Protein AF-A0ABD2JLU0-F1 (afdb_monomer_lite)

Secondary structure (DSSP, 8-state):
--SS--S------------------------S----PPPPPSS-TTTT-HHHHHHTTTTS-GGGTTSSTHHHHHHHHHHHHHHS---HHHHHHHHHS---GGGHHHHHHHHHHHHTSGGGGG--HHHHHHHHHHHHHHT-HHHHHHHHH-HHHH-----HHHHHHHHHHHHHTT-HHHHHHHHHHHHHTT--S-HHHHHHHHHHHHHHHTS-----S--SPPPPPPTTT-S---TT------------SS--SSSS---HHHHHHHHHHHHHHH------TTHHHHHHHHHHHHHHHHHHHT-HHHHHHHHHHHHHH----HHHHHHHHHHHHHHHHHHH-----S--S---TTHHHHHHHHHHHHHHHHHHHHHHHHHT---TTTTTS-HHHHHHHHHHHHHHHHHHHHHHHHHHHHHHHHHHHHHHHHHHHHHHHHHHHHHHHHHHHHHHHHHHHHHTTTTSHHHHHHHHHHHHHHHHHHHHHHHS----HHHHHHHHHHHHHHHHTT--HHHHHHHHHHS-HHHHHHHHHHS----SS---HHHHHHHHHHHHHHHHHHHHHHHHHHHHHHHHHHHHHHHHHHHHHHHHHHHHHHHHHHHHHHHHHHHHHHHHHHHHHHHHHHHHHHHHHHHHHHHHHHHHHHHHHHHHTT--

Sequence (656 aa):
MPAFRLILSPFPSVFARLSHSHVPLFRQCSAAASSNSPSANFLSSNFALPAEWDGRLGHLSVEQLGGDNFEWIVAVQKKFTGVGKASAIDLDLACSVPVGSEHLADLVDLCYKFRHTDSAGDLLPSTEYTLCRLLLEFGEFGVFMNLLNDPINYGIFPNEHICCMFLDHFLSSVQLQYAAKIAIYVMLQEMFDFPLLTFLATRALLEWTQGERKLDEQIHPKMAPSLEDETNFNEENVRLFRYPFLKNPFWDGHFDENDSDRMAGKALEWLSYHLKLAKNDETNFDETLIRVIRLLGLIIQRKWTEAKSLAEEMFITVVPSDNARQMIYSSMGQMQQFLNCDEQTEAAEKQTEREKDDQNSEESEKMALKKLFEQKSAEFGTDKAKATEKLSETLAVRFEPILREEEERMMEVQRKHFWEWAERRKRLIHSQAQRAEHLARLNEIQKRRAELREQREMLFFFENRTKIEDEARDRTELIGELGLMKKKGELTEEEYAQGIFHLARQLKEGKTAKQALEEISGSDLFSRLQKSANSMEPPNSPISRDLQFRSKQLAERLSECAHILDHDPSMALYRLQEHANKMVPRMVTRRCQMGQQNANIQGACFDLDNAIQTIGQMKLAQPTFERIQNALRNSVYFKQQIEHEMARKRSVNGKE

Radius of gyration: 41.35 Å; chains: 1; bounding box: 106×127×94 Å

Structure (mmCIF, N/CA/C/O backbone):
data_AF-A0ABD2JLU0-F1
#
_entry.id   AF-A0ABD2JLU0-F1
#
loop_
_atom_site.group_PDB
_atom_site.id
_atom_site.type_symbol
_atom_site.label_atom_id
_atom_site.label_alt_id
_atom_site.label_comp_id
_atom_site.label_asym_id
_atom_site.label_entity_id
_atom_site.label_seq_id
_atom_site.pdbx_PDB_ins_code
_atom_site.Cartn_x
_atom_site.Cartn_y
_atom_site.Cartn_z
_atom_site.occupancy
_atom_site.B_iso_or_equiv
_atom_site.auth_seq_id
_atom_site.auth_comp_id
_atom_site.auth_asym_id
_atom_site.auth_atom_id
_atom_site.pdbx_PDB_model_num
ATOM 1 N N . MET A 1 1 ? 17.822 -8.978 -40.669 1.00 26.16 1 MET A N 1
ATOM 2 C CA . MET A 1 1 ? 17.361 -8.082 -39.586 1.00 26.16 1 MET A CA 1
ATOM 3 C C . MET A 1 1 ? 16.290 -7.123 -40.117 1.00 26.16 1 MET A C 1
ATOM 5 O O . MET A 1 1 ? 16.633 -6.006 -40.493 1.00 26.16 1 MET A O 1
ATOM 9 N N . PRO A 1 2 ? 15.013 -7.537 -40.225 1.00 25.53 2 PRO A N 1
ATOM 10 C CA . PRO A 1 2 ? 13.917 -6.653 -40.608 1.00 25.53 2 PRO A CA 1
ATOM 11 C C . PRO A 1 2 ? 12.965 -6.457 -39.415 1.00 25.53 2 PRO A C 1
ATOM 13 O O . PRO A 1 2 ? 12.110 -7.296 -39.171 1.00 25.53 2 PRO A O 1
ATOM 16 N N . ALA A 1 3 ? 13.132 -5.383 -38.642 1.00 27.88 3 ALA A N 1
ATOM 17 C CA . ALA A 1 3 ? 12.139 -4.984 -37.628 1.00 27.88 3 ALA A CA 1
ATOM 18 C C . ALA A 1 3 ? 12.083 -3.464 -37.363 1.00 27.88 3 ALA A C 1
ATOM 20 O O . ALA A 1 3 ? 11.333 -3.018 -36.510 1.00 27.88 3 ALA A O 1
ATOM 21 N N . PHE A 1 4 ? 12.840 -2.646 -38.105 1.00 29.98 4 PHE A N 1
ATOM 22 C CA . PHE A 1 4 ? 12.908 -1.190 -37.886 1.00 29.98 4 PHE A CA 1
ATOM 23 C C . PHE A 1 4 ? 12.717 -0.368 -39.168 1.00 29.98 4 PHE A C 1
ATOM 25 O O . PHE A 1 4 ? 13.294 0.700 -39.345 1.00 29.98 4 PHE A O 1
ATOM 32 N N . ARG A 1 5 ? 11.891 -0.856 -40.096 1.00 25.80 5 ARG A N 1
ATOM 33 C CA . ARG A 1 5 ? 11.426 -0.068 -41.245 1.00 25.80 5 ARG A CA 1
ATOM 34 C C . ARG A 1 5 ? 9.912 -0.100 -41.292 1.00 25.80 5 ARG A C 1
ATOM 36 O O . ARG A 1 5 ? 9.365 -0.872 -42.062 1.00 25.80 5 ARG A O 1
ATOM 43 N N . LEU A 1 6 ? 9.254 0.707 -40.469 1.00 27.73 6 LEU A N 1
ATOM 44 C CA . LEU A 1 6 ? 7.864 1.098 -40.715 1.00 27.73 6 LEU A CA 1
ATOM 45 C C . LEU A 1 6 ? 7.472 2.339 -39.906 1.00 27.73 6 LEU A C 1
ATOM 47 O O . LEU A 1 6 ? 6.376 2.428 -39.385 1.00 27.73 6 LEU A O 1
ATOM 51 N N . ILE A 1 7 ? 8.362 3.326 -39.798 1.00 31.88 7 ILE A N 1
ATOM 52 C CA . ILE A 1 7 ? 7.960 4.678 -39.404 1.00 31.88 7 ILE A CA 1
ATOM 53 C C . ILE A 1 7 ? 8.779 5.639 -40.267 1.00 31.88 7 ILE A C 1
ATOM 55 O O . ILE A 1 7 ? 9.996 5.499 -40.348 1.00 31.88 7 ILE A O 1
ATOM 59 N N . LEU A 1 8 ? 8.081 6.589 -40.895 1.00 26.38 8 LEU A N 1
ATOM 60 C CA . LEU A 1 8 ? 8.548 7.674 -41.774 1.00 26.38 8 LEU A CA 1
ATOM 61 C C . LEU A 1 8 ? 8.485 7.404 -43.292 1.00 26.38 8 LEU A C 1
ATOM 63 O O . LEU A 1 8 ? 9.480 7.114 -43.951 1.00 26.38 8 LEU A O 1
ATOM 67 N N . SER A 1 9 ? 7.315 7.685 -43.870 1.00 23.81 9 SER A N 1
ATOM 68 C CA . SER A 1 9 ? 7.231 8.401 -45.150 1.00 23.81 9 SER A CA 1
ATOM 69 C C . SER A 1 9 ? 6.199 9.530 -45.030 1.00 23.81 9 SER A C 1
ATOM 71 O O . SER A 1 9 ? 5.071 9.247 -44.623 1.00 23.81 9 SER A O 1
ATOM 73 N N . PRO A 1 10 ? 6.525 10.787 -45.375 1.00 35.09 10 PRO A N 1
ATOM 74 C CA . PRO A 1 10 ? 5.526 11.835 -45.566 1.00 35.09 10 PRO A CA 1
ATOM 75 C C . PRO A 1 10 ? 5.011 11.768 -47.011 1.00 35.09 10 PRO A C 1
ATOM 77 O O . PRO A 1 10 ? 5.837 11.529 -47.880 1.00 35.09 10 PRO A O 1
ATOM 80 N N . PHE A 1 11 ? 3.706 11.952 -47.275 1.00 24.64 11 PHE A N 1
ATOM 81 C CA . PHE A 1 11 ? 3.112 12.599 -48.478 1.00 24.64 11 PHE A CA 1
ATOM 82 C C . PHE A 1 11 ? 1.569 12.411 -48.546 1.00 24.64 11 PHE A C 1
ATOM 84 O O . PHE A 1 11 ? 1.032 11.642 -47.754 1.00 24.64 11 PHE A O 1
ATOM 91 N N . PRO A 1 12 ? 0.822 13.222 -49.332 1.00 28.11 12 PRO A N 1
ATOM 92 C CA . PRO A 1 12 ? -0.097 14.234 -48.821 1.00 28.11 12 PRO A CA 1
ATOM 93 C C . PRO A 1 12 ? -1.588 13.854 -48.909 1.00 28.11 12 PRO A C 1
ATOM 95 O O . PRO A 1 12 ? -1.985 12.898 -49.568 1.00 28.11 12 PRO A O 1
ATOM 98 N N . SER A 1 13 ? -2.406 14.690 -48.264 1.00 33.69 13 SER A N 1
ATOM 99 C CA . SER A 1 13 ? -3.867 14.797 -48.369 1.00 33.69 13 SER A CA 1
ATOM 100 C C . SER A 1 13 ? -4.445 14.394 -49.731 1.00 33.69 13 SER A C 1
ATOM 102 O O . SER A 1 13 ? -4.031 14.983 -50.724 1.00 33.69 13 SER A O 1
ATOM 104 N N . VAL A 1 14 ? -5.442 13.494 -49.747 1.00 25.55 14 VAL A N 1
ATOM 105 C CA . VAL A 1 14 ? -6.682 13.511 -50.566 1.00 25.55 14 VAL A CA 1
ATOM 106 C C . VAL A 1 14 ? -7.468 12.212 -50.287 1.00 25.55 14 VAL A C 1
ATOM 108 O O . VAL A 1 14 ? -7.083 11.151 -50.756 1.00 25.55 14 VAL A O 1
ATOM 111 N N . PHE A 1 15 ? -8.541 12.295 -49.490 1.00 24.22 15 PHE A N 1
ATOM 112 C CA . PHE A 1 15 ? -9.892 11.746 -49.740 1.00 24.22 15 PHE A CA 1
ATOM 113 C C . PHE A 1 15 ? -10.700 11.694 -48.437 1.00 24.22 15 PHE A C 1
ATOM 115 O O . PHE A 1 15 ? -10.473 10.875 -47.553 1.00 24.22 15 PHE A O 1
ATOM 122 N N . ALA A 1 16 ? -11.707 12.560 -48.361 1.00 25.58 16 ALA A N 1
ATOM 123 C CA . ALA A 1 16 ? -12.862 12.357 -47.509 1.00 25.58 16 ALA A CA 1
ATOM 124 C C . ALA A 1 16 ? -13.761 11.280 -48.139 1.00 25.58 16 ALA A C 1
ATOM 126 O O . ALA A 1 16 ? -14.103 11.413 -49.316 1.00 25.58 16 ALA A O 1
ATOM 127 N N . ARG A 1 17 ? -14.174 10.267 -47.362 1.00 22.44 17 ARG A N 1
ATOM 128 C CA . ARG A 1 17 ? -15.507 9.627 -47.419 1.00 22.44 17 ARG A CA 1
ATOM 129 C C . ARG A 1 17 ? -15.649 8.537 -46.348 1.00 22.44 17 ARG A C 1
ATOM 131 O O . ARG A 1 17 ? -15.036 7.486 -46.437 1.00 22.44 17 ARG A O 1
ATOM 138 N N . LEU A 1 18 ? -16.501 8.842 -45.369 1.00 24.14 18 LEU A N 1
ATOM 139 C CA . LEU A 1 18 ? -17.542 7.984 -44.790 1.00 24.14 18 LEU A CA 1
ATOM 140 C C . LEU A 1 18 ? -17.287 6.463 -44.776 1.00 24.14 18 LEU A C 1
ATOM 142 O O . LEU A 1 18 ? -17.519 5.787 -45.773 1.00 24.14 18 LEU A O 1
ATOM 146 N N . SER A 1 19 ? -17.061 5.910 -43.586 1.00 23.91 19 SER A N 1
ATOM 147 C CA . SER A 1 19 ? -17.919 4.819 -43.113 1.00 23.91 19 SER A CA 1
ATOM 148 C C . SER A 1 19 ? -18.052 4.875 -41.591 1.00 23.91 19 SER A C 1
ATOM 150 O O . SER A 1 19 ? -17.084 5.025 -40.852 1.00 23.91 19 SER A O 1
ATOM 152 N N . HIS A 1 20 ? -19.310 4.877 -41.161 1.00 25.88 20 HIS A N 1
ATOM 153 C CA . HIS A 1 20 ? -19.755 4.708 -39.788 1.00 25.88 20 HIS A CA 1
ATOM 154 C C . HIS A 1 20 ? -19.442 3.291 -39.278 1.00 25.88 20 HIS A C 1
ATOM 156 O O . HIS A 1 20 ? -19.163 2.396 -40.066 1.00 25.88 20 HIS A O 1
ATOM 162 N N . SER A 1 21 ? -19.617 3.127 -37.961 1.00 25.72 21 SER A N 1
ATOM 163 C CA . SER A 1 21 ? -19.719 1.883 -37.182 1.00 25.72 21 SER A CA 1
ATOM 164 C C . SER A 1 21 ? -18.432 1.087 -36.957 1.00 25.72 21 SER A C 1
ATOM 166 O O . SER A 1 21 ? -18.029 0.296 -37.794 1.00 25.72 21 SER A O 1
ATOM 168 N N . HIS A 1 22 ? -17.854 1.223 -35.761 1.00 24.39 22 HIS A N 1
ATOM 169 C CA . HIS A 1 22 ? -18.001 0.219 -34.699 1.00 24.39 22 HIS A CA 1
ATOM 170 C C . HIS A 1 22 ? -17.417 0.765 -33.387 1.00 24.39 22 HIS A C 1
ATOM 172 O O . HIS A 1 22 ? -16.211 0.812 -33.181 1.00 24.39 22 HIS A O 1
ATOM 178 N N . VAL A 1 23 ? -18.309 1.194 -32.496 1.00 25.25 23 VAL A N 1
ATOM 179 C CA . VAL A 1 23 ? -18.030 1.310 -31.060 1.00 25.25 23 VAL A CA 1
ATOM 180 C C . VAL A 1 23 ? -18.050 -0.122 -30.512 1.00 25.25 23 VAL A C 1
ATOM 182 O O . VAL A 1 23 ? -19.061 -0.800 -30.732 1.00 25.25 23 VAL A O 1
ATOM 185 N N . PRO A 1 24 ? -17.018 -0.627 -29.815 1.00 26.25 24 PRO A N 1
ATOM 186 C CA . PRO A 1 24 ? -17.205 -1.811 -29.002 1.00 26.25 24 PRO A CA 1
ATOM 187 C C . PRO A 1 24 ? -18.013 -1.394 -27.774 1.00 26.25 24 PRO A C 1
ATOM 189 O O . PRO A 1 24 ? -17.526 -0.738 -26.858 1.00 26.25 24 PRO A O 1
ATOM 192 N N . LEU A 1 25 ? -19.298 -1.734 -27.833 1.00 24.80 25 LEU A N 1
ATOM 193 C CA . LEU A 1 25 ? -20.203 -1.816 -26.700 1.00 24.80 25 LEU A CA 1
ATOM 194 C C . LEU A 1 25 ? -19.564 -2.627 -25.568 1.00 24.80 25 LEU A C 1
ATOM 196 O O . LEU A 1 25 ? -18.995 -3.689 -25.818 1.00 24.80 25 LEU A O 1
ATOM 200 N N . PHE A 1 26 ? -19.749 -2.129 -24.342 1.00 26.83 26 PHE A N 1
ATOM 201 C CA . PHE A 1 26 ? -19.927 -2.897 -23.108 1.00 26.83 26 PHE A CA 1
ATOM 202 C C . PHE A 1 26 ? -20.021 -4.412 -23.357 1.00 26.83 26 PHE A C 1
ATOM 204 O O . PHE A 1 26 ? -21.072 -4.919 -23.758 1.00 26.83 26 PHE A O 1
ATOM 211 N N . ARG A 1 27 ? -18.938 -5.152 -23.100 1.00 25.77 27 ARG A N 1
ATOM 212 C CA . ARG A 1 27 ? -19.040 -6.599 -22.918 1.00 25.77 27 ARG A CA 1
ATOM 213 C C . ARG A 1 27 ? -19.237 -6.862 -21.434 1.00 25.77 27 ARG A C 1
ATOM 215 O O . ARG A 1 27 ? -18.293 -6.890 -20.656 1.00 25.77 27 ARG A O 1
ATOM 222 N N . GLN A 1 28 ? -20.504 -7.047 -21.072 1.00 28.64 28 GLN A N 1
ATOM 223 C CA . GLN A 1 28 ? -20.891 -7.833 -19.909 1.00 28.64 28 GLN A CA 1
ATOM 224 C C . GLN A 1 28 ? -20.231 -9.213 -20.030 1.00 28.64 28 GLN A C 1
ATOM 226 O O . GLN A 1 28 ? -20.712 -10.070 -20.767 1.00 28.64 28 GLN A O 1
ATOM 231 N N . CYS A 1 29 ? -19.143 -9.444 -19.302 1.00 23.53 29 CYS A N 1
ATOM 232 C CA . CYS A 1 29 ? -18.741 -10.794 -18.925 1.00 23.53 29 CYS A CA 1
ATOM 233 C C . CYS A 1 29 ? -19.537 -11.187 -17.676 1.00 23.53 29 CYS A C 1
ATOM 235 O O . CYS A 1 29 ? -19.010 -11.288 -16.576 1.00 23.53 29 CYS A O 1
ATOM 237 N N . SER A 1 30 ? -20.844 -11.377 -17.854 1.00 30.06 30 SER A N 1
ATOM 238 C CA . SER A 1 30 ? -21.621 -12.243 -16.975 1.00 30.06 30 SER A CA 1
ATOM 239 C C . SER A 1 30 ? -21.714 -13.600 -17.663 1.00 30.06 30 SER A C 1
ATOM 241 O O . SER A 1 30 ? -22.225 -13.656 -18.781 1.00 30.06 30 SER A O 1
ATOM 243 N N . ALA A 1 31 ? -21.252 -14.642 -16.967 1.00 26.33 31 ALA A N 1
ATOM 244 C CA . ALA A 1 31 ? -21.415 -16.082 -17.223 1.00 26.33 31 ALA A CA 1
ATOM 245 C C . ALA A 1 31 ? -20.093 -16.847 -17.406 1.00 26.33 31 ALA A C 1
ATOM 247 O O . ALA A 1 31 ? -19.702 -17.162 -18.524 1.00 26.33 31 ALA A O 1
ATOM 248 N N . ALA A 1 32 ? -19.464 -17.207 -16.281 1.00 25.00 32 ALA A N 1
ATOM 249 C CA . ALA A 1 32 ? -19.104 -18.598 -15.961 1.00 25.00 32 ALA A CA 1
ATOM 250 C C . ALA A 1 32 ? -18.492 -18.701 -14.547 1.00 25.00 32 ALA A C 1
ATOM 252 O O . ALA A 1 32 ? -17.329 -19.035 -14.377 1.00 25.00 32 ALA A O 1
ATOM 253 N N . ALA A 1 33 ? -19.301 -18.438 -13.521 1.00 25.27 33 ALA A N 1
ATOM 254 C CA . ALA A 1 33 ? -19.118 -19.011 -12.188 1.00 25.27 33 ALA A CA 1
ATOM 255 C C . ALA A 1 33 ? -20.522 -19.206 -11.606 1.00 25.27 33 ALA A C 1
ATOM 257 O O . ALA A 1 33 ? -21.158 -18.279 -11.108 1.00 25.27 33 ALA A O 1
ATOM 258 N N . SER A 1 34 ? -21.086 -20.389 -11.829 1.00 26.03 34 SER A N 1
ATOM 259 C CA . SER A 1 34 ? -22.403 -20.756 -11.320 1.00 26.03 34 SER A CA 1
ATOM 260 C C . SER A 1 34 ? -22.343 -21.061 -9.824 1.00 26.03 34 SER A C 1
ATOM 262 O O . SER A 1 34 ? -21.435 -21.751 -9.373 1.00 26.03 34 SER A O 1
ATOM 264 N N . SER A 1 35 ? -23.394 -20.602 -9.140 1.00 27.53 35 SER A N 1
ATOM 265 C CA . SER A 1 35 ? -23.842 -20.899 -7.772 1.00 27.53 35 SER A CA 1
ATOM 266 C C . SER A 1 35 ? -22.986 -20.380 -6.616 1.00 27.53 35 SER A C 1
ATOM 268 O O . SER A 1 35 ? -22.286 -21.139 -5.960 1.00 27.53 35 SER A O 1
ATOM 270 N N . ASN A 1 36 ? -23.164 -19.099 -6.300 1.00 26.86 36 ASN A N 1
ATOM 271 C CA . ASN A 1 36 ? -23.661 -18.665 -4.993 1.00 26.86 36 ASN A CA 1
ATOM 272 C C . ASN A 1 36 ? -24.313 -17.290 -5.186 1.00 26.86 36 ASN A C 1
ATOM 274 O O . ASN A 1 36 ? -23.755 -16.422 -5.850 1.00 26.86 36 ASN A O 1
ATOM 278 N N . SER A 1 37 ? -25.539 -17.108 -4.700 1.00 27.88 37 SER A N 1
ATOM 279 C CA . SER A 1 37 ? -26.215 -15.806 -4.723 1.00 27.88 37 SER A CA 1
ATOM 280 C C . SER A 1 37 ? -25.338 -14.765 -4.016 1.00 27.88 37 SER A C 1
ATOM 282 O O . SER A 1 37 ? -25.010 -15.008 -2.852 1.00 27.88 37 SER A O 1
ATOM 284 N N . PRO A 1 38 ? -24.957 -13.637 -4.646 1.00 36.31 38 PRO A N 1
ATOM 285 C CA . PRO A 1 38 ? -24.182 -12.629 -3.947 1.00 36.31 38 PRO A CA 1
ATOM 286 C C . PRO A 1 38 ? -25.092 -11.981 -2.904 1.00 36.31 38 PRO A C 1
ATOM 288 O O . PRO A 1 38 ? -26.149 -11.431 -3.226 1.00 36.31 38 PRO A O 1
ATOM 291 N N . SER A 1 39 ? -24.695 -12.080 -1.640 1.00 41.62 39 SER A N 1
ATOM 292 C CA . SER A 1 39 ? -25.095 -11.102 -0.635 1.00 41.62 39 SER A CA 1
ATOM 293 C C . SER A 1 39 ? -24.760 -9.710 -1.192 1.00 41.62 39 SER A C 1
ATOM 295 O O . SER A 1 39 ? -23.753 -9.534 -1.879 1.00 41.62 39 SER A O 1
ATOM 297 N N . ALA A 1 40 ? -25.649 -8.734 -1.002 1.00 58.53 40 ALA A N 1
ATOM 298 C CA . ALA A 1 40 ? -25.444 -7.393 -1.539 1.00 58.53 40 ALA A CA 1
ATOM 299 C C . ALA A 1 40 ? -24.090 -6.830 -1.065 1.00 58.53 40 ALA A C 1
ATOM 301 O O . ALA A 1 40 ? -23.797 -6.882 0.129 1.00 58.53 40 ALA A O 1
ATOM 302 N N . ASN A 1 41 ? -23.275 -6.327 -1.998 1.00 70.81 41 ASN A N 1
ATOM 303 C CA . ASN A 1 41 ? -22.025 -5.633 -1.684 1.00 70.81 41 ASN A CA 1
ATOM 304 C C . ASN A 1 41 ? -22.296 -4.474 -0.719 1.00 70.81 41 ASN A C 1
ATOM 306 O O . ASN A 1 41 ? -23.327 -3.804 -0.829 1.00 70.81 41 ASN A O 1
ATOM 310 N N . PHE A 1 42 ? -21.387 -4.264 0.233 1.00 79.94 42 PHE A N 1
ATOM 311 C CA . PHE A 1 42 ? -21.518 -3.198 1.222 1.00 79.94 42 PHE A CA 1
ATOM 312 C C . PHE A 1 42 ? -21.223 -1.833 0.592 1.00 79.94 42 PHE A C 1
ATOM 314 O O . PHE A 1 42 ? -21.875 -0.847 0.930 1.00 79.94 42 PHE A O 1
ATOM 321 N N . LEU A 1 43 ? -20.277 -1.787 -0.348 1.00 87.19 43 LEU A N 1
ATOM 322 C CA . LEU A 1 43 ? -19.936 -0.573 -1.081 1.00 87.19 43 LEU A CA 1
ATOM 323 C C . LEU A 1 43 ? -20.894 -0.292 -2.241 1.00 87.19 43 LEU A C 1
ATOM 325 O O . LEU A 1 43 ? -21.486 -1.192 -2.848 1.00 87.19 43 LEU A O 1
ATOM 329 N N . SER A 1 44 ? -21.007 0.986 -2.606 1.00 86.25 44 SER A N 1
ATOM 330 C CA . SER A 1 44 ? -21.796 1.382 -3.770 1.00 86.25 44 SER A CA 1
ATOM 331 C C . SER A 1 44 ? -21.228 0.819 -5.081 1.00 86.25 44 SER A C 1
ATOM 333 O O . SER A 1 44 ? -20.022 0.763 -5.310 1.00 86.25 44 SER A O 1
ATOM 335 N N . SER A 1 45 ? -22.114 0.459 -6.016 1.00 83.06 45 SER A N 1
ATOM 336 C CA . SER A 1 45 ? -21.711 -0.066 -7.338 1.00 83.06 45 SER A CA 1
ATOM 337 C C . SER A 1 45 ? -20.812 0.887 -8.147 1.00 83.06 45 SER A C 1
ATOM 339 O O . SER A 1 45 ? -20.023 0.438 -8.977 1.00 83.06 45 SER A O 1
ATOM 341 N N . ASN A 1 46 ? -20.890 2.195 -7.880 1.00 87.12 46 ASN A N 1
ATOM 342 C CA . ASN A 1 46 ? -20.064 3.215 -8.529 1.00 87.12 46 ASN A CA 1
ATOM 343 C C . ASN A 1 46 ? -18.679 3.382 -7.886 1.00 87.12 46 ASN A C 1
ATOM 345 O O . ASN A 1 46 ? -17.806 3.985 -8.510 1.00 87.12 46 ASN A O 1
ATOM 349 N N . PHE A 1 47 ? -18.445 2.831 -6.690 1.00 91.12 47 PHE A N 1
ATOM 350 C CA . PHE A 1 47 ? -17.168 2.936 -5.979 1.00 91.12 47 PHE A CA 1
ATOM 351 C C . PHE A 1 47 ? -15.986 2.393 -6.795 1.00 91.12 47 PHE A C 1
ATOM 353 O O . PHE A 1 47 ? -14.866 2.895 -6.707 1.00 91.12 47 PHE A O 1
ATOM 360 N N . ALA A 1 48 ? -16.245 1.400 -7.649 1.00 88.38 48 ALA A N 1
ATOM 361 C CA . ALA A 1 48 ? -15.259 0.800 -8.539 1.00 88.38 48 ALA A CA 1
ATOM 362 C C . ALA A 1 48 ? -14.787 1.719 -9.687 1.00 88.38 48 ALA A C 1
ATOM 364 O O . ALA A 1 48 ? -13.856 1.324 -10.394 1.00 88.38 48 ALA A O 1
ATOM 365 N N . LEU A 1 49 ? -15.419 2.890 -9.873 1.00 91.75 49 LEU A N 1
ATOM 366 C CA . LEU A 1 49 ? -15.126 3.909 -10.894 1.00 91.75 49 LEU A CA 1
ATOM 367 C C . LEU A 1 49 ? -14.970 3.343 -12.322 1.00 91.75 49 LEU A C 1
ATOM 369 O O . LEU A 1 49 ? -13.941 3.565 -12.962 1.00 91.75 49 LEU A O 1
ATOM 373 N N . PRO A 1 50 ? -15.958 2.591 -12.848 1.00 88.62 50 PRO A N 1
ATOM 374 C CA . PRO A 1 50 ? -15.818 1.901 -14.132 1.00 88.62 50 PRO A CA 1
ATOM 375 C C . PRO A 1 50 ? -15.625 2.864 -15.314 1.00 88.62 50 PRO A C 1
ATOM 377 O O . PRO A 1 50 ? -14.819 2.595 -16.197 1.00 88.62 50 PRO A O 1
ATOM 380 N N . ALA A 1 51 ? -16.306 4.016 -15.321 1.00 87.62 51 ALA A N 1
ATOM 381 C CA . ALA A 1 51 ? -16.213 4.976 -16.421 1.00 87.62 51 ALA A CA 1
ATOM 382 C C . ALA A 1 51 ? -14.817 5.614 -16.516 1.00 87.62 51 ALA A C 1
ATOM 384 O O . ALA A 1 51 ? -14.247 5.735 -17.602 1.00 87.62 51 ALA A O 1
ATOM 385 N N . GLU A 1 52 ? -14.250 6.016 -15.380 1.00 89.12 52 GLU A N 1
ATOM 386 C CA . GLU A 1 52 ? -12.905 6.578 -15.295 1.00 89.12 52 GLU A CA 1
ATOM 387 C C . GLU A 1 52 ? -11.833 5.511 -15.522 1.00 89.12 52 GLU A C 1
ATOM 389 O O . GLU A 1 52 ? -10.824 5.789 -16.176 1.00 89.12 52 GLU A O 1
ATOM 394 N N . TRP A 1 53 ? -12.071 4.289 -15.035 1.00 88.31 53 TRP A N 1
ATOM 395 C CA . TRP A 1 53 ? -11.217 3.135 -15.285 1.00 88.31 53 TRP A CA 1
ATOM 396 C C . TRP A 1 53 ? -11.116 2.846 -16.781 1.00 88.31 53 TRP A C 1
ATOM 398 O O . TRP A 1 53 ? -10.009 2.828 -17.314 1.00 88.31 53 TRP A O 1
ATOM 408 N N . ASP A 1 54 ? -12.232 2.702 -17.491 1.00 84.12 54 ASP A N 1
ATOM 409 C CA . ASP A 1 54 ? -12.235 2.424 -18.932 1.00 84.12 54 ASP A CA 1
ATOM 410 C C . ASP A 1 54 ? -11.712 3.620 -19.746 1.00 84.12 54 ASP A C 1
ATOM 412 O O . ASP A 1 54 ? -10.976 3.465 -20.724 1.00 84.12 54 ASP A O 1
ATOM 416 N N . GLY A 1 55 ? -12.011 4.844 -19.298 1.00 82.25 55 GLY A N 1
ATOM 417 C CA . GLY A 1 55 ? -11.541 6.087 -19.911 1.00 82.25 55 GLY A CA 1
ATOM 418 C C . GLY A 1 55 ? -10.040 6.361 -19.747 1.00 82.25 55 GLY A C 1
ATOM 419 O O . GLY A 1 55 ? -9.501 7.232 -20.441 1.00 82.25 55 GLY A O 1
ATOM 420 N N . ARG A 1 56 ? -9.329 5.622 -18.880 1.00 81.00 56 ARG A N 1
ATOM 421 C CA . ARG A 1 56 ? -7.916 5.877 -18.530 1.00 81.00 56 ARG A CA 1
ATOM 422 C C . ARG A 1 56 ? -6.969 5.847 -19.734 1.00 81.00 56 ARG A C 1
ATOM 424 O O . ARG A 1 56 ? -5.951 6.544 -19.742 1.00 81.00 56 ARG A O 1
ATOM 431 N N . LEU A 1 57 ? -7.303 5.059 -20.758 1.00 78.00 57 LEU A N 1
ATOM 432 C CA . LEU A 1 57 ? -6.515 4.914 -21.987 1.00 78.00 57 LEU A CA 1
ATOM 433 C C . LEU A 1 57 ? -7.056 5.732 -23.155 1.00 78.00 57 LEU A C 1
ATOM 435 O O . LEU A 1 57 ? -6.480 5.668 -24.232 1.00 78.00 57 LEU A O 1
ATOM 439 N N . GLY A 1 58 ? -8.091 6.556 -22.968 1.00 71.56 58 GLY A N 1
ATOM 440 C CA . GLY A 1 58 ? -8.700 7.324 -24.063 1.00 71.56 58 GLY A CA 1
ATOM 441 C C . GLY A 1 58 ? -7.751 8.302 -24.773 1.00 71.56 58 GLY A C 1
ATOM 442 O O . GLY A 1 58 ? -8.075 8.825 -25.833 1.00 71.56 58 GLY A O 1
ATOM 443 N N . HIS A 1 59 ? -6.568 8.554 -24.207 1.00 69.06 59 HIS A N 1
ATOM 444 C CA . HIS A 1 59 ? -5.514 9.356 -24.824 1.00 69.06 59 HIS A CA 1
ATOM 445 C C . HIS A 1 59 ? -4.494 8.556 -25.645 1.00 69.06 59 HIS A C 1
ATOM 447 O O . HIS A 1 59 ? -3.688 9.160 -26.351 1.00 69.06 59 HIS A O 1
ATOM 453 N N . LEU A 1 60 ? -4.488 7.231 -25.515 1.00 69.19 60 LEU A N 1
ATOM 454 C CA . LEU A 1 60 ? -3.638 6.320 -26.268 1.00 69.19 60 LEU A CA 1
ATOM 455 C C . LEU A 1 60 ? -4.448 5.849 -27.467 1.00 69.19 60 LEU A C 1
ATOM 457 O O . LEU A 1 60 ? -5.481 5.202 -27.315 1.00 69.19 60 LEU A O 1
ATOM 461 N N . SER A 1 61 ? -4.004 6.182 -28.674 1.00 60.66 61 SER A N 1
ATOM 462 C CA . SER A 1 61 ? -4.596 5.558 -29.857 1.00 60.66 61 SER A CA 1
ATOM 463 C C . SER A 1 61 ? -4.051 4.132 -29.938 1.00 60.66 61 SER A C 1
ATOM 465 O O . SER A 1 61 ? -2.837 3.959 -29.931 1.00 60.66 61 SER A O 1
ATOM 467 N N . VAL A 1 62 ? -4.912 3.113 -30.015 1.00 52.41 62 VAL A N 1
ATOM 468 C CA . VAL A 1 62 ? -4.498 1.696 -30.155 1.00 52.41 62 VAL A CA 1
ATOM 469 C C . VAL A 1 62 ? -3.559 1.511 -31.362 1.00 52.41 62 VAL A C 1
ATOM 471 O O . VAL A 1 62 ? -2.594 0.757 -31.305 1.00 52.41 62 VAL A O 1
ATOM 474 N N . GLU A 1 63 ? -3.742 2.322 -32.406 1.00 48.53 63 GLU A N 1
ATOM 475 C CA . GLU A 1 63 ? -2.866 2.403 -33.584 1.00 48.53 63 GLU A CA 1
ATOM 476 C C . GLU A 1 63 ? -1.428 2.873 -33.275 1.00 48.53 63 GLU A C 1
ATOM 478 O O . GLU A 1 63 ? -0.498 2.526 -33.999 1.00 48.53 63 GLU A O 1
ATOM 483 N N . GLN A 1 64 ? -1.211 3.636 -32.196 1.00 53.22 64 GLN A N 1
ATOM 484 C CA . GLN A 1 64 ? 0.120 4.086 -31.755 1.00 53.22 64 GLN A CA 1
ATOM 485 C C . GLN A 1 64 ? 0.889 3.010 -30.975 1.00 53.22 64 GLN A C 1
ATOM 487 O O . GLN A 1 64 ? 2.105 3.129 -30.836 1.00 53.22 64 GLN A O 1
ATOM 492 N N . LEU A 1 65 ? 0.204 1.974 -30.475 1.00 54.38 65 LEU A N 1
ATOM 493 C CA . LEU A 1 65 ? 0.799 0.866 -29.713 1.00 54.38 65 LEU A CA 1
ATOM 494 C C . LEU A 1 65 ? 1.146 -0.351 -30.586 1.00 54.38 65 LEU A C 1
ATOM 496 O O . LEU A 1 65 ? 1.754 -1.296 -30.096 1.00 54.38 65 LEU A O 1
ATOM 500 N N . GLY A 1 66 ? 0.868 -0.279 -31.892 1.00 47.53 66 GLY A N 1
ATOM 501 C CA . GLY A 1 66 ? 1.527 -1.125 -32.882 1.00 47.53 66 GLY A CA 1
ATOM 502 C C . GLY A 1 66 ? 0.892 -2.481 -33.182 1.00 47.53 66 GLY A C 1
ATOM 503 O O . GLY A 1 66 ? 1.629 -3.333 -33.652 1.00 47.53 66 GLY A O 1
ATOM 504 N N . GLY A 1 67 ? -0.418 -2.672 -33.002 1.00 54.44 67 GLY A N 1
ATOM 505 C CA . GLY A 1 67 ? -1.110 -3.896 -33.436 1.00 54.44 67 GLY A CA 1
ATOM 506 C C . GLY A 1 67 ? -1.983 -4.524 -32.353 1.00 54.44 67 GLY A C 1
ATOM 507 O O . GLY A 1 67 ? -2.412 -3.833 -31.428 1.00 54.44 67 GLY A O 1
ATOM 508 N N . ASP A 1 68 ? -2.269 -5.823 -32.500 1.00 55.06 68 ASP A N 1
ATOM 509 C CA . ASP A 1 68 ? -3.076 -6.602 -31.556 1.00 55.06 68 ASP A CA 1
ATOM 510 C C . ASP A 1 68 ? -2.485 -6.509 -30.139 1.00 55.06 68 ASP A C 1
ATOM 512 O O . ASP A 1 68 ? -1.284 -6.673 -29.937 1.00 55.06 68 ASP A O 1
ATOM 516 N N . ASN A 1 69 ? -3.343 -6.273 -29.143 1.00 60.16 69 ASN A N 1
ATOM 517 C CA . ASN A 1 69 ? -3.010 -5.992 -27.737 1.00 60.16 69 ASN A CA 1
ATOM 518 C C . ASN A 1 69 ? -1.924 -6.897 -27.105 1.00 60.16 69 ASN A C 1
ATOM 520 O O . ASN A 1 69 ? -1.192 -6.468 -26.215 1.00 60.16 69 ASN A O 1
ATOM 524 N N . PHE A 1 70 ? -1.804 -8.142 -27.568 1.00 62.94 70 PHE A N 1
ATOM 525 C CA . PHE A 1 70 ? -0.823 -9.121 -27.096 1.00 62.94 70 PHE A CA 1
ATOM 526 C C . PHE A 1 70 ? 0.615 -8.844 -27.571 1.00 62.94 70 PHE A C 1
ATOM 528 O O . PHE A 1 70 ? 1.581 -9.175 -26.879 1.00 62.94 70 PHE A O 1
ATOM 535 N N . GLU A 1 71 ? 0.788 -8.200 -28.728 1.00 72.31 71 GLU A N 1
ATOM 536 C CA . GLU A 1 71 ? 2.108 -7.944 -29.312 1.00 72.31 71 GLU A CA 1
ATOM 537 C C . GLU A 1 71 ? 2.985 -7.084 -28.395 1.00 72.31 71 GLU A C 1
ATOM 539 O O . GLU A 1 71 ? 4.208 -7.249 -28.370 1.00 72.31 71 GLU A O 1
ATOM 544 N N . TRP A 1 72 ? 2.367 -6.222 -27.580 1.00 76.75 72 TRP A N 1
ATOM 545 C CA . TRP A 1 72 ? 3.088 -5.372 -26.640 1.00 76.75 72 TRP A CA 1
ATOM 546 C C . TRP A 1 72 ? 3.699 -6.161 -25.475 1.00 76.75 72 TRP A C 1
ATOM 548 O O . TRP A 1 72 ? 4.868 -5.953 -25.151 1.00 76.75 72 TRP A O 1
ATOM 558 N N . ILE A 1 73 ? 2.966 -7.117 -24.891 1.00 81.06 73 ILE A N 1
ATOM 559 C CA . ILE A 1 73 ? 3.473 -7.987 -23.811 1.00 81.06 73 ILE A CA 1
ATOM 560 C C . ILE A 1 73 ? 4.690 -8.772 -24.315 1.00 81.06 73 ILE A C 1
ATOM 562 O O . ILE A 1 73 ? 5.756 -8.754 -23.694 1.00 81.06 73 ILE A O 1
ATOM 566 N N . VAL A 1 74 ? 4.576 -9.361 -25.510 1.00 83.62 74 VAL A N 1
ATOM 567 C CA . VAL A 1 74 ? 5.674 -10.091 -26.160 1.00 83.62 74 VAL A CA 1
ATOM 568 C C . VAL A 1 74 ? 6.859 -9.171 -26.469 1.00 83.62 74 VAL A C 1
ATOM 570 O O . VAL A 1 74 ? 8.015 -9.572 -26.318 1.00 83.62 74 VAL A O 1
ATOM 573 N N . ALA A 1 75 ? 6.613 -7.930 -26.896 1.00 82.69 75 ALA A N 1
ATOM 574 C CA . ALA A 1 75 ? 7.673 -6.959 -27.156 1.00 82.69 75 ALA A CA 1
ATOM 575 C C . ALA A 1 75 ? 8.448 -6.597 -25.880 1.00 82.69 75 ALA A C 1
ATOM 577 O O . ALA A 1 75 ? 9.678 -6.509 -25.918 1.00 82.69 75 ALA A O 1
ATOM 578 N N . VAL A 1 76 ? 7.759 -6.429 -24.747 1.00 84.50 76 VAL A N 1
ATOM 579 C CA . VAL A 1 76 ? 8.400 -6.188 -23.445 1.00 84.50 76 VAL A CA 1
ATOM 580 C C . VAL A 1 76 ? 9.184 -7.415 -22.989 1.00 84.50 76 VAL A C 1
ATOM 582 O O . VAL A 1 76 ? 10.343 -7.285 -22.594 1.00 84.50 76 VAL A O 1
ATOM 585 N N . GLN A 1 77 ? 8.622 -8.612 -23.137 1.00 85.62 77 GLN A N 1
ATOM 586 C CA . GLN A 1 77 ? 9.315 -9.859 -22.814 1.00 85.62 77 GLN A CA 1
ATOM 587 C C . GLN A 1 77 ? 10.606 -10.018 -23.636 1.00 85.62 77 GLN A C 1
ATOM 589 O O . GLN A 1 77 ? 11.658 -10.336 -23.081 1.00 85.62 77 GLN A O 1
ATOM 594 N N . LYS A 1 78 ? 10.575 -9.679 -24.933 1.00 85.75 78 LYS A N 1
ATOM 595 C CA . LYS A 1 78 ? 11.766 -9.659 -25.802 1.00 85.75 78 LYS A CA 1
ATOM 596 C C . LYS A 1 78 ? 12.826 -8.645 -25.364 1.00 85.75 78 LYS A C 1
ATOM 598 O O . LYS A 1 78 ? 14.017 -8.891 -25.559 1.00 85.75 78 LYS A O 1
ATOM 603 N N . LYS A 1 79 ? 12.431 -7.503 -24.787 1.00 82.94 79 LYS A N 1
ATOM 604 C CA . LYS A 1 79 ? 13.387 -6.523 -24.233 1.00 82.94 79 LYS A CA 1
ATOM 605 C C . LYS A 1 79 ? 14.143 -7.109 -23.041 1.00 82.94 79 LYS A C 1
ATOM 607 O O . LYS A 1 79 ? 15.359 -6.933 -22.963 1.00 82.94 79 LYS A O 1
ATOM 612 N N . PHE A 1 80 ? 13.452 -7.858 -22.181 1.00 79.75 80 PHE A N 1
ATOM 613 C CA . PHE A 1 80 ? 14.086 -8.580 -21.078 1.00 79.75 80 PHE A CA 1
ATOM 614 C C . PHE A 1 80 ? 15.012 -9.698 -21.562 1.00 79.75 80 PHE A C 1
ATOM 616 O O . PHE A 1 80 ? 16.129 -9.779 -21.071 1.00 79.75 80 PHE A O 1
ATOM 623 N N . THR A 1 81 ? 14.625 -10.501 -22.560 1.00 79.25 81 THR A N 1
ATOM 624 C CA . THR A 1 81 ? 15.513 -11.562 -23.082 1.00 79.25 81 THR A CA 1
ATOM 625 C C . THR A 1 81 ? 16.706 -11.018 -23.874 1.00 79.25 81 THR A C 1
ATOM 627 O O . THR A 1 81 ? 17.750 -11.650 -23.921 1.00 79.25 81 THR A O 1
ATOM 630 N N . GLY A 1 82 ? 16.560 -9.870 -24.547 1.00 74.12 82 GLY A N 1
ATOM 631 C CA . GLY A 1 82 ? 17.606 -9.313 -25.411 1.00 74.12 82 GLY A CA 1
ATOM 632 C C . GLY A 1 82 ? 18.600 -8.402 -24.690 1.00 74.12 82 GLY A C 1
ATOM 633 O O . GLY A 1 82 ? 19.805 -8.616 -24.760 1.00 74.12 82 GLY A O 1
ATOM 634 N N . VAL A 1 83 ? 18.101 -7.343 -24.045 1.00 64.50 83 VAL A N 1
ATOM 635 C CA . VAL A 1 83 ? 18.927 -6.287 -23.418 1.00 64.50 83 VAL A CA 1
ATOM 636 C C . VAL A 1 83 ? 19.003 -6.467 -21.895 1.00 64.50 83 VAL A C 1
ATOM 638 O O . VAL A 1 83 ? 19.797 -5.800 -21.234 1.00 64.50 83 VAL A O 1
ATOM 641 N N . GLY A 1 84 ? 18.181 -7.350 -21.318 1.00 68.06 84 GLY A N 1
ATOM 642 C CA . GLY A 1 84 ? 18.090 -7.555 -19.869 1.00 68.06 84 GLY A CA 1
ATOM 643 C C . GLY A 1 84 ? 17.324 -6.457 -19.125 1.00 68.06 84 GLY A C 1
ATOM 644 O O . GLY A 1 84 ? 17.246 -6.496 -17.901 1.00 68.06 84 GLY A O 1
ATOM 645 N N . LYS A 1 85 ? 16.780 -5.450 -19.829 1.00 74.12 85 LYS A N 1
ATOM 646 C CA . LYS A 1 85 ? 16.135 -4.270 -19.226 1.00 74.12 85 LYS A CA 1
ATOM 647 C C . LYS A 1 85 ? 14.955 -3.777 -20.063 1.00 74.12 85 LYS A C 1
ATOM 649 O O . LYS A 1 85 ? 15.050 -3.693 -21.288 1.00 74.12 85 LYS A O 1
ATOM 654 N N . ALA A 1 86 ? 13.876 -3.380 -19.394 1.00 82.00 86 ALA A N 1
ATOM 655 C CA . ALA A 1 86 ? 12.724 -2.703 -19.989 1.00 82.00 86 ALA A CA 1
ATOM 656 C C . ALA A 1 86 ? 12.436 -1.391 -19.244 1.00 82.00 86 ALA A C 1
ATOM 658 O O . ALA A 1 86 ? 12.794 -1.248 -18.077 1.00 82.00 86 ALA A O 1
ATOM 659 N N . SER A 1 87 ? 11.803 -0.419 -19.908 1.00 85.69 87 SER A N 1
ATOM 660 C CA . SER A 1 87 ? 11.406 0.824 -19.240 1.00 85.69 87 SER A CA 1
ATOM 661 C C . SER A 1 87 ? 10.162 0.601 -18.376 1.00 85.69 87 SER A C 1
ATOM 663 O O . SER A 1 87 ? 9.262 -0.133 -18.779 1.00 85.69 87 SER A O 1
ATOM 665 N N . ALA A 1 88 ? 10.061 1.298 -17.239 1.00 87.69 88 ALA A N 1
ATOM 666 C CA . ALA A 1 88 ? 8.884 1.252 -16.364 1.00 87.69 88 ALA A CA 1
ATOM 667 C C . ALA A 1 88 ? 7.572 1.559 -17.102 1.00 87.69 88 ALA A C 1
ATOM 669 O O . ALA A 1 88 ? 6.523 1.000 -16.796 1.00 87.69 88 ALA A O 1
ATOM 670 N N . ILE A 1 89 ? 7.639 2.433 -18.109 1.00 87.50 89 ILE A N 1
ATOM 671 C CA . ILE A 1 89 ? 6.475 2.792 -18.912 1.00 87.50 89 ILE A CA 1
ATOM 672 C C . ILE A 1 89 ? 6.076 1.698 -19.903 1.00 87.50 89 ILE A C 1
ATOM 674 O O . ILE A 1 89 ? 4.895 1.533 -20.184 1.00 87.50 89 ILE A O 1
ATOM 678 N N . ASP A 1 90 ? 7.046 0.932 -20.410 1.00 87.06 90 ASP A N 1
ATOM 679 C CA . ASP A 1 90 ? 6.760 -0.188 -21.300 1.00 87.06 90 ASP A CA 1
ATOM 680 C C . ASP A 1 90 ? 5.969 -1.258 -20.532 1.00 87.06 90 ASP A C 1
ATOM 682 O O . ASP A 1 90 ? 5.003 -1.802 -21.068 1.00 87.06 90 ASP A O 1
ATOM 686 N N . LEU A 1 91 ? 6.346 -1.495 -19.266 1.00 88.88 91 LEU A N 1
ATOM 687 C CA . LEU A 1 91 ? 5.639 -2.379 -18.338 1.00 88.88 91 LEU A CA 1
ATOM 688 C C . LEU A 1 91 ? 4.245 -1.843 -17.980 1.00 88.88 91 LEU A C 1
ATOM 690 O O . LEU A 1 91 ? 3.272 -2.583 -18.068 1.00 88.88 91 LEU A O 1
ATOM 694 N N . ASP A 1 92 ? 4.124 -0.561 -17.622 1.00 89.31 92 ASP A N 1
ATOM 695 C CA . ASP A 1 92 ? 2.822 0.060 -17.329 1.00 89.31 92 ASP A CA 1
ATOM 696 C C . ASP A 1 92 ? 1.853 -0.038 -18.511 1.00 89.31 92 ASP A C 1
ATOM 698 O O . ASP A 1 92 ? 0.677 -0.343 -18.322 1.00 89.31 92 ASP A O 1
ATOM 702 N N . LEU A 1 93 ? 2.345 0.172 -19.735 1.00 86.06 93 LEU A N 1
ATOM 703 C CA . LEU A 1 93 ? 1.557 -0.012 -20.951 1.00 86.06 93 LEU A CA 1
ATOM 704 C C . LEU A 1 93 ? 1.163 -1.480 -21.149 1.00 86.06 93 LEU A C 1
ATOM 706 O O . LEU A 1 93 ? 0.008 -1.737 -21.474 1.00 86.06 93 LEU A O 1
ATOM 710 N N . ALA A 1 94 ? 2.067 -2.430 -20.890 1.00 85.50 94 ALA A N 1
ATOM 711 C CA . ALA A 1 94 ? 1.763 -3.860 -20.972 1.00 85.50 94 ALA A CA 1
ATOM 712 C C . ALA A 1 94 ? 0.656 -4.285 -19.998 1.00 85.50 94 ALA A C 1
ATOM 714 O O . ALA A 1 94 ? -0.238 -5.024 -20.394 1.00 85.50 94 ALA A O 1
ATOM 715 N N . CYS A 1 95 ? 0.670 -3.776 -18.764 1.00 85.12 95 CYS A N 1
ATOM 716 C CA . CYS A 1 95 ? -0.396 -4.036 -17.796 1.00 85.12 95 CYS A CA 1
ATOM 717 C C . CYS A 1 95 ? -1.689 -3.281 -18.132 1.00 85.12 95 CYS A C 1
ATOM 719 O O . CYS A 1 95 ? -2.779 -3.768 -17.861 1.00 85.12 95 CYS A O 1
ATOM 721 N N . SER A 1 96 ? -1.578 -2.071 -18.684 1.00 81.25 96 SER A N 1
ATOM 722 C CA . SER A 1 96 ? -2.722 -1.195 -18.946 1.00 81.25 96 SER A CA 1
ATOM 723 C C . SER A 1 96 ? -3.594 -1.663 -20.101 1.00 81.25 96 SER A C 1
ATOM 725 O O . SER A 1 96 ? -4.814 -1.506 -20.019 1.00 81.25 96 SER A O 1
ATOM 727 N N . VAL A 1 97 ? -2.978 -2.184 -21.164 1.00 77.12 97 VAL A N 1
ATOM 728 C CA . VAL A 1 97 ? -3.663 -2.690 -22.360 1.00 77.12 97 VAL A CA 1
ATOM 729 C C . VAL A 1 97 ? -4.670 -3.785 -21.966 1.00 77.12 97 VAL A C 1
ATOM 731 O O . VAL A 1 97 ? -4.405 -4.529 -21.031 1.00 77.12 97 VAL A O 1
ATOM 734 N N . PRO A 1 98 ? -5.841 -3.903 -22.622 1.00 66.94 98 PRO A N 1
ATOM 735 C CA . PRO A 1 98 ? -6.802 -4.954 -22.298 1.00 66.94 98 PRO A CA 1
ATOM 736 C C . PRO A 1 98 ? -6.194 -6.343 -22.508 1.00 66.94 98 PRO A C 1
ATOM 738 O O . PRO A 1 98 ? -5.787 -6.684 -23.622 1.00 66.94 98 PRO A O 1
ATOM 741 N N . VAL A 1 99 ? -6.160 -7.131 -21.437 1.00 67.00 99 VAL A N 1
ATOM 742 C CA . VAL A 1 99 ? -5.494 -8.435 -21.367 1.00 67.00 99 VAL A CA 1
ATOM 743 C C . VAL A 1 99 ? -6.536 -9.527 -21.086 1.00 67.00 99 VAL A C 1
ATOM 745 O O . VAL A 1 99 ? -7.514 -9.267 -20.394 1.00 67.00 99 VAL A O 1
ATOM 748 N N . GLY A 1 100 ? -6.369 -10.729 -21.646 1.00 72.62 100 GLY A N 1
ATOM 749 C CA . GLY A 1 100 ? -7.156 -11.917 -21.280 1.00 72.62 100 GLY A CA 1
ATOM 750 C C . GLY A 1 100 ? -6.608 -12.611 -20.027 1.00 72.62 100 GLY A C 1
ATOM 751 O O . GLY A 1 100 ? -5.437 -12.449 -19.695 1.00 72.62 100 GLY A O 1
ATOM 752 N N . SER A 1 101 ? -7.425 -13.418 -19.344 1.00 78.62 101 SER A N 1
ATOM 753 C CA . SER A 1 101 ? -7.014 -14.135 -18.119 1.00 78.62 101 SER A CA 1
ATOM 754 C C . SER A 1 101 ? -5.740 -14.977 -18.315 1.00 78.62 101 SER A C 1
ATOM 756 O O . SER A 1 101 ? -4.892 -15.011 -17.425 1.00 78.62 101 SER A O 1
ATOM 758 N N . GLU A 1 102 ? -5.539 -15.562 -19.503 1.00 80.19 102 GLU A N 1
ATOM 759 C CA . GLU A 1 102 ? -4.358 -16.378 -19.825 1.00 80.19 102 GLU A CA 1
ATOM 760 C C . GLU A 1 102 ? -3.008 -15.656 -19.689 1.00 80.19 102 GLU A C 1
ATOM 762 O O . GLU A 1 102 ? -1.998 -16.292 -19.404 1.00 80.19 102 GLU A O 1
ATOM 767 N N . HIS A 1 103 ? -2.974 -14.335 -19.860 1.00 81.25 103 HIS A N 1
ATOM 768 C CA . HIS A 1 103 ? -1.732 -13.558 -19.865 1.00 81.25 103 HIS A CA 1
ATOM 769 C C . HIS A 1 103 ? -1.417 -12.931 -18.503 1.00 81.25 103 HIS A C 1
ATOM 771 O O . HIS A 1 103 ? -0.401 -12.252 -18.350 1.00 81.25 103 HIS A O 1
ATOM 777 N N . LEU A 1 104 ? -2.276 -13.123 -17.498 1.00 85.12 104 LEU A N 1
ATOM 778 C CA . LEU A 1 104 ? -2.061 -12.549 -16.172 1.00 85.12 104 LEU A CA 1
ATOM 779 C C . LEU A 1 104 ? -0.786 -13.101 -15.522 1.00 85.12 104 LEU A C 1
ATOM 781 O O . LEU A 1 104 ? -0.039 -12.351 -14.896 1.00 85.12 104 LEU A O 1
ATOM 785 N N . ALA A 1 105 ? -0.499 -14.387 -15.738 1.00 85.94 105 ALA A N 1
ATOM 786 C CA . ALA A 1 105 ? 0.741 -15.018 -15.295 1.00 85.94 105 ALA A CA 1
ATOM 787 C C . ALA A 1 105 ? 1.980 -14.370 -15.942 1.00 85.94 105 ALA A C 1
ATOM 789 O O . ALA A 1 105 ? 2.958 -14.092 -15.248 1.00 85.94 105 ALA A O 1
ATOM 790 N N . ASP A 1 106 ? 1.912 -14.056 -17.241 1.00 86.25 106 ASP A N 1
ATOM 791 C CA . ASP A 1 106 ? 3.000 -13.387 -17.962 1.00 86.25 106 ASP A CA 1
ATOM 792 C C . ASP A 1 106 ? 3.239 -11.969 -17.425 1.00 86.25 106 ASP A C 1
ATOM 794 O O . ASP A 1 106 ? 4.382 -11.552 -17.250 1.00 86.25 106 ASP A O 1
ATOM 798 N N . LEU A 1 107 ? 2.174 -11.219 -17.118 1.00 88.19 107 LEU A N 1
ATOM 799 C CA . LEU A 1 107 ? 2.293 -9.880 -16.530 1.00 88.19 107 LEU A CA 1
ATOM 800 C C . LEU A 1 107 ? 2.942 -9.912 -15.143 1.00 88.19 107 LEU A C 1
ATOM 802 O O . LEU A 1 107 ? 3.798 -9.078 -14.847 1.00 88.19 107 LEU A O 1
ATOM 806 N N . VAL A 1 108 ? 2.562 -10.880 -14.306 1.00 88.44 108 VAL A N 1
ATOM 807 C CA . VAL A 1 108 ? 3.163 -11.069 -12.978 1.00 88.44 108 VAL A CA 1
ATOM 808 C C . VAL A 1 108 ? 4.653 -11.413 -13.099 1.00 88.44 108 VAL A C 1
ATOM 810 O O . VAL A 1 108 ? 5.469 -10.824 -12.388 1.00 88.44 108 VAL A O 1
ATOM 813 N N . ASP A 1 109 ? 5.030 -12.279 -14.044 1.00 86.69 109 ASP A N 1
ATOM 814 C CA . ASP A 1 109 ? 6.435 -12.593 -14.345 1.00 86.69 109 ASP A CA 1
ATOM 815 C C . ASP A 1 109 ? 7.207 -11.368 -14.874 1.00 86.69 109 ASP A C 1
ATOM 817 O O . ASP A 1 109 ? 8.354 -11.133 -14.488 1.00 86.69 109 ASP A O 1
ATOM 821 N N . LEU A 1 110 ? 6.586 -10.521 -15.702 1.00 88.00 110 LEU A N 1
ATOM 822 C CA . LEU A 1 110 ? 7.196 -9.265 -16.150 1.00 88.00 110 LEU A CA 1
ATOM 823 C C . LEU A 1 110 ? 7.437 -8.288 -14.991 1.00 88.00 110 LEU A C 1
ATOM 825 O O . LEU A 1 110 ? 8.503 -7.670 -14.942 1.00 88.00 110 LEU A O 1
ATOM 829 N N . CYS A 1 111 ? 6.496 -8.158 -14.052 1.00 88.00 111 CYS A N 1
ATOM 830 C CA . CYS A 1 111 ? 6.679 -7.352 -12.841 1.00 88.00 111 CYS A CA 1
ATOM 831 C C . CYS A 1 111 ? 7.806 -7.906 -11.960 1.00 88.00 111 CYS A C 1
ATOM 833 O O . CYS A 1 111 ? 8.675 -7.144 -11.533 1.00 88.00 111 CYS A O 1
ATOM 835 N N . TYR A 1 112 ? 7.846 -9.227 -11.764 1.00 86.19 112 TYR A N 1
ATOM 836 C CA . TYR A 1 112 ? 8.931 -9.905 -11.057 1.00 86.19 112 TYR A CA 1
ATOM 837 C C . TYR A 1 112 ? 10.288 -9.616 -11.717 1.00 86.19 112 TYR A C 1
ATOM 839 O O . TYR A 1 112 ? 11.219 -9.144 -11.066 1.00 86.19 112 TYR A O 1
ATOM 847 N N . LYS A 1 113 ? 10.408 -9.803 -13.035 1.00 84.56 113 LYS A N 1
ATOM 848 C CA . LYS A 1 113 ? 11.639 -9.504 -13.787 1.00 84.56 113 LYS A CA 1
ATOM 849 C C . LYS A 1 113 ? 12.030 -8.036 -13.691 1.00 84.56 113 LYS A C 1
ATOM 851 O O . LYS A 1 113 ? 13.198 -7.738 -13.464 1.00 84.56 113 LYS A O 1
ATOM 856 N N . PHE A 1 114 ? 11.068 -7.121 -13.813 1.00 85.62 114 PHE A N 1
ATOM 857 C CA . PHE A 1 114 ? 11.309 -5.686 -13.688 1.00 85.62 114 PHE A CA 1
ATOM 858 C C . PHE A 1 114 ? 11.868 -5.318 -12.309 1.00 85.62 114 PHE A C 1
ATOM 860 O O . PHE A 1 114 ? 12.826 -4.545 -12.221 1.00 85.62 114 PHE A O 1
ATOM 867 N N . ARG A 1 115 ? 11.338 -5.917 -11.236 1.00 82.94 115 ARG A N 1
ATOM 868 C CA . ARG A 1 115 ? 11.827 -5.717 -9.865 1.00 82.94 115 ARG A CA 1
ATOM 869 C C . ARG A 1 115 ? 13.288 -6.145 -9.681 1.00 82.94 115 ARG A C 1
ATOM 871 O O . ARG A 1 115 ? 13.999 -5.540 -8.880 1.00 82.94 115 ARG A O 1
ATOM 878 N N . HIS A 1 116 ? 13.755 -7.110 -10.469 1.00 79.62 116 HIS A N 1
ATOM 879 C CA . HIS A 1 116 ? 15.140 -7.593 -10.478 1.00 79.62 116 HIS A CA 1
ATOM 880 C C . HIS A 1 116 ? 16.058 -6.827 -11.450 1.00 79.62 116 HIS A C 1
ATOM 882 O O . HIS A 1 116 ? 17.145 -7.300 -11.783 1.00 79.62 116 HIS A O 1
ATOM 888 N N . THR A 1 117 ? 15.654 -5.626 -11.883 1.00 77.56 117 THR A N 1
ATOM 889 C CA . THR A 1 117 ? 16.493 -4.700 -12.662 1.00 77.56 117 THR A CA 1
ATOM 890 C C . THR A 1 117 ? 16.920 -3.475 -11.852 1.00 77.56 117 THR A C 1
ATOM 892 O O . THR A 1 117 ? 16.388 -3.177 -10.783 1.00 77.56 117 THR A O 1
ATOM 895 N N . ASP A 1 118 ? 17.873 -2.711 -12.386 1.00 75.94 118 ASP A N 1
ATOM 896 C CA . ASP A 1 118 ? 18.291 -1.412 -11.844 1.00 75.94 118 ASP A CA 1
ATOM 897 C C . ASP A 1 118 ? 17.189 -0.343 -11.910 1.00 75.94 118 ASP A C 1
ATOM 899 O O . ASP A 1 118 ? 17.202 0.606 -11.130 1.00 75.94 118 ASP A O 1
ATOM 903 N N . SER A 1 119 ? 16.207 -0.515 -12.799 1.00 76.44 119 SER A N 1
ATOM 904 C CA . SER A 1 119 ? 15.067 0.395 -12.967 1.00 76.44 119 SER A CA 1
ATOM 905 C C . SER A 1 119 ? 13.898 0.098 -12.016 1.00 76.44 119 SER A C 1
ATOM 907 O O . SER A 1 119 ? 12.850 0.726 -12.125 1.00 76.44 119 SER A O 1
ATOM 909 N N . ALA A 1 120 ? 14.056 -0.820 -11.055 1.00 79.19 120 ALA A N 1
ATOM 910 C CA . ALA A 1 120 ? 12.990 -1.218 -10.131 1.00 79.19 120 ALA A CA 1
ATOM 911 C C . ALA A 1 120 ? 12.379 -0.055 -9.325 1.00 79.19 120 ALA A C 1
ATOM 913 O O . ALA A 1 120 ? 11.208 -0.114 -8.958 1.00 79.19 120 ALA A O 1
ATOM 914 N N . GLY A 1 121 ? 13.157 0.998 -9.043 1.00 77.75 121 GLY A N 1
ATOM 915 C CA . GLY A 1 121 ? 12.677 2.196 -8.343 1.00 77.75 121 GLY A CA 1
ATOM 916 C C . GLY A 1 121 ? 11.782 3.109 -9.190 1.00 77.75 121 GLY A C 1
ATOM 917 O O . GLY A 1 121 ? 11.094 3.962 -8.637 1.00 77.75 121 GLY A O 1
ATOM 918 N N . ASP A 1 122 ? 11.762 2.921 -10.512 1.00 84.06 122 ASP A N 1
ATOM 919 C CA . ASP A 1 122 ? 10.957 3.719 -11.440 1.00 84.06 122 ASP A CA 1
ATOM 920 C C . ASP A 1 122 ? 9.552 3.135 -11.671 1.00 84.06 122 ASP A C 1
ATOM 922 O O . ASP A 1 122 ? 8.808 3.663 -12.505 1.00 84.06 122 ASP A O 1
ATOM 926 N N . LEU A 1 123 ? 9.181 2.058 -10.960 1.00 87.31 123 LEU A N 1
ATOM 927 C CA . LEU A 1 123 ? 7.867 1.422 -11.076 1.00 87.31 123 LEU A CA 1
ATOM 928 C C . LEU A 1 123 ? 6.747 2.458 -10.898 1.00 87.31 123 LEU A C 1
ATOM 930 O O . LEU A 1 123 ? 6.792 3.327 -10.023 1.00 87.31 123 LEU A O 1
ATOM 934 N N . LEU A 1 124 ? 5.749 2.395 -11.778 1.00 89.69 124 LEU A N 1
ATOM 935 C CA . LEU A 1 124 ? 4.655 3.354 -11.785 1.00 89.69 124 LEU A CA 1
ATOM 936 C C . LEU A 1 124 ? 3.510 2.858 -10.886 1.00 89.69 124 LEU A C 1
ATOM 938 O O . LEU A 1 124 ? 3.093 1.711 -11.038 1.00 89.69 124 LEU A O 1
ATOM 942 N N . PRO A 1 125 ? 2.920 3.726 -10.038 1.00 90.38 125 PRO A N 1
ATOM 943 C CA . PRO A 1 125 ? 1.762 3.356 -9.215 1.00 90.38 125 PRO A CA 1
ATOM 944 C C . PRO A 1 125 ? 0.546 2.898 -10.030 1.00 90.38 125 PRO A C 1
ATOM 946 O O . PRO A 1 125 ? -0.287 2.121 -9.570 1.00 90.38 125 PRO A O 1
ATOM 949 N N . SER A 1 126 ? 0.447 3.358 -11.280 1.00 91.19 126 SER A N 1
ATOM 950 C CA . SER A 1 126 ? -0.574 2.899 -12.217 1.00 91.19 126 SER A CA 1
ATOM 951 C C . SER A 1 126 ? -0.405 1.431 -12.605 1.00 91.19 126 SER A C 1
ATOM 953 O O . SER A 1 126 ? -1.415 0.756 -12.795 1.00 91.19 126 SER A O 1
ATOM 955 N N . THR A 1 127 ? 0.828 0.921 -12.677 1.00 91.25 127 THR A N 1
ATOM 956 C CA . THR A 1 127 ? 1.112 -0.498 -12.926 1.00 91.25 127 THR A CA 1
ATOM 957 C C . THR A 1 127 ? 0.627 -1.344 -11.755 1.00 91.25 127 THR A C 1
ATOM 959 O O . THR A 1 127 ? -0.093 -2.317 -11.965 1.00 91.25 127 THR A O 1
ATOM 962 N N . GLU A 1 128 ? 0.968 -0.938 -10.527 1.00 91.44 128 GLU A N 1
ATOM 963 C CA . GLU A 1 128 ? 0.582 -1.626 -9.286 1.00 91.44 128 GLU A CA 1
ATOM 964 C C . GLU A 1 128 ? -0.941 -1.714 -9.162 1.00 91.44 128 GLU A C 1
ATOM 966 O O . GLU A 1 128 ? -1.497 -2.802 -8.993 1.00 91.44 128 GLU A O 1
ATOM 971 N N . TYR A 1 129 ? -1.623 -0.576 -9.340 1.00 93.06 129 TYR A N 1
ATOM 972 C CA . TYR A 1 129 ? -3.081 -0.509 -9.306 1.00 93.06 129 TYR A CA 1
ATOM 973 C C . TYR A 1 129 ? -3.714 -1.373 -10.398 1.00 93.06 129 TYR A C 1
ATOM 975 O O . TYR A 1 129 ? -4.657 -2.117 -10.136 1.00 93.06 129 TYR A O 1
ATOM 983 N N . THR A 1 130 ? -3.193 -1.297 -11.625 1.00 90.81 130 THR A N 1
ATOM 984 C CA . THR A 1 130 ? -3.764 -2.028 -12.759 1.00 90.81 130 THR A CA 1
ATOM 985 C C . THR A 1 130 ? -3.639 -3.527 -12.589 1.00 90.81 130 THR A C 1
ATOM 987 O O . THR A 1 130 ? -4.618 -4.238 -12.792 1.00 90.81 130 THR A O 1
ATOM 990 N N . LEU A 1 131 ? -2.474 -4.014 -12.171 1.00 91.44 131 LEU A N 1
ATOM 991 C CA . LEU A 1 131 ? -2.274 -5.439 -11.954 1.00 91.44 131 LEU A CA 1
ATOM 992 C C . LEU A 1 131 ? -3.207 -5.974 -10.859 1.00 91.44 131 LEU A C 1
ATOM 994 O O . LEU A 1 131 ? -3.880 -6.982 -11.062 1.00 91.44 131 LEU A O 1
ATOM 998 N N . CYS A 1 132 ? -3.307 -5.263 -9.733 1.00 92.06 132 CYS A N 1
ATOM 999 C CA . CYS A 1 132 ? -4.228 -5.615 -8.652 1.00 92.06 132 CYS A CA 1
ATOM 1000 C C . CYS A 1 132 ? -5.690 -5.597 -9.122 1.00 92.06 132 CYS A C 1
ATOM 1002 O O . CYS A 1 132 ? -6.486 -6.440 -8.714 1.00 92.06 132 CYS A O 1
ATOM 1004 N N . ARG A 1 133 ? -6.043 -4.668 -10.018 1.00 91.12 133 ARG A N 1
ATOM 1005 C CA . ARG A 1 133 ? -7.403 -4.545 -10.547 1.00 91.12 133 ARG A CA 1
ATOM 1006 C C . ARG A 1 133 ? -7.751 -5.697 -11.480 1.00 91.12 133 ARG A C 1
ATOM 1008 O O . ARG A 1 133 ? -8.836 -6.252 -11.358 1.00 91.12 133 ARG A O 1
ATOM 1015 N N . LEU A 1 134 ? -6.819 -6.094 -12.344 1.00 90.25 134 LEU A N 1
ATOM 1016 C CA . LEU A 1 134 ? -6.975 -7.259 -13.214 1.00 90.25 134 LEU A CA 1
ATOM 1017 C C . LEU A 1 134 ? -7.103 -8.554 -12.401 1.00 90.25 134 LEU A C 1
ATOM 1019 O O . LEU A 1 134 ? -7.949 -9.385 -12.714 1.00 90.25 134 LEU A O 1
ATOM 1023 N N . LEU A 1 135 ? -6.325 -8.711 -11.323 1.00 90.62 135 LEU A N 1
ATOM 1024 C CA . LEU A 1 135 ? -6.436 -9.865 -10.419 1.00 90.62 135 LEU A CA 1
ATOM 1025 C C . LEU A 1 135 ? -7.828 -9.969 -9.780 1.00 90.62 135 LEU A C 1
ATOM 1027 O O . LEU A 1 135 ? -8.379 -11.065 -9.695 1.00 90.62 135 LEU A O 1
ATOM 1031 N N . LEU A 1 136 ? -8.411 -8.835 -9.377 1.00 90.50 136 LEU A N 1
ATOM 1032 C CA . LEU A 1 136 ? -9.775 -8.782 -8.850 1.00 90.50 136 LEU A CA 1
ATOM 1033 C C . LEU A 1 136 ? -10.828 -9.093 -9.927 1.00 90.50 136 LEU A C 1
ATOM 1035 O O . LEU A 1 136 ? -11.785 -9.808 -9.651 1.00 90.50 136 LEU A O 1
ATOM 1039 N N . GLU A 1 137 ? -10.655 -8.577 -11.146 1.00 88.94 137 GLU A N 1
ATOM 1040 C CA . GLU A 1 137 ? -11.584 -8.796 -12.266 1.00 88.94 137 GLU A CA 1
ATOM 1041 C C . GLU A 1 137 ? -11.585 -10.251 -12.765 1.00 88.94 137 GLU A C 1
ATOM 1043 O O . GLU A 1 137 ? -12.646 -10.773 -13.108 1.00 88.94 137 GLU A O 1
ATOM 1048 N N . PHE A 1 138 ? -10.426 -10.919 -12.775 1.00 88.12 138 PHE A N 1
ATOM 1049 C CA . PHE A 1 138 ? -10.300 -12.325 -13.182 1.00 88.12 138 PHE A CA 1
ATOM 1050 C C . PHE A 1 138 ? -10.508 -13.333 -12.044 1.00 88.12 138 PHE A C 1
ATOM 1052 O O . PHE A 1 138 ? -10.679 -14.517 -12.322 1.00 88.12 138 PHE A O 1
ATOM 1059 N N . GLY A 1 139 ? -10.530 -12.891 -10.783 1.00 86.19 139 GLY A N 1
ATOM 1060 C CA . GLY A 1 139 ? -10.756 -13.764 -9.625 1.00 86.19 139 GLY A CA 1
ATOM 1061 C C . GLY A 1 139 ? -9.560 -14.645 -9.243 1.00 86.19 139 GLY A C 1
ATOM 1062 O O . GLY A 1 139 ? -9.725 -15.646 -8.549 1.00 86.19 139 GLY A O 1
ATOM 1063 N N . GLU A 1 140 ? -8.347 -14.282 -9.666 1.00 86.19 140 GLU A N 1
ATOM 1064 C CA . GLU A 1 140 ? -7.108 -15.026 -9.393 1.00 86.19 140 GLU A CA 1
ATOM 1065 C C . GLU A 1 140 ? -6.523 -14.658 -8.014 1.00 86.19 140 GLU A C 1
ATOM 1067 O O . GLU A 1 140 ? -5.418 -14.123 -7.875 1.00 86.19 140 GLU A O 1
ATOM 1072 N N . PHE A 1 141 ? -7.291 -14.929 -6.954 1.00 87.44 141 PHE A N 1
ATOM 1073 C CA . PHE A 1 141 ? -6.952 -14.522 -5.584 1.00 87.44 141 PHE A CA 1
ATOM 1074 C C . PHE A 1 141 ? -5.707 -15.219 -5.029 1.00 87.44 141 PHE A C 1
ATOM 1076 O O . PHE A 1 141 ? -4.969 -14.618 -4.251 1.00 87.44 141 PHE A O 1
ATOM 1083 N N . GLY A 1 142 ? -5.423 -16.453 -5.459 1.00 84.88 142 GLY A N 1
ATOM 1084 C CA . GLY A 1 142 ? -4.211 -17.170 -5.053 1.00 84.88 142 GLY A CA 1
ATOM 1085 C C . GLY A 1 142 ? -2.934 -16.443 -5.485 1.00 84.88 142 GLY A C 1
ATOM 1086 O O . GLY A 1 142 ? -2.004 -16.290 -4.694 1.00 84.88 142 GLY A O 1
ATOM 1087 N N . VAL A 1 143 ? -2.915 -15.912 -6.712 1.00 85.50 143 VAL A N 1
ATOM 1088 C CA . VAL A 1 143 ? -1.789 -15.120 -7.230 1.00 85.50 143 VAL A CA 1
ATOM 1089 C C . VAL A 1 143 ? -1.659 -13.807 -6.462 1.00 85.50 143 VAL A C 1
ATOM 1091 O O . VAL A 1 143 ? -0.559 -13.450 -6.046 1.00 85.50 143 VAL A O 1
ATOM 1094 N N . PHE A 1 144 ? -2.774 -13.123 -6.197 1.00 88.44 144 PHE A N 1
ATOM 1095 C CA . PHE A 1 144 ? -2.774 -11.901 -5.392 1.00 88.44 144 PHE A CA 1
ATOM 1096 C C . PHE A 1 144 ? -2.218 -12.127 -3.975 1.00 88.44 144 PHE A C 1
ATOM 1098 O O . PHE A 1 144 ? -1.410 -11.338 -3.488 1.00 88.44 144 PHE A O 1
ATOM 1105 N N . MET A 1 145 ? -2.572 -13.240 -3.330 1.00 86.25 145 MET A N 1
ATOM 1106 C CA . MET A 1 145 ? -2.045 -13.587 -2.006 1.00 86.25 145 MET A CA 1
ATOM 1107 C C . MET A 1 145 ? -0.550 -13.914 -2.032 1.00 86.25 145 MET A C 1
ATOM 1109 O O . MET A 1 145 ? 0.157 -13.574 -1.085 1.00 86.25 145 MET A O 1
ATOM 1113 N N . ASN A 1 146 ? -0.053 -14.519 -3.113 1.00 83.69 146 ASN A N 1
ATOM 1114 C CA . ASN A 1 146 ? 1.382 -14.739 -3.304 1.00 83.69 146 ASN A CA 1
ATOM 1115 C C . ASN A 1 146 ? 2.146 -13.418 -3.478 1.00 83.69 146 ASN A C 1
ATOM 1117 O O . ASN A 1 146 ? 3.233 -13.276 -2.924 1.00 83.69 146 ASN A O 1
ATOM 1121 N N . LEU A 1 147 ? 1.564 -12.446 -4.190 1.00 84.38 147 LEU A N 1
ATOM 1122 C CA . LEU A 1 147 ? 2.135 -11.102 -4.334 1.00 84.38 147 LEU A CA 1
ATOM 1123 C C . LEU A 1 147 ? 2.230 -10.380 -2.986 1.00 84.38 147 LEU A C 1
ATOM 1125 O O . LEU A 1 147 ? 3.275 -9.818 -2.669 1.00 84.38 147 LEU A O 1
ATOM 1129 N N . LEU A 1 148 ? 1.160 -10.428 -2.185 1.00 83.44 148 LEU A N 1
ATOM 1130 C CA . LEU A 1 148 ? 1.137 -9.829 -0.847 1.00 83.44 148 LEU A CA 1
ATOM 1131 C C . LEU A 1 148 ? 2.125 -10.488 0.114 1.00 83.44 148 LEU A C 1
ATOM 1133 O O . LEU A 1 148 ? 2.690 -9.808 0.966 1.00 83.44 148 LEU A O 1
ATOM 1137 N N . ASN A 1 149 ? 2.324 -11.797 -0.027 1.00 79.06 149 ASN A N 1
ATOM 1138 C CA . ASN A 1 149 ? 3.277 -12.528 0.791 1.00 79.06 149 ASN A CA 1
ATOM 1139 C C . ASN A 1 149 ? 4.710 -12.146 0.477 1.00 79.06 149 ASN A C 1
ATOM 1141 O O . ASN A 1 149 ? 5.513 -12.126 1.390 1.00 79.06 149 ASN A O 1
ATOM 1145 N N . ASP A 1 150 ? 5.043 -11.828 -0.772 1.00 76.56 150 ASP A N 1
ATOM 1146 C CA . ASP A 1 150 ? 6.419 -11.568 -1.188 1.00 76.56 150 ASP A CA 1
ATOM 1147 C C . ASP A 1 150 ? 6.602 -10.153 -1.777 1.00 76.56 150 ASP A C 1
ATOM 1149 O O . ASP A 1 150 ? 6.895 -9.972 -2.966 1.00 76.56 150 ASP A O 1
ATOM 1153 N N . PRO A 1 151 ? 6.476 -9.102 -0.942 1.00 77.44 151 PRO A N 1
ATOM 1154 C CA . PRO A 1 151 ? 6.668 -7.726 -1.391 1.00 77.44 151 PRO A CA 1
ATOM 1155 C C . PRO A 1 151 ? 8.120 -7.441 -1.802 1.00 77.44 151 PRO A C 1
ATOM 1157 O O . PRO A 1 151 ? 8.388 -6.464 -2.500 1.00 77.44 151 PRO A O 1
ATOM 1160 N N . ILE A 1 152 ? 9.079 -8.277 -1.390 1.00 76.19 152 ILE A N 1
ATOM 1161 C CA . ILE A 1 152 ? 10.501 -8.083 -1.683 1.00 76.19 152 ILE A CA 1
ATOM 1162 C C . ILE A 1 152 ? 10.769 -8.360 -3.163 1.00 76.19 152 ILE A C 1
ATOM 1164 O O . ILE A 1 152 ? 11.336 -7.498 -3.852 1.00 76.19 152 ILE A O 1
ATOM 1168 N N . ASN A 1 153 ? 10.327 -9.526 -3.642 1.00 77.62 153 ASN A N 1
ATOM 1169 C CA . ASN A 1 153 ? 10.631 -9.997 -4.989 1.00 77.62 153 ASN A CA 1
ATOM 1170 C C . ASN A 1 153 ? 9.683 -9.436 -6.053 1.00 77.62 153 ASN A C 1
ATOM 1172 O O . ASN A 1 153 ? 10.106 -9.242 -7.193 1.00 77.62 153 ASN A O 1
ATOM 1176 N N . TYR A 1 154 ? 8.434 -9.126 -5.695 1.00 82.06 154 TYR A N 1
ATOM 1177 C CA . TYR A 1 154 ? 7.468 -8.542 -6.631 1.00 82.06 154 TYR A CA 1
ATOM 1178 C C . TYR A 1 154 ? 7.420 -7.014 -6.570 1.00 82.06 154 TYR A C 1
ATOM 1180 O O . TYR A 1 154 ? 7.300 -6.366 -7.608 1.00 82.06 154 TYR A O 1
ATOM 1188 N N . GLY A 1 155 ? 7.554 -6.420 -5.379 1.00 81.44 155 GLY A N 1
ATOM 1189 C CA . GLY A 1 155 ? 7.534 -4.965 -5.203 1.00 81.44 155 GLY A CA 1
ATOM 1190 C C . GLY A 1 155 ? 6.227 -4.297 -5.634 1.00 81.44 155 GLY A C 1
ATOM 1191 O O . GLY A 1 155 ? 6.281 -3.182 -6.137 1.00 81.44 155 GLY A O 1
ATOM 1192 N N . ILE A 1 156 ? 5.090 -4.985 -5.489 1.00 86.69 156 ILE A N 1
ATOM 1193 C CA . ILE A 1 156 ? 3.757 -4.476 -5.835 1.00 86.69 156 ILE A CA 1
ATOM 1194 C C . ILE A 1 156 ? 3.006 -4.157 -4.546 1.00 86.69 156 ILE A C 1
ATOM 1196 O O . ILE A 1 156 ? 2.793 -5.045 -3.723 1.00 86.69 156 ILE A O 1
ATOM 1200 N N . PHE A 1 157 ? 2.570 -2.907 -4.401 1.00 89.12 157 PHE A N 1
ATOM 1201 C CA . PHE A 1 157 ? 1.859 -2.439 -3.215 1.00 89.12 157 PHE A CA 1
ATOM 1202 C C . PHE A 1 157 ? 0.447 -1.969 -3.586 1.00 89.12 157 PHE A C 1
ATOM 1204 O O . PHE A 1 157 ? 0.288 -0.937 -4.241 1.00 89.12 157 PHE A O 1
ATOM 1211 N N . PRO A 1 158 ? -0.604 -2.709 -3.190 1.00 90.75 158 PRO A N 1
ATOM 1212 C CA . PRO A 1 158 ? -1.979 -2.263 -3.368 1.00 90.75 158 PRO A CA 1
ATOM 1213 C C . PRO A 1 158 ? -2.247 -0.944 -2.637 1.00 90.75 158 PRO A C 1
ATOM 1215 O O . PRO A 1 158 ? -1.841 -0.776 -1.487 1.00 90.75 158 PRO A O 1
ATOM 1218 N N . ASN A 1 159 ? -2.967 -0.030 -3.290 1.00 91.25 159 ASN A N 1
ATOM 1219 C CA . ASN A 1 159 ? -3.389 1.229 -2.680 1.00 91.25 159 ASN A CA 1
ATOM 1220 C C . ASN A 1 159 ? -4.662 1.071 -1.826 1.00 91.25 159 ASN A C 1
ATOM 1222 O O . ASN A 1 159 ? -5.317 0.026 -1.810 1.00 91.25 159 ASN A O 1
ATOM 1226 N N . GLU A 1 160 ? -5.055 2.132 -1.130 1.00 92.81 160 GLU A N 1
ATOM 1227 C CA . GLU A 1 160 ? -6.169 2.113 -0.182 1.00 92.81 160 GLU A CA 1
ATOM 1228 C C . GLU A 1 160 ? -7.517 1.826 -0.860 1.00 92.81 160 GLU A C 1
ATOM 1230 O O . GLU A 1 160 ? -8.340 1.080 -0.324 1.00 92.81 160 GLU A O 1
ATOM 1235 N N . HIS A 1 161 ? -7.731 2.383 -2.059 1.00 94.75 161 HIS A N 1
ATOM 1236 C CA . HIS A 1 161 ? -8.956 2.181 -2.840 1.00 94.75 161 HIS A CA 1
ATOM 1237 C C . HIS A 1 161 ? -9.129 0.719 -3.250 1.00 94.75 161 HIS A C 1
ATOM 1239 O O . HIS A 1 161 ? -10.193 0.141 -3.026 1.00 94.75 161 HIS A O 1
ATOM 1245 N N . ILE A 1 162 ? -8.079 0.091 -3.786 1.00 93.06 162 ILE A N 1
ATOM 1246 C CA . ILE A 1 162 ? -8.169 -1.298 -4.236 1.00 93.06 162 ILE A CA 1
ATOM 1247 C C . ILE A 1 162 ? -8.281 -2.269 -3.061 1.00 93.06 162 ILE A C 1
ATOM 1249 O O . ILE A 1 162 ? -9.021 -3.245 -3.152 1.00 93.06 162 ILE A O 1
ATOM 1253 N N . CYS A 1 163 ? -7.639 -1.964 -1.926 1.00 93.88 163 CYS A N 1
ATOM 1254 C CA . CYS A 1 163 ? -7.821 -2.728 -0.693 1.00 93.88 163 CYS A CA 1
ATOM 1255 C C . CYS A 1 163 ? -9.288 -2.723 -0.241 1.00 93.88 163 CYS A C 1
ATOM 1257 O O . CYS A 1 163 ? -9.806 -3.778 0.118 1.00 93.88 163 CYS A O 1
ATOM 1259 N N . CYS A 1 164 ? -9.987 -1.582 -0.319 1.00 94.31 164 CYS A N 1
ATOM 1260 C CA . CYS A 1 164 ? -11.422 -1.519 -0.015 1.00 94.31 164 CYS A CA 1
ATOM 1261 C C . CYS A 1 164 ? -12.243 -2.413 -0.951 1.00 94.31 164 CYS A C 1
ATOM 1263 O O . CYS A 1 164 ? -13.143 -3.110 -0.492 1.00 94.31 164 CYS A O 1
ATOM 1265 N N . MET A 1 165 ? -11.910 -2.437 -2.245 1.00 93.25 165 MET A N 1
ATOM 1266 C CA . MET A 1 165 ? -12.600 -3.288 -3.218 1.00 93.25 165 MET A CA 1
ATOM 1267 C C . MET A 1 165 ? -12.402 -4.783 -2.952 1.00 93.25 165 MET A C 1
ATOM 1269 O O . MET A 1 165 ? -13.359 -5.550 -3.025 1.00 93.25 165 MET A O 1
ATOM 1273 N N . PHE A 1 166 ? -11.175 -5.201 -2.630 1.00 92.56 166 PHE A N 1
ATOM 1274 C CA . PHE A 1 166 ? -10.908 -6.588 -2.254 1.00 92.56 166 PHE A CA 1
ATOM 1275 C C . PHE A 1 166 ? -11.620 -6.966 -0.952 1.00 92.56 166 PHE A C 1
ATOM 1277 O O . PHE A 1 166 ? -12.217 -8.037 -0.877 1.00 92.56 166 PHE A O 1
ATOM 1284 N N . LEU A 1 167 ? -11.596 -6.092 0.061 1.00 92.50 167 LEU A N 1
ATOM 1285 C CA . LEU A 1 167 ? -12.289 -6.333 1.328 1.00 92.50 167 LEU A CA 1
ATOM 1286 C C . LEU A 1 167 ? -13.803 -6.470 1.128 1.00 92.50 167 LEU A C 1
ATOM 1288 O O . LEU A 1 167 ? -14.384 -7.412 1.653 1.00 92.50 167 LEU A O 1
ATOM 1292 N N . ASP A 1 168 ? -14.429 -5.596 0.336 1.00 92.69 168 ASP A N 1
ATOM 1293 C CA . ASP A 1 168 ? -15.856 -5.693 -0.006 1.00 92.69 168 ASP A CA 1
ATOM 1294 C C . ASP A 1 168 ? -16.174 -7.019 -0.716 1.00 92.69 168 ASP A C 1
ATOM 1296 O O . ASP A 1 168 ? -17.079 -7.744 -0.307 1.00 92.69 168 ASP A O 1
ATOM 1300 N N . HIS A 1 169 ? -15.356 -7.412 -1.701 1.00 91.25 169 HIS A N 1
ATOM 1301 C CA . HIS A 1 169 ? -15.525 -8.687 -2.402 1.00 91.25 169 HIS A CA 1
ATOM 1302 C C . HIS A 1 169 ? -15.408 -9.904 -1.468 1.00 91.25 169 HIS A C 1
ATOM 1304 O O . HIS A 1 169 ? -16.224 -10.828 -1.540 1.00 91.25 169 HIS A O 1
ATOM 1310 N N . PHE A 1 170 ? -14.406 -9.930 -0.584 1.00 90.06 170 PHE A N 1
ATOM 1311 C CA . PHE A 1 170 ? -14.179 -11.061 0.320 1.00 90.06 170 PHE A CA 1
ATOM 1312 C C . PHE A 1 170 ? -15.189 -11.135 1.465 1.00 90.06 170 PHE A C 1
ATOM 1314 O O . PHE A 1 170 ? -15.572 -12.238 1.857 1.00 90.06 170 PHE A O 1
ATOM 1321 N N . LEU A 1 171 ? -15.670 -9.992 1.958 1.00 88.62 171 LEU A N 1
ATOM 1322 C CA . LEU A 1 171 ? -16.765 -9.938 2.927 1.00 88.62 171 LEU A CA 1
ATOM 1323 C C . LEU A 1 171 ? -18.069 -10.463 2.309 1.00 88.62 171 LEU A C 1
ATOM 1325 O O . LEU A 1 171 ? -18.731 -11.313 2.903 1.00 88.62 171 LEU A O 1
ATOM 1329 N N . SER A 1 172 ? -18.406 -10.044 1.085 1.00 88.38 172 SER A N 1
ATOM 1330 C CA . SER A 1 172 ? -19.604 -10.531 0.385 1.00 88.38 172 SER A CA 1
ATOM 1331 C C . SER A 1 172 ? -19.521 -12.015 0.013 1.00 88.38 172 SER A C 1
ATOM 1333 O O . SER A 1 172 ? -20.502 -12.747 0.144 1.00 88.38 172 SER A O 1
ATOM 1335 N N . SER A 1 173 ? -18.349 -12.499 -0.406 1.00 84.94 173 SER A N 1
ATOM 1336 C CA . SER A 1 173 ? -18.134 -13.918 -0.739 1.00 84.94 173 SER A CA 1
ATOM 1337 C C . SER A 1 173 ? -17.874 -14.821 0.477 1.00 84.94 173 SER A C 1
ATOM 1339 O O . SER A 1 173 ? -17.730 -16.032 0.308 1.00 84.94 173 SER A O 1
ATOM 1341 N N . VAL A 1 174 ? -17.853 -14.263 1.697 1.00 83.62 174 VAL A N 1
ATOM 1342 C CA . VAL A 1 174 ? -17.584 -14.966 2.970 1.00 83.62 174 VAL A CA 1
ATOM 1343 C C . VAL A 1 174 ? -16.216 -15.676 2.972 1.00 83.62 174 VAL A C 1
ATOM 1345 O O . VAL A 1 174 ? -15.993 -16.669 3.663 1.00 83.62 174 VAL A O 1
ATOM 1348 N N . GLN A 1 175 ? -15.250 -15.148 2.219 1.00 85.25 175 GLN A N 1
ATOM 1349 C CA . GLN A 1 175 ? -13.863 -15.622 2.210 1.00 85.25 175 GLN A CA 1
ATOM 1350 C C . GLN A 1 175 ? -13.052 -14.890 3.287 1.00 85.25 175 GLN A C 1
ATOM 1352 O O . GLN A 1 175 ? -12.142 -14.106 3.010 1.00 85.25 175 GLN A O 1
ATOM 1357 N N . LEU A 1 176 ? -13.403 -15.143 4.551 1.00 85.94 176 LEU A N 1
ATOM 1358 C CA . LEU A 1 176 ? -12.901 -14.383 5.703 1.00 85.94 176 LEU A CA 1
ATOM 1359 C C . LEU A 1 176 ? -11.379 -14.475 5.890 1.00 85.94 176 LEU A C 1
ATOM 1361 O O . LEU A 1 176 ? -10.773 -13.544 6.409 1.00 85.94 176 LEU A O 1
ATOM 1365 N N . GLN A 1 177 ? -10.749 -15.563 5.439 1.00 86.06 177 GLN A N 1
ATOM 1366 C CA . GLN A 1 177 ? -9.298 -15.764 5.537 1.00 86.06 177 GLN A CA 1
ATOM 1367 C C . GLN A 1 177 ? -8.529 -14.720 4.714 1.00 86.06 177 GLN A C 1
ATOM 1369 O O . GLN A 1 177 ? -7.607 -14.067 5.202 1.00 86.06 177 GLN A O 1
ATOM 1374 N N . TYR A 1 178 ? -8.957 -14.510 3.469 1.00 87.31 178 TYR A N 1
ATOM 1375 C CA . TYR A 1 178 ? -8.370 -13.518 2.574 1.00 87.31 178 TYR A CA 1
ATOM 1376 C C . TYR A 1 178 ? -8.665 -12.090 3.037 1.00 87.31 178 TYR A C 1
ATOM 1378 O O . TYR A 1 178 ? -7.775 -11.239 3.001 1.00 87.31 178 TYR A O 1
ATOM 1386 N N . ALA A 1 179 ? -9.873 -11.838 3.549 1.00 90.19 179 ALA A N 1
ATOM 1387 C CA . ALA A 1 179 ? -10.237 -10.541 4.113 1.00 90.19 179 ALA A CA 1
ATOM 1388 C C . ALA A 1 179 ? -9.372 -10.178 5.336 1.00 90.19 179 ALA A C 1
ATOM 1390 O O . ALA A 1 179 ? -8.828 -9.074 5.406 1.00 90.19 179 ALA A O 1
ATOM 1391 N N . ALA A 1 180 ? -9.187 -11.119 6.270 1.00 89.12 180 ALA A N 1
ATOM 1392 C CA . ALA A 1 180 ? -8.342 -10.934 7.449 1.00 89.12 180 ALA A CA 1
ATOM 1393 C C . ALA A 1 180 ? -6.883 -10.666 7.065 1.00 89.12 180 ALA A C 1
ATOM 1395 O O . ALA A 1 180 ? -6.248 -9.764 7.609 1.00 89.12 180 ALA A O 1
ATOM 1396 N N . LYS A 1 181 ? -6.365 -11.386 6.067 1.00 88.19 181 LYS A N 1
ATOM 1397 C CA . LYS A 1 181 ? -5.002 -11.191 5.570 1.00 88.19 181 LYS A CA 1
ATOM 1398 C C . LYS A 1 181 ? -4.777 -9.803 4.969 1.00 88.19 181 LYS A C 1
ATOM 1400 O O . LYS A 1 181 ? -3.762 -9.173 5.259 1.00 88.19 181 LYS A O 1
ATOM 1405 N N . ILE A 1 182 ? -5.732 -9.283 4.197 1.00 90.88 182 ILE A N 1
ATOM 1406 C CA . ILE A 1 182 ? -5.659 -7.901 3.698 1.00 90.88 182 ILE A CA 1
ATOM 1407 C C . ILE A 1 182 ? -5.731 -6.903 4.850 1.00 90.88 182 ILE A C 1
ATOM 1409 O O . ILE A 1 182 ? -4.983 -5.932 4.850 1.00 90.88 182 ILE A O 1
ATOM 1413 N N . ALA A 1 183 ? -6.580 -7.134 5.851 1.00 91.81 183 ALA A N 1
ATOM 1414 C CA . ALA A 1 183 ? -6.656 -6.260 7.018 1.00 91.81 183 ALA A CA 1
ATOM 1415 C C . ALA A 1 183 ? -5.332 -6.216 7.811 1.00 91.81 183 ALA A C 1
ATOM 1417 O O . ALA A 1 183 ? -4.918 -5.145 8.257 1.00 91.81 183 ALA A O 1
ATOM 1418 N N . ILE A 1 184 ? -4.630 -7.349 7.927 1.00 89.19 184 ILE A N 1
ATOM 1419 C CA . ILE A 1 184 ? -3.279 -7.408 8.506 1.00 89.19 184 ILE A CA 1
ATOM 1420 C C . ILE A 1 184 ? -2.290 -6.626 7.632 1.00 89.19 184 ILE A C 1
ATOM 1422 O O . ILE A 1 184 ? -1.552 -5.795 8.155 1.00 89.19 184 ILE A O 1
ATOM 1426 N N . TYR A 1 185 ? -2.316 -6.816 6.309 1.00 89.12 185 TYR A N 1
ATOM 1427 C CA . TYR A 1 185 ? -1.485 -6.047 5.374 1.00 89.12 185 TYR A CA 1
ATOM 1428 C C . TYR A 1 185 ? -1.720 -4.529 5.491 1.00 89.12 185 TYR A C 1
ATOM 1430 O O . TYR A 1 185 ? -0.763 -3.758 5.537 1.00 89.12 185 TYR A O 1
ATOM 1438 N N . VAL A 1 186 ? -2.979 -4.093 5.608 1.00 91.56 186 VAL A N 1
ATOM 1439 C CA . VAL A 1 186 ? -3.362 -2.684 5.819 1.00 91.56 186 VAL A CA 1
ATOM 1440 C C . VAL A 1 186 ? -2.717 -2.113 7.081 1.00 91.56 186 VAL A C 1
ATOM 1442 O O . VAL A 1 186 ? -2.232 -0.980 7.054 1.00 91.56 186 VAL A O 1
ATOM 1445 N N . MET A 1 187 ? -2.671 -2.894 8.165 1.00 91.00 187 MET A N 1
ATOM 1446 C CA . MET A 1 187 ? -1.987 -2.496 9.395 1.00 91.00 187 MET A CA 1
ATOM 1447 C C . MET A 1 187 ? -0.465 -2.452 9.222 1.00 91.00 187 MET A C 1
ATOM 1449 O O . MET A 1 187 ? 0.135 -1.446 9.592 1.00 91.00 187 MET A O 1
ATOM 1453 N N . LEU A 1 188 ? 0.145 -3.478 8.619 1.00 86.50 188 LEU A N 1
ATOM 1454 C CA . LEU A 1 188 ? 1.598 -3.546 8.401 1.00 86.50 188 LEU A CA 1
ATOM 1455 C C . LEU A 1 188 ? 2.118 -2.401 7.518 1.00 86.50 188 LEU A C 1
ATOM 1457 O O . LEU A 1 188 ? 3.242 -1.939 7.688 1.00 86.50 188 LEU A O 1
ATOM 1461 N N . GLN A 1 189 ? 1.300 -1.933 6.574 1.00 86.00 189 GLN A N 1
ATOM 1462 C CA . GLN A 1 189 ? 1.620 -0.787 5.718 1.00 86.00 189 GLN A CA 1
ATOM 1463 C C . GLN A 1 189 ? 1.207 0.568 6.314 1.00 86.00 189 GLN A C 1
ATOM 1465 O O . GLN A 1 189 ? 1.422 1.605 5.683 1.00 86.00 189 GLN A O 1
ATOM 1470 N N . GLU A 1 190 ? 0.619 0.574 7.512 1.00 89.75 190 GLU A N 1
ATOM 1471 C CA . GLU A 1 190 ? 0.122 1.761 8.216 1.00 89.75 190 GLU A CA 1
ATOM 1472 C C . GLU A 1 190 ? -0.862 2.619 7.389 1.00 89.75 190 GLU A C 1
ATOM 1474 O O . GLU A 1 190 ? -0.852 3.854 7.440 1.00 89.75 190 GLU A O 1
ATOM 1479 N N . MET A 1 191 ? -1.738 1.974 6.611 1.00 89.19 191 MET A N 1
ATOM 1480 C CA . MET A 1 191 ? -2.704 2.651 5.735 1.00 89.19 191 MET A CA 1
ATOM 1481 C C . MET A 1 191 ? -3.950 3.124 6.509 1.00 89.19 191 MET A C 1
ATOM 1483 O O . MET A 1 191 ? -5.038 2.565 6.378 1.00 89.19 191 MET A O 1
ATOM 1487 N N . PHE A 1 192 ? -3.799 4.177 7.319 1.00 89.94 192 PHE A N 1
ATOM 1488 C CA . PHE A 1 192 ? -4.850 4.687 8.224 1.00 89.94 192 PHE A CA 1
ATOM 1489 C C . PHE A 1 192 ? -5.481 6.026 7.803 1.00 89.94 192 PHE A C 1
ATOM 1491 O O . PHE A 1 192 ? -6.266 6.616 8.551 1.00 89.94 192 PHE A O 1
ATOM 1498 N N . ASP A 1 193 ? -5.141 6.538 6.617 1.00 87.50 193 ASP A N 1
ATOM 1499 C CA . ASP A 1 193 ? -5.589 7.859 6.150 1.00 87.50 193 ASP A CA 1
ATOM 1500 C C . ASP A 1 193 ? -7.105 7.904 5.849 1.00 87.50 193 ASP A C 1
ATOM 1502 O O . ASP A 1 193 ? -7.745 8.965 5.925 1.00 87.50 193 ASP A O 1
ATOM 1506 N N . PHE A 1 194 ? -7.708 6.750 5.542 1.00 89.19 194 PHE A N 1
ATOM 1507 C CA . PHE A 1 194 ? -9.126 6.627 5.216 1.00 89.19 194 PHE A CA 1
ATOM 1508 C C . PHE A 1 194 ? -9.905 5.801 6.249 1.00 89.19 194 PHE A C 1
ATOM 1510 O O . PHE A 1 194 ? -9.711 4.589 6.323 1.00 89.19 194 PHE A O 1
ATOM 1517 N N . PRO A 1 195 ? -10.857 6.416 6.984 1.00 89.94 195 PRO A N 1
ATOM 1518 C CA . PRO A 1 195 ? -11.749 5.713 7.904 1.00 89.94 195 PRO A CA 1
ATOM 1519 C C . PRO A 1 195 ? -12.514 4.550 7.272 1.00 89.94 195 PRO A C 1
ATOM 1521 O O . PRO A 1 195 ? -12.729 3.555 7.953 1.00 89.94 195 PRO A O 1
ATOM 1524 N N . LEU A 1 196 ? -12.883 4.645 5.986 1.00 91.94 196 LEU A N 1
ATOM 1525 C CA . LEU A 1 196 ? -13.548 3.561 5.254 1.00 91.94 196 LEU A CA 1
ATOM 1526 C C . LEU A 1 196 ? -12.706 2.280 5.221 1.00 91.94 196 LEU A C 1
ATOM 1528 O O . LEU A 1 196 ? -13.212 1.204 5.533 1.00 91.94 196 LEU A O 1
ATOM 1532 N N . LEU A 1 197 ? -11.416 2.401 4.898 1.00 93.69 197 LEU A N 1
ATOM 1533 C CA . LEU A 1 197 ? -10.501 1.262 4.865 1.00 93.69 197 LEU A CA 1
ATOM 1534 C C . LEU A 1 197 ? -10.311 0.681 6.268 1.00 93.69 197 LEU A C 1
ATOM 1536 O O . LEU A 1 197 ? -10.414 -0.530 6.451 1.00 93.69 197 LEU A O 1
ATOM 1540 N N . THR A 1 198 ? -10.107 1.543 7.268 1.00 92.62 198 THR A N 1
ATOM 1541 C CA . THR A 1 198 ? -9.978 1.131 8.672 1.00 92.62 198 THR A CA 1
ATOM 1542 C C . THR A 1 198 ? -11.224 0.391 9.158 1.00 92.62 198 THR A C 1
ATOM 1544 O O . THR A 1 198 ? -11.112 -0.624 9.844 1.00 92.62 198 THR A O 1
ATOM 1547 N N . PHE A 1 199 ? -12.413 0.868 8.785 1.00 92.25 199 PHE A N 1
ATOM 1548 C CA . PHE A 1 199 ? -13.685 0.229 9.103 1.00 92.25 199 PHE A CA 1
ATOM 1549 C C . PHE A 1 199 ? -13.803 -1.150 8.446 1.00 92.25 199 PHE A C 1
ATOM 1551 O O . PHE A 1 199 ? -14.049 -2.126 9.154 1.00 92.25 199 PHE A O 1
ATOM 1558 N N . LEU A 1 200 ? -13.585 -1.255 7.129 1.00 92.25 200 LEU A N 1
ATOM 1559 C CA . LEU A 1 200 ? -13.686 -2.526 6.402 1.00 92.25 200 LEU A CA 1
ATOM 1560 C C . LEU A 1 200 ? -12.675 -3.555 6.920 1.00 92.25 200 LEU A C 1
ATOM 1562 O O . LEU A 1 200 ? -13.031 -4.712 7.130 1.00 92.25 200 LEU A O 1
ATOM 1566 N N . ALA A 1 201 ? -11.440 -3.125 7.186 1.00 93.69 201 ALA A N 1
ATOM 1567 C CA . ALA A 1 201 ? -10.395 -3.972 7.750 1.00 93.69 201 ALA A CA 1
ATOM 1568 C C . ALA A 1 201 ? -10.759 -4.454 9.166 1.00 93.69 201 ALA A C 1
ATOM 1570 O O . ALA A 1 201 ? -10.647 -5.641 9.469 1.00 93.69 201 ALA A O 1
ATOM 1571 N N . THR A 1 202 ? -11.266 -3.557 10.021 1.00 92.06 202 THR A N 1
ATOM 1572 C CA . THR A 1 202 ? -11.715 -3.907 11.380 1.00 92.06 202 THR A CA 1
ATOM 1573 C C . THR A 1 202 ? -12.887 -4.882 11.329 1.00 92.06 202 THR A C 1
ATOM 1575 O O . THR A 1 202 ? -12.885 -5.889 12.031 1.00 92.06 202 THR A O 1
ATOM 1578 N N . ARG A 1 203 ? -13.873 -4.627 10.463 1.00 91.00 203 ARG A N 1
ATOM 1579 C CA . ARG A 1 203 ? -15.026 -5.508 10.261 1.00 91.00 203 ARG A CA 1
ATOM 1580 C C . ARG A 1 203 ? -14.596 -6.896 9.784 1.00 91.00 203 ARG A C 1
ATOM 1582 O O . ARG A 1 203 ? -15.073 -7.879 10.340 1.00 91.00 203 ARG A O 1
ATOM 1589 N N . ALA A 1 204 ? -13.674 -6.979 8.825 1.00 91.12 204 ALA A N 1
ATOM 1590 C CA . ALA A 1 204 ? -13.129 -8.246 8.338 1.00 91.12 204 ALA A CA 1
ATOM 1591 C C . ALA A 1 204 ? -12.464 -9.067 9.450 1.00 91.12 204 ALA A C 1
ATOM 1593 O O . ALA A 1 204 ? -12.734 -10.260 9.573 1.00 91.12 204 ALA A O 1
ATOM 1594 N N . LEU A 1 205 ? -11.658 -8.432 10.303 1.00 90.25 205 LEU A N 1
ATOM 1595 C CA . LEU A 1 205 ? -11.026 -9.103 11.443 1.00 90.25 205 LEU A CA 1
ATOM 1596 C C . LEU A 1 205 ? -12.051 -9.537 12.502 1.00 90.25 205 LEU A C 1
ATOM 1598 O O . LEU A 1 205 ? -11.952 -10.635 13.047 1.00 90.25 205 LEU A O 1
ATOM 1602 N N . LEU A 1 206 ? -13.068 -8.716 12.775 1.00 88.81 206 LEU A N 1
ATOM 1603 C CA . LEU A 1 206 ? -14.148 -9.076 13.697 1.00 88.81 206 LEU A CA 1
ATOM 1604 C C . LEU A 1 206 ? -14.980 -10.257 13.181 1.00 88.81 206 LEU A C 1
ATOM 1606 O O . LEU A 1 206 ? -15.290 -11.162 13.947 1.00 88.81 206 LEU A O 1
ATOM 1610 N N . GLU A 1 207 ? -15.319 -10.291 11.894 1.00 87.19 207 GLU A N 1
ATOM 1611 C CA . GLU A 1 207 ? -16.032 -11.430 11.305 1.00 87.19 207 GLU A CA 1
ATOM 1612 C C . GLU A 1 207 ? -15.157 -12.694 11.272 1.00 87.19 207 GLU A C 1
ATOM 1614 O O . GLU A 1 207 ? -15.647 -13.784 11.563 1.00 87.19 207 GLU A O 1
ATOM 1619 N N . TRP A 1 208 ? -13.855 -12.554 11.003 1.00 87.06 208 TRP A N 1
ATOM 1620 C CA . TRP A 1 208 ? -12.902 -13.666 11.022 1.00 87.06 208 TRP A CA 1
ATOM 1621 C C . TRP A 1 208 ? -12.719 -14.267 12.424 1.00 87.06 208 TRP A C 1
ATOM 1623 O O . TRP A 1 208 ? -12.803 -15.483 12.581 1.00 87.06 208 TRP A O 1
ATOM 1633 N N . THR A 1 209 ? -12.564 -13.433 13.459 1.00 82.00 209 THR A N 1
ATOM 1634 C CA . THR A 1 209 ? -12.455 -13.892 14.864 1.00 82.00 209 THR A CA 1
ATOM 1635 C C . THR A 1 209 ? -13.711 -14.608 15.365 1.00 82.00 209 THR A C 1
ATOM 1637 O O . THR A 1 209 ? -13.631 -15.422 16.284 1.00 82.00 209 THR A O 1
ATOM 1640 N N . GLN A 1 210 ? -14.863 -14.331 14.754 1.00 77.75 210 GLN A N 1
ATOM 1641 C CA . GLN A 1 210 ? -16.145 -14.976 15.042 1.00 77.75 210 GLN A CA 1
ATOM 1642 C C . GLN A 1 210 ? -16.396 -16.242 14.203 1.00 77.75 210 GLN A C 1
ATOM 1644 O O . GLN A 1 210 ? -17.366 -16.957 14.466 1.00 77.75 210 GLN A O 1
ATOM 1649 N N . GLY A 1 211 ? -15.566 -16.496 13.187 1.00 73.00 211 GLY A N 1
ATOM 1650 C CA . GLY A 1 211 ? -15.706 -17.581 12.217 1.00 73.00 211 GLY A CA 1
ATOM 1651 C C . GLY A 1 211 ? -14.645 -18.679 12.355 1.00 73.00 211 GLY A C 1
ATOM 1652 O O . GLY A 1 211 ? -14.141 -18.967 13.441 1.00 73.00 211 GLY A O 1
ATOM 1653 N N . GLU A 1 212 ? -14.317 -19.335 11.237 1.00 63.59 212 GLU A N 1
ATOM 1654 C CA . GLU A 1 212 ? -13.263 -20.355 11.192 1.00 63.59 212 GLU A CA 1
ATOM 1655 C C . GLU A 1 212 ? -11.867 -19.708 11.203 1.00 63.59 212 GLU A C 1
ATOM 1657 O O . GLU A 1 212 ? -11.419 -19.121 10.218 1.00 63.59 212 GLU A O 1
ATOM 1662 N N . ARG A 1 213 ? -11.166 -19.864 12.333 1.00 66.31 213 ARG A N 1
ATOM 1663 C CA . ARG A 1 213 ? -9.833 -19.308 12.640 1.00 66.31 213 ARG A CA 1
ATOM 1664 C C . ARG A 1 213 ? -8.686 -20.052 11.947 1.00 66.31 213 ARG A C 1
ATOM 1666 O O . ARG A 1 213 ? -7.739 -20.493 12.586 1.00 66.31 213 ARG A O 1
ATOM 1673 N N . LYS A 1 214 ? -8.794 -20.273 10.640 1.00 63.44 214 LYS A N 1
ATOM 1674 C CA . LYS A 1 214 ? -7.679 -20.791 9.841 1.00 63.44 214 LYS A CA 1
ATOM 1675 C C . LYS A 1 214 ? -7.217 -19.690 8.916 1.00 63.44 214 LYS A C 1
ATOM 1677 O O . LYS A 1 214 ? -7.987 -19.233 8.080 1.00 63.44 214 LYS A O 1
ATOM 1682 N N . LEU A 1 215 ? -5.984 -19.248 9.091 1.00 61.59 215 LEU A N 1
ATOM 1683 C CA . LEU A 1 215 ? -5.306 -18.423 8.110 1.00 61.59 215 LEU A CA 1
ATOM 1684 C C . LEU A 1 215 ? -4.283 -19.318 7.411 1.00 61.59 215 LEU A C 1
ATOM 1686 O O . LEU A 1 215 ? -3.545 -20.028 8.089 1.00 61.59 215 LEU A O 1
ATOM 1690 N N . ASP A 1 216 ? -4.275 -19.336 6.078 1.00 55.09 216 ASP A N 1
ATOM 1691 C CA . ASP A 1 216 ? -3.252 -20.079 5.335 1.00 55.09 216 ASP A CA 1
ATOM 1692 C C . ASP A 1 216 ? -1.853 -19.577 5.734 1.00 55.09 216 ASP A C 1
ATOM 1694 O O . ASP A 1 216 ? -1.613 -18.369 5.802 1.00 55.09 216 ASP A O 1
ATOM 1698 N N . GLU A 1 217 ? -0.949 -20.527 5.994 1.00 52.94 217 GLU A N 1
ATOM 1699 C CA . GLU A 1 217 ? 0.238 -20.451 6.872 1.00 52.94 217 GLU A CA 1
ATOM 1700 C C . GLU A 1 217 ? 1.303 -19.382 6.564 1.00 52.94 217 GLU A C 1
ATOM 1702 O O . GLU A 1 217 ? 2.313 -19.299 7.260 1.00 52.94 217 GLU A O 1
ATOM 1707 N N . GLN A 1 218 ? 1.147 -18.547 5.542 1.00 53.09 218 GLN A N 1
ATOM 1708 C CA . GLN A 1 218 ? 2.169 -17.563 5.185 1.00 53.09 218 GLN A CA 1
ATOM 1709 C C . GLN A 1 218 ? 1.543 -16.185 5.024 1.00 53.09 218 GLN A C 1
ATOM 1711 O O . GLN A 1 218 ? 0.882 -15.911 4.021 1.00 53.09 218 GLN A O 1
ATOM 1716 N N . ILE A 1 219 ? 1.763 -15.335 6.030 1.00 51.66 219 ILE A N 1
ATOM 1717 C CA . ILE A 1 219 ? 1.593 -13.873 5.968 1.00 51.66 219 ILE A CA 1
ATOM 1718 C C . ILE A 1 219 ? 2.929 -13.191 5.607 1.00 51.66 219 ILE A C 1
ATOM 1720 O O . ILE A 1 219 ? 2.938 -12.052 5.150 1.00 51.66 219 ILE A O 1
ATOM 1724 N N . HIS A 1 220 ? 4.057 -13.896 5.760 1.00 52.78 220 HIS A N 1
ATOM 1725 C CA . HIS A 1 220 ? 5.397 -13.322 5.631 1.00 52.78 220 HIS A CA 1
ATOM 1726 C C . HIS A 1 220 ? 6.088 -13.612 4.299 1.00 52.78 220 HIS A C 1
ATOM 1728 O O . HIS A 1 220 ? 5.855 -14.674 3.707 1.00 52.78 220 HIS A O 1
ATOM 1734 N N . PRO A 1 221 ? 7.011 -12.723 3.876 1.00 46.47 221 PRO A N 1
ATOM 1735 C CA . PRO A 1 221 ? 7.929 -12.994 2.780 1.00 46.47 221 PRO A CA 1
ATOM 1736 C C . PRO A 1 221 ? 8.709 -14.263 3.050 1.00 46.47 221 PRO A C 1
ATOM 1738 O O . PRO A 1 221 ? 9.419 -14.389 4.049 1.00 46.47 221 PRO A O 1
ATOM 1741 N N . LYS A 1 222 ? 8.609 -15.207 2.109 1.00 43.66 222 LYS A N 1
ATOM 1742 C CA . LYS A 1 222 ? 9.609 -16.260 2.000 1.00 43.66 222 LYS A CA 1
ATOM 1743 C C . LYS A 1 222 ? 10.960 -15.565 1.874 1.00 43.66 222 LYS A C 1
ATOM 1745 O O . LYS A 1 222 ? 11.120 -14.659 1.055 1.00 43.66 222 LYS A O 1
ATOM 1750 N N . MET A 1 223 ? 11.938 -16.002 2.669 1.00 41.78 223 MET A N 1
ATOM 1751 C CA . MET A 1 223 ? 13.326 -15.764 2.291 1.00 41.78 223 MET A CA 1
ATOM 1752 C C . MET A 1 223 ? 13.466 -16.222 0.841 1.00 41.78 223 MET A C 1
ATOM 1754 O O . MET A 1 223 ? 12.968 -17.297 0.494 1.00 41.78 223 MET A O 1
ATOM 1758 N N . ALA A 1 224 ? 14.085 -15.388 0.001 1.00 41.66 224 ALA A N 1
ATOM 1759 C CA . ALA A 1 224 ? 14.437 -15.811 -1.344 1.00 41.66 224 ALA A CA 1
ATOM 1760 C C . ALA A 1 224 ? 15.115 -17.189 -1.233 1.00 41.66 224 ALA A C 1
ATOM 1762 O O . ALA A 1 224 ? 15.967 -17.344 -0.346 1.00 41.66 224 ALA A O 1
ATOM 1763 N N . PRO A 1 225 ? 14.706 -18.188 -2.040 1.00 39.22 225 PRO A N 1
ATOM 1764 C CA . PRO A 1 225 ? 15.357 -19.486 -2.025 1.00 39.22 225 PRO A CA 1
ATOM 1765 C C . PRO A 1 225 ? 16.865 -19.274 -2.126 1.00 39.22 225 PRO A C 1
ATOM 1767 O O . PRO A 1 225 ? 17.346 -18.453 -2.915 1.00 39.22 225 PRO A O 1
ATOM 1770 N N . SER A 1 226 ? 17.605 -19.964 -1.264 1.00 36.28 226 SER A N 1
ATOM 1771 C CA . SER A 1 226 ? 19.058 -20.020 -1.347 1.00 36.28 226 SER A CA 1
ATOM 1772 C C . SER A 1 226 ? 19.451 -20.436 -2.767 1.00 36.28 226 SER A C 1
ATOM 1774 O O . SER A 1 226 ? 18.743 -21.211 -3.405 1.00 36.28 226 SER A O 1
ATOM 1776 N N . LEU A 1 227 ? 20.609 -19.980 -3.257 1.00 41.44 227 LEU A N 1
ATOM 1777 C CA . LEU A 1 227 ? 21.182 -20.427 -4.542 1.00 41.44 227 LEU A CA 1
ATOM 1778 C C . LEU A 1 227 ? 21.260 -21.965 -4.673 1.00 41.44 227 LEU A C 1
ATOM 1780 O O . LEU A 1 227 ? 21.376 -22.482 -5.778 1.00 41.44 227 LEU A O 1
ATOM 1784 N N . GLU A 1 228 ? 21.188 -22.688 -3.554 1.00 40.19 228 GLU A N 1
ATOM 1785 C CA . GLU A 1 228 ? 21.179 -24.149 -3.470 1.00 40.19 228 GLU A CA 1
ATOM 1786 C C . GLU A 1 228 ? 19.827 -24.790 -3.861 1.00 40.19 228 GLU A C 1
ATOM 1788 O O . GLU A 1 228 ? 19.810 -25.956 -4.252 1.00 40.19 228 GLU A O 1
ATOM 1793 N N . ASP A 1 229 ? 18.714 -24.045 -3.826 1.00 41.16 229 ASP A N 1
ATOM 1794 C CA . ASP A 1 229 ? 17.363 -24.549 -4.125 1.00 41.16 229 ASP A CA 1
ATOM 1795 C C . ASP A 1 229 ? 16.958 -24.369 -5.607 1.00 41.16 229 ASP A C 1
ATOM 1797 O O . ASP A 1 229 ? 16.055 -25.050 -6.106 1.00 41.16 229 ASP A O 1
ATOM 1801 N N . GLU A 1 230 ? 17.636 -23.487 -6.357 1.00 38.94 230 GLU A N 1
ATOM 1802 C CA . GLU A 1 230 ? 17.424 -23.322 -7.802 1.00 38.94 230 GLU A CA 1
ATOM 1803 C C . GLU A 1 230 ? 18.257 -24.341 -8.599 1.00 38.94 230 GLU A C 1
ATOM 1805 O O . GLU A 1 230 ? 19.374 -24.084 -9.039 1.00 38.94 230 GLU A O 1
ATOM 1810 N N . THR A 1 231 ? 17.671 -25.508 -8.869 1.00 38.75 231 THR A N 1
ATOM 1811 C CA . THR A 1 231 ? 18.265 -26.574 -9.709 1.00 38.75 231 THR A CA 1
ATOM 1812 C C . THR A 1 231 ? 18.510 -26.193 -11.183 1.00 38.75 231 THR A C 1
ATOM 1814 O O . THR A 1 231 ? 19.044 -27.002 -11.937 1.00 38.75 231 THR A O 1
ATOM 1817 N N . ASN A 1 232 ? 18.162 -24.972 -11.607 1.00 40.78 232 ASN A N 1
ATOM 1818 C CA . ASN A 1 232 ? 18.283 -24.485 -12.986 1.00 40.78 232 ASN A CA 1
ATOM 1819 C C . ASN A 1 232 ? 18.962 -23.106 -13.042 1.00 40.78 232 ASN A C 1
ATOM 1821 O O . ASN A 1 232 ? 18.344 -22.095 -13.382 1.00 40.78 232 ASN A O 1
ATOM 1825 N N . PHE A 1 233 ? 20.258 -23.071 -12.738 1.00 36.12 233 PHE A N 1
ATOM 1826 C CA . PHE A 1 233 ? 21.112 -21.923 -13.037 1.00 36.12 233 PHE A CA 1
ATOM 1827 C C . PHE A 1 233 ? 21.214 -21.770 -14.566 1.00 36.12 233 PHE A C 1
ATOM 1829 O O . PHE A 1 233 ? 21.803 -22.615 -15.237 1.00 36.12 233 PHE A O 1
ATOM 1836 N N . ASN A 1 234 ? 20.598 -20.731 -15.136 1.00 44.34 234 ASN A N 1
ATOM 1837 C CA . ASN A 1 234 ? 20.670 -20.434 -16.569 1.00 44.34 234 ASN A CA 1
ATOM 1838 C C . ASN A 1 234 ? 21.357 -19.073 -16.759 1.00 44.34 234 ASN A C 1
ATOM 1840 O O . ASN A 1 234 ? 20.882 -18.073 -16.222 1.00 44.34 234 ASN A O 1
ATOM 1844 N N . GLU A 1 235 ? 22.462 -19.031 -17.510 1.00 42.47 235 GLU A N 1
ATOM 1845 C CA . GLU A 1 235 ? 23.322 -17.843 -17.700 1.00 42.47 235 GLU A CA 1
ATOM 1846 C C . GLU A 1 235 ? 22.584 -16.632 -18.313 1.00 42.47 235 GLU A C 1
ATOM 1848 O O . GLU A 1 235 ? 23.016 -15.494 -18.143 1.00 42.47 235 GLU A O 1
ATOM 1853 N N . GLU A 1 236 ? 21.432 -16.842 -18.963 1.00 43.62 236 GLU A N 1
ATOM 1854 C CA . GLU A 1 236 ? 20.563 -15.772 -19.489 1.00 43.62 236 GLU A CA 1
ATOM 1855 C C . GLU A 1 236 ? 19.771 -15.015 -18.401 1.00 43.62 236 GLU A C 1
ATOM 1857 O O . GLU A 1 236 ? 19.212 -13.951 -18.660 1.00 43.62 236 GLU A O 1
ATOM 1862 N N . ASN A 1 237 ? 19.735 -15.533 -17.170 1.00 44.91 237 ASN A N 1
ATOM 1863 C CA . ASN A 1 237 ? 19.063 -14.944 -16.014 1.00 44.91 237 ASN A CA 1
ATOM 1864 C C . ASN A 1 237 ? 20.098 -14.432 -15.002 1.00 44.91 237 ASN A C 1
ATOM 1866 O O . ASN A 1 237 ? 20.108 -14.875 -13.853 1.00 44.91 237 ASN A O 1
ATOM 1870 N N . VAL A 1 238 ? 20.961 -13.483 -15.385 1.00 44.28 238 VAL A N 1
ATOM 1871 C CA . VAL A 1 238 ? 21.734 -12.706 -14.396 1.00 44.28 238 VAL A CA 1
ATOM 1872 C C . VAL A 1 238 ? 20.749 -11.822 -13.625 1.00 44.28 238 VAL A C 1
ATOM 1874 O O . VAL A 1 238 ? 20.542 -10.646 -13.917 1.00 44.28 238 VAL A O 1
ATOM 1877 N N . ARG A 1 239 ? 20.062 -12.447 -12.672 1.00 52.56 239 ARG A N 1
ATOM 1878 C CA . ARG A 1 239 ? 19.153 -11.834 -11.716 1.00 52.56 239 ARG A CA 1
ATOM 1879 C C . ARG A 1 239 ? 20.036 -11.153 -10.686 1.00 52.56 239 ARG A C 1
ATOM 1881 O O . ARG A 1 239 ? 20.910 -11.790 -10.102 1.00 52.56 239 ARG A O 1
ATOM 1888 N N . LEU A 1 240 ? 19.838 -9.858 -10.467 1.00 46.00 240 LEU A N 1
ATOM 1889 C CA . LEU A 1 240 ? 20.441 -9.184 -9.323 1.00 46.00 240 LEU A CA 1
ATOM 1890 C C . LEU A 1 240 ? 19.844 -9.812 -8.056 1.00 46.00 240 LEU A C 1
ATOM 1892 O O . LEU A 1 240 ? 18.750 -9.445 -7.633 1.00 46.00 240 LEU A O 1
ATOM 1896 N N . PHE A 1 241 ? 20.538 -10.798 -7.488 1.00 43.72 241 PHE A N 1
ATOM 1897 C CA . PHE A 1 241 ? 20.186 -11.390 -6.206 1.00 43.72 241 PHE A CA 1
ATOM 1898 C C . PHE A 1 241 ? 20.441 -10.339 -5.126 1.00 43.72 241 PHE A C 1
ATOM 1900 O O . PHE A 1 241 ? 21.587 -9.993 -4.836 1.00 43.72 241 PHE A O 1
ATOM 1907 N N . ARG A 1 242 ? 19.370 -9.784 -4.553 1.00 49.78 242 ARG A N 1
ATOM 1908 C CA . ARG A 1 242 ? 19.489 -8.946 -3.360 1.00 49.78 242 ARG A CA 1
ATOM 1909 C C . ARG A 1 242 ? 19.678 -9.881 -2.181 1.00 49.78 242 ARG A C 1
ATOM 1911 O O . ARG A 1 242 ? 18.784 -10.660 -1.863 1.00 49.78 242 ARG A O 1
ATOM 1918 N N . TYR A 1 243 ? 20.850 -9.812 -1.561 1.00 41.03 243 TYR A N 1
ATOM 1919 C CA . TYR A 1 243 ? 21.148 -10.614 -0.383 1.00 41.03 243 TYR A CA 1
ATOM 1920 C C . TYR A 1 243 ? 20.074 -10.360 0.693 1.00 41.03 243 TYR A C 1
ATOM 1922 O O . TYR A 1 243 ? 19.807 -9.189 0.989 1.00 41.03 243 TYR A O 1
ATOM 1930 N N . PRO A 1 244 ? 19.438 -11.403 1.261 1.00 42.78 244 PRO A N 1
ATOM 1931 C CA . PRO A 1 244 ? 18.467 -11.224 2.329 1.00 42.78 244 PRO A CA 1
ATOM 1932 C C . PRO A 1 244 ? 19.158 -10.524 3.503 1.00 42.78 244 PRO A C 1
ATOM 1934 O O . PRO A 1 244 ? 20.100 -11.051 4.094 1.00 42.78 244 PRO A O 1
ATOM 1937 N N . PHE A 1 245 ? 18.749 -9.287 3.784 1.00 45.91 245 PHE A N 1
ATOM 1938 C CA . PHE A 1 245 ? 19.360 -8.477 4.831 1.00 45.91 245 PHE A CA 1
ATOM 1939 C C . PHE A 1 245 ? 18.996 -9.002 6.227 1.00 45.91 245 PHE A C 1
ATOM 1941 O O . PHE A 1 245 ? 17.949 -9.615 6.428 1.00 45.91 245 PHE A O 1
ATOM 1948 N N . LEU A 1 246 ? 19.914 -8.740 7.162 1.00 50.03 246 LEU A N 1
ATOM 1949 C CA . LEU A 1 246 ? 19.990 -9.197 8.545 1.00 50.03 246 LEU A CA 1
ATOM 1950 C C . LEU A 1 246 ? 18.644 -9.284 9.277 1.00 50.03 246 LEU A C 1
ATOM 1952 O O . LEU A 1 246 ? 17.881 -8.320 9.327 1.00 50.03 246 LEU A O 1
ATOM 1956 N N . LYS A 1 247 ? 18.456 -10.409 9.981 1.00 47.31 247 LYS A N 1
ATOM 1957 C CA . LYS A 1 247 ? 17.528 -10.499 11.113 1.00 47.31 247 LYS A CA 1
ATOM 1958 C C . LYS A 1 247 ? 17.798 -9.331 12.050 1.00 47.31 247 LYS A C 1
ATOM 1960 O O . LYS A 1 247 ? 18.944 -9.114 12.456 1.00 47.31 247 LYS A O 1
ATOM 1965 N N . ASN A 1 248 ? 16.744 -8.603 12.389 1.00 51.19 248 ASN A N 1
ATOM 1966 C CA . ASN A 1 248 ? 16.801 -7.600 13.432 1.00 51.19 248 ASN A CA 1
ATOM 1967 C C . ASN A 1 248 ? 17.371 -8.292 14.692 1.00 51.19 248 ASN A C 1
ATOM 1969 O O . ASN A 1 248 ? 16.866 -9.348 15.080 1.00 51.19 248 ASN A O 1
ATOM 1973 N N . PRO A 1 249 ? 18.450 -7.789 15.320 1.00 56.44 249 PRO A N 1
ATOM 1974 C CA . PRO A 1 249 ? 18.992 -8.414 16.530 1.00 56.44 249 PRO A CA 1
ATOM 1975 C C . PRO A 1 249 ? 18.004 -8.353 17.706 1.00 56.44 249 PRO A C 1
ATOM 1977 O O . PRO A 1 249 ? 18.202 -9.036 18.710 1.00 56.44 249 PRO A O 1
ATOM 1980 N N . PHE A 1 250 ? 16.949 -7.546 17.574 1.00 56.28 250 PHE A N 1
ATOM 1981 C CA . PHE A 1 250 ? 15.897 -7.345 18.554 1.00 56.28 250 PHE A CA 1
ATOM 1982 C C . PHE A 1 250 ? 14.542 -7.633 17.913 1.00 56.28 250 PHE A C 1
ATOM 1984 O O . PHE A 1 250 ? 14.245 -7.098 16.850 1.00 56.28 250 PHE A O 1
ATOM 1991 N N . TRP A 1 251 ? 13.739 -8.448 18.591 1.00 64.75 251 TRP A N 1
ATOM 1992 C CA . TRP A 1 251 ? 12.354 -8.729 18.229 1.00 64.75 251 TRP A CA 1
ATOM 1993 C C . TRP A 1 251 ? 11.512 -7.462 18.391 1.00 64.75 251 TRP A C 1
ATOM 1995 O O . TRP A 1 251 ? 11.321 -6.991 19.515 1.00 64.75 251 TRP A O 1
ATOM 2005 N N . ASP A 1 252 ? 11.020 -6.899 17.287 1.00 67.81 252 ASP A N 1
ATOM 2006 C CA . ASP A 1 252 ? 10.135 -5.724 17.327 1.00 67.81 252 ASP A CA 1
ATOM 2007 C C . ASP A 1 252 ? 8.643 -6.093 17.394 1.00 67.81 252 ASP A C 1
ATOM 2009 O O . ASP A 1 252 ? 7.784 -5.232 17.615 1.00 67.81 252 ASP A O 1
ATOM 2013 N N . GLY A 1 253 ? 8.327 -7.381 17.212 1.00 67.25 253 GLY A N 1
ATOM 2014 C CA . GLY A 1 253 ? 6.966 -7.914 17.211 1.00 67.25 253 GLY A CA 1
ATOM 2015 C C . GLY A 1 253 ? 6.061 -7.292 16.142 1.00 67.25 253 GLY A C 1
ATOM 2016 O O . GLY A 1 253 ? 4.837 -7.300 16.300 1.00 67.25 253 GLY A O 1
ATOM 2017 N N . HIS A 1 254 ? 6.622 -6.671 15.099 1.00 73.12 254 HIS A N 1
ATOM 2018 C CA . HIS A 1 254 ? 5.895 -6.045 13.995 1.00 73.12 254 HIS A CA 1
ATOM 2019 C C . HIS A 1 254 ? 6.060 -6.809 12.687 1.00 73.12 254 HIS A C 1
ATOM 2021 O O . HIS A 1 254 ? 5.053 -7.260 12.154 1.00 73.12 254 HIS A O 1
ATOM 2027 N N . PHE A 1 255 ? 7.289 -6.999 12.207 1.00 68.94 255 PHE A N 1
ATOM 2028 C CA . PHE A 1 255 ? 7.547 -7.801 11.001 1.00 68.94 255 PHE A CA 1
ATOM 2029 C C . PHE A 1 255 ? 8.119 -9.189 11.319 1.00 68.94 255 PHE A C 1
ATOM 2031 O O . PHE A 1 255 ? 8.154 -10.042 10.440 1.00 68.94 255 PHE A O 1
ATOM 2038 N N . ASP A 1 256 ? 8.524 -9.426 12.571 1.00 67.81 256 ASP A N 1
ATOM 2039 C CA . ASP A 1 256 ? 9.089 -10.705 13.023 1.00 67.81 256 ASP A CA 1
ATOM 2040 C C . ASP A 1 256 ? 8.020 -11.721 13.497 1.00 67.81 256 ASP A C 1
ATOM 2042 O O . ASP A 1 256 ? 8.305 -12.911 13.635 1.00 67.81 256 ASP A O 1
ATOM 2046 N N . GLU A 1 257 ? 6.793 -11.264 13.780 1.00 72.25 257 GLU A N 1
ATOM 2047 C CA . GLU A 1 257 ? 5.727 -12.066 14.401 1.00 72.25 257 GLU A CA 1
ATOM 2048 C C . GLU A 1 257 ? 5.048 -12.986 13.385 1.00 72.25 257 GLU A C 1
ATOM 2050 O O . GLU A 1 257 ? 4.311 -12.497 12.542 1.00 72.25 257 GLU A O 1
ATOM 2055 N N . ASN A 1 258 ? 5.240 -14.305 13.482 1.00 69.25 258 ASN A N 1
ATOM 2056 C CA . ASN A 1 258 ? 4.698 -15.288 12.528 1.00 69.25 258 ASN A CA 1
ATOM 2057 C C . ASN A 1 258 ? 3.309 -15.834 12.897 1.00 69.25 258 ASN A C 1
ATOM 2059 O O . ASN A 1 258 ? 2.649 -16.437 12.051 1.00 69.25 258 ASN A O 1
ATOM 2063 N N . ASP A 1 259 ? 2.861 -15.635 14.138 1.00 77.69 259 ASP A N 1
ATOM 2064 C CA . ASP A 1 259 ? 1.580 -16.155 14.618 1.00 77.69 259 ASP A CA 1
ATOM 2065 C C . ASP A 1 259 ? 0.403 -15.352 14.025 1.00 77.69 259 ASP A C 1
ATOM 2067 O O . ASP A 1 259 ? 0.289 -14.133 14.205 1.00 77.69 259 ASP A O 1
ATOM 2071 N N . SER A 1 260 ? -0.476 -16.051 13.301 1.00 77.81 260 SER A N 1
ATOM 2072 C CA . SER A 1 260 ? -1.621 -15.459 12.596 1.00 77.81 260 SER A CA 1
ATOM 2073 C C . SER A 1 260 ? -2.615 -14.810 13.555 1.00 77.81 260 SER A C 1
ATOM 2075 O O . SER A 1 260 ? -3.114 -13.717 13.274 1.00 77.81 260 SER A O 1
ATOM 2077 N N . ASP A 1 261 ? -2.855 -15.436 14.709 1.00 80.94 261 ASP A N 1
ATOM 2078 C CA . ASP A 1 261 ? -3.776 -14.907 15.710 1.00 80.94 261 ASP A CA 1
ATOM 2079 C C . ASP A 1 261 ? -3.196 -13.628 16.318 1.00 80.94 261 ASP A C 1
ATOM 2081 O O . ASP A 1 261 ? -3.869 -12.596 16.359 1.00 80.94 261 ASP A O 1
ATOM 2085 N N . ARG A 1 262 ? -1.912 -13.633 16.701 1.00 83.00 262 ARG A N 1
ATOM 2086 C CA . ARG A 1 262 ? -1.260 -12.445 17.283 1.00 83.00 262 ARG A CA 1
ATOM 2087 C C . ARG A 1 262 ? -1.226 -11.268 16.319 1.00 83.00 262 ARG A C 1
ATOM 2089 O O . ARG A 1 262 ? -1.473 -10.137 16.742 1.00 83.00 262 ARG A O 1
ATOM 2096 N N . MET A 1 263 ? -0.964 -11.517 15.035 1.00 83.88 263 MET A N 1
ATOM 2097 C CA . MET A 1 263 ? -1.010 -10.476 14.005 1.00 83.88 263 MET A CA 1
ATOM 2098 C C . MET A 1 263 ? -2.419 -9.908 13.826 1.00 83.88 263 MET A C 1
ATOM 2100 O O . MET A 1 263 ? -2.570 -8.688 13.747 1.00 83.88 263 MET A O 1
ATOM 2104 N N . ALA A 1 264 ? -3.452 -10.754 13.822 1.00 86.81 264 ALA A N 1
ATOM 2105 C CA . ALA A 1 264 ? -4.841 -10.303 13.767 1.00 86.81 264 ALA A CA 1
ATOM 2106 C C . ALA A 1 264 ? -5.225 -9.470 15.005 1.00 86.81 264 ALA A C 1
ATOM 2108 O O . ALA A 1 264 ? -5.856 -8.418 14.874 1.00 86.81 264 ALA A O 1
ATOM 2109 N N . GLY A 1 265 ? -4.793 -9.887 16.201 1.00 87.62 265 GLY A N 1
ATOM 2110 C CA . GLY A 1 265 ? -4.992 -9.142 17.448 1.00 87.62 265 GLY A C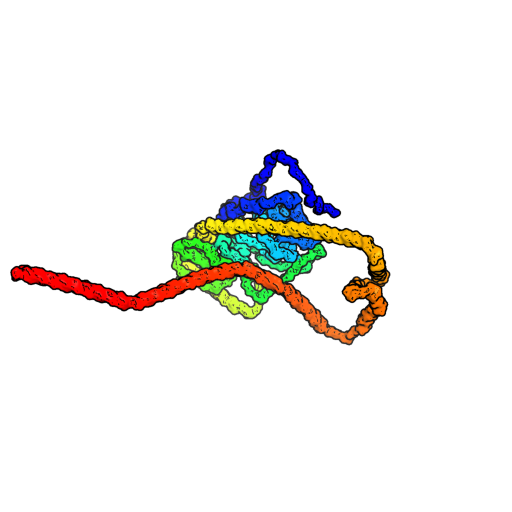A 1
ATOM 2111 C C . GLY A 1 265 ? -4.322 -7.768 17.426 1.00 87.62 265 GLY A C 1
ATOM 2112 O O . GLY A 1 265 ? -4.960 -6.755 17.721 1.00 87.62 265 GLY A O 1
ATOM 2113 N N . LYS A 1 266 ? -3.065 -7.711 16.973 1.00 88.50 266 LYS A N 1
ATOM 2114 C CA . LYS A 1 266 ? -2.330 -6.456 16.771 1.00 88.50 266 LYS A CA 1
ATOM 2115 C C . LYS A 1 266 ? -3.007 -5.556 15.737 1.00 88.50 266 LYS A C 1
ATOM 2117 O O . LYS A 1 266 ? -3.107 -4.348 15.951 1.00 88.50 266 LYS A O 1
ATOM 2122 N N . ALA A 1 267 ? -3.503 -6.131 14.642 1.00 90.62 267 ALA A N 1
ATOM 2123 C CA . ALA A 1 267 ? -4.235 -5.390 13.624 1.00 90.62 267 ALA A CA 1
ATOM 2124 C C . ALA A 1 267 ? -5.512 -4.756 14.195 1.00 90.62 267 ALA A C 1
ATOM 2126 O O . ALA A 1 267 ? -5.733 -3.563 13.994 1.00 90.62 267 ALA A O 1
ATOM 2127 N N . LEU A 1 268 ? -6.298 -5.503 14.980 1.00 91.00 268 LEU A N 1
ATOM 2128 C CA . LEU A 1 268 ? -7.468 -4.970 15.688 1.00 91.00 268 LEU A CA 1
ATOM 2129 C C . LEU A 1 268 ? -7.097 -3.836 16.652 1.00 91.00 268 LEU A C 1
ATOM 2131 O O . LEU A 1 268 ? -7.781 -2.813 16.682 1.00 91.00 268 LEU A O 1
ATOM 2135 N N . GLU A 1 269 ? -6.009 -3.988 17.413 1.00 90.62 269 GLU A N 1
ATOM 2136 C CA . GLU A 1 269 ? -5.531 -2.954 18.334 1.00 90.62 269 GLU A CA 1
ATOM 2137 C C . GLU A 1 269 ? -5.199 -1.655 17.580 1.00 90.62 269 GLU A C 1
ATOM 2139 O O . GLU A 1 269 ? -5.737 -0.594 17.903 1.00 90.62 269 GLU A O 1
ATOM 2144 N N . TRP A 1 270 ? -4.375 -1.739 16.533 1.00 92.06 270 TRP A N 1
ATOM 2145 C CA . TRP A 1 270 ? -3.910 -0.583 15.761 1.00 92.06 270 TRP A CA 1
ATOM 2146 C C . TRP A 1 270 ? -5.048 0.106 15.010 1.00 92.06 270 TRP A C 1
ATOM 2148 O O . TRP A 1 270 ? -5.213 1.324 15.110 1.00 92.06 270 TRP A O 1
ATOM 2158 N N . LEU A 1 271 ? -5.891 -0.668 14.321 1.00 91.25 271 LEU A N 1
ATOM 2159 C CA . LEU A 1 271 ? -7.045 -0.132 13.600 1.00 91.25 271 LEU A CA 1
ATOM 2160 C C . LEU A 1 271 ? -8.035 0.550 14.559 1.00 91.25 271 LEU A C 1
ATOM 2162 O O . LEU A 1 271 ? -8.609 1.579 14.199 1.00 91.25 271 LEU A O 1
ATOM 2166 N N . SER A 1 272 ? -8.172 0.066 15.803 1.00 90.31 272 SER A N 1
ATOM 2167 C CA . SER A 1 272 ? -9.049 0.688 16.809 1.00 90.31 272 SER A CA 1
ATOM 2168 C C . SER A 1 272 ? -8.666 2.137 17.138 1.00 90.31 272 SER A C 1
ATOM 2170 O O . SER A 1 272 ? -9.547 2.954 17.393 1.00 90.31 272 SER A O 1
ATOM 2172 N N . TYR A 1 273 ? -7.375 2.497 17.123 1.00 88.31 273 TYR A N 1
ATOM 2173 C CA . TYR A 1 273 ? -6.937 3.879 17.377 1.00 88.31 273 TYR A CA 1
ATOM 2174 C C . TYR A 1 273 ? -7.313 4.832 16.240 1.00 88.31 273 TYR A C 1
ATOM 2176 O O . TYR A 1 273 ? -7.461 6.036 16.458 1.00 88.31 273 TYR A O 1
ATOM 2184 N N . HIS A 1 274 ? -7.469 4.294 15.033 1.00 87.38 274 HIS A N 1
ATOM 2185 C CA . HIS A 1 274 ? -7.734 5.057 13.819 1.00 87.38 274 HIS A CA 1
ATOM 2186 C C . HIS A 1 274 ? -9.196 4.982 13.362 1.00 87.38 274 HIS A C 1
ATOM 2188 O O . HIS A 1 274 ? -9.566 5.635 12.381 1.00 87.38 274 HIS A O 1
ATOM 2194 N N . LEU A 1 275 ? -10.039 4.227 14.071 1.00 86.00 275 LEU A N 1
ATOM 2195 C CA . LEU A 1 275 ? -11.454 4.078 13.764 1.00 86.00 275 LEU A CA 1
ATOM 2196 C C . LEU A 1 275 ? -12.212 5.368 14.107 1.00 86.00 275 LEU A C 1
ATOM 2198 O O . LEU A 1 275 ? -12.256 5.800 15.259 1.00 86.00 275 LEU A O 1
ATOM 2202 N N . LYS A 1 276 ? -12.821 5.995 13.095 1.00 83.06 276 LYS A N 1
ATOM 2203 C CA . LYS A 1 276 ? -13.661 7.190 13.262 1.00 83.06 276 LYS A CA 1
ATOM 2204 C C . LYS A 1 276 ? -15.120 6.821 13.021 1.00 83.06 276 LYS A C 1
ATOM 2206 O O . LYS A 1 276 ? -15.465 6.372 11.932 1.00 83.06 276 LYS A O 1
ATOM 2211 N N . LEU A 1 277 ? -15.950 7.023 14.039 1.00 80.06 277 LEU A N 1
ATOM 2212 C CA . LEU A 1 277 ? -17.396 6.787 14.010 1.00 80.06 277 LEU A CA 1
ATOM 2213 C C . LEU A 1 277 ? -18.166 8.117 13.994 1.00 80.06 277 LEU A C 1
ATOM 2215 O O . LEU A 1 277 ? -17.579 9.190 14.172 1.00 80.06 277 LEU A O 1
ATOM 2219 N N . ALA A 1 278 ? -19.474 8.051 13.729 1.00 72.31 278 ALA A N 1
ATOM 2220 C CA . ALA A 1 278 ? -20.323 9.227 13.551 1.00 72.31 278 ALA A CA 1
ATOM 2221 C C . ALA A 1 278 ? -20.358 10.078 14.824 1.00 72.31 278 ALA A C 1
ATOM 2223 O O . ALA A 1 278 ? -20.497 9.558 15.928 1.00 72.31 278 ALA A O 1
ATOM 2224 N N . LYS A 1 279 ? -20.257 11.405 14.678 1.00 64.00 279 LYS A N 1
ATOM 2225 C CA . LYS A 1 279 ? -20.431 12.342 15.796 1.00 64.00 279 LYS A CA 1
ATOM 2226 C C . LYS A 1 279 ? -21.918 12.456 16.134 1.00 64.00 279 LYS A C 1
ATOM 2228 O O . LYS A 1 279 ? -22.574 13.403 15.715 1.00 64.00 279 LYS A O 1
ATOM 2233 N N . ASN A 1 280 ? -22.434 11.478 16.866 1.00 59.50 280 ASN A N 1
ATOM 2234 C CA . ASN A 1 280 ? -23.783 11.505 17.424 1.00 59.50 280 ASN A CA 1
ATOM 2235 C C . ASN A 1 280 ? -23.740 11.935 18.899 1.00 59.50 280 ASN A C 1
ATOM 2237 O O . ASN A 1 280 ? -22.682 11.912 19.528 1.00 59.50 280 ASN A O 1
ATOM 2241 N N . ASP A 1 281 ? -24.902 12.256 19.474 1.00 53.22 281 ASP A N 1
ATOM 2242 C CA . ASP A 1 281 ? -25.055 12.619 20.896 1.00 53.22 281 ASP A CA 1
ATOM 2243 C C . ASP A 1 281 ? -24.638 11.487 21.873 1.00 53.22 281 ASP A C 1
ATOM 2245 O O . ASP A 1 281 ? -24.478 11.711 23.071 1.00 53.22 281 ASP A O 1
ATOM 2249 N N . GLU A 1 282 ? -24.410 10.269 21.367 1.00 59.47 282 GLU A N 1
ATOM 2250 C CA . GLU A 1 282 ? -23.986 9.073 22.112 1.00 59.47 282 GLU A CA 1
ATOM 2251 C C . GLU A 1 282 ? -22.464 8.830 22.066 1.00 59.47 282 GLU A C 1
ATOM 2253 O O . GLU A 1 282 ? -22.017 7.688 21.946 1.00 59.47 282 GLU A O 1
ATOM 2258 N N . THR A 1 283 ? -21.639 9.876 22.173 1.00 62.44 283 THR A N 1
ATOM 2259 C CA . THR A 1 283 ? -20.163 9.763 22.102 1.00 62.44 283 THR A CA 1
ATOM 2260 C C . THR A 1 283 ? -19.582 8.703 23.046 1.00 62.44 283 THR A C 1
ATOM 2262 O O . THR A 1 283 ? -18.594 8.049 22.720 1.00 62.44 283 THR A O 1
ATOM 2265 N N . ASN A 1 284 ? -20.233 8.478 24.190 1.00 69.00 284 ASN A N 1
ATOM 2266 C CA . ASN A 1 284 ? -19.811 7.489 25.182 1.00 69.00 284 ASN A CA 1
ATOM 2267 C C . ASN A 1 284 ? -19.981 6.036 24.696 1.00 69.00 284 ASN A C 1
ATOM 2269 O O . ASN A 1 284 ? -19.205 5.168 25.094 1.00 69.00 284 ASN A O 1
ATOM 2273 N N . PHE A 1 285 ? -20.978 5.744 23.852 1.00 72.81 285 PHE A N 1
ATOM 2274 C CA . PHE A 1 285 ? -21.200 4.390 23.332 1.00 72.81 285 PHE A CA 1
ATOM 2275 C C . PHE A 1 285 ? -20.156 4.026 22.271 1.00 72.81 285 PHE A C 1
ATOM 2277 O O . PHE A 1 285 ? -19.566 2.950 22.341 1.00 72.81 285 PHE A O 1
ATOM 2284 N N . ASP A 1 286 ? -19.871 4.945 21.346 1.00 76.69 286 ASP A N 1
ATOM 2285 C CA . ASP A 1 286 ? -18.873 4.741 20.289 1.00 76.69 286 ASP A CA 1
ATOM 2286 C C . ASP A 1 286 ? -17.457 4.594 20.873 1.00 76.69 286 ASP A C 1
ATOM 2288 O O . ASP A 1 286 ? -16.691 3.724 20.455 1.00 76.69 286 ASP A O 1
ATOM 2292 N N . GLU A 1 287 ? -17.127 5.371 21.910 1.00 81.12 287 GLU A N 1
ATOM 2293 C CA . GLU A 1 287 ? -15.872 5.205 22.649 1.00 81.12 287 GLU A CA 1
ATOM 2294 C C . GLU A 1 287 ? -15.798 3.837 23.345 1.00 81.12 287 GLU A C 1
ATOM 2296 O O . GLU A 1 287 ? -14.757 3.178 23.326 1.00 81.12 287 GLU A O 1
ATOM 2301 N N . THR A 1 288 ? -16.914 3.369 23.910 1.00 81.75 288 THR A N 1
ATOM 2302 C CA . THR A 1 288 ? -16.988 2.038 24.526 1.00 81.75 288 THR A CA 1
ATOM 2303 C C . THR A 1 288 ? -16.779 0.935 23.488 1.00 81.75 288 THR A C 1
ATOM 2305 O O . THR A 1 288 ? -16.018 0.006 23.747 1.00 81.75 288 THR A O 1
ATOM 2308 N N . LEU A 1 289 ? -17.390 1.047 22.304 1.00 83.44 289 LEU A N 1
ATOM 2309 C CA . LEU A 1 289 ? -17.221 0.096 21.201 1.00 83.44 289 LEU A CA 1
ATOM 2310 C C . LEU A 1 289 ? -15.751 -0.004 20.769 1.00 83.44 289 LEU A C 1
ATOM 2312 O O . LEU A 1 289 ? -15.206 -1.104 20.682 1.00 83.44 289 LEU A O 1
ATOM 2316 N N . ILE A 1 290 ? -15.082 1.136 20.577 1.00 86.38 290 ILE A N 1
ATOM 2317 C CA . ILE A 1 290 ? -13.656 1.183 20.219 1.00 86.38 290 ILE A CA 1
ATOM 2318 C C . ILE A 1 290 ? -12.797 0.516 21.301 1.00 86.38 290 ILE A C 1
ATOM 2320 O O . ILE A 1 290 ? -11.901 -0.269 20.984 1.00 86.38 290 ILE A O 1
ATOM 2324 N N . ARG A 1 291 ? -13.081 0.784 22.582 1.00 85.38 291 ARG A N 1
ATOM 2325 C CA . ARG A 1 291 ? -12.358 0.167 23.704 1.00 85.38 291 ARG A CA 1
ATOM 2326 C C . ARG A 1 291 ? -12.593 -1.347 23.788 1.00 85.38 291 ARG A C 1
ATOM 2328 O O . ARG A 1 291 ? -11.643 -2.074 24.053 1.00 85.38 291 ARG A O 1
ATOM 2335 N N . VAL A 1 292 ? -13.805 -1.835 23.501 1.00 86.62 292 VAL A N 1
ATOM 2336 C CA . VAL A 1 292 ? -14.110 -3.279 23.430 1.00 86.62 292 VAL A CA 1
ATOM 2337 C C . VAL A 1 292 ? -13.326 -3.957 22.303 1.00 86.62 292 VAL A C 1
ATOM 2339 O O . VAL A 1 292 ? -12.727 -5.006 22.533 1.00 86.62 292 VAL A O 1
ATOM 2342 N N . ILE A 1 293 ? -13.281 -3.353 21.110 1.00 88.19 293 ILE A N 1
ATOM 2343 C CA . ILE A 1 293 ? -12.497 -3.870 19.973 1.00 88.19 293 ILE A CA 1
ATOM 2344 C C . ILE A 1 293 ? -11.006 -3.914 20.329 1.00 88.19 293 ILE A C 1
ATOM 2346 O O . ILE A 1 293 ? -10.334 -4.912 20.072 1.00 88.19 293 ILE A O 1
ATOM 2350 N N . ARG A 1 294 ? -10.494 -2.862 20.978 1.00 89.56 294 ARG A N 1
ATOM 2351 C CA . ARG A 1 294 ? -9.101 -2.809 21.437 1.00 89.56 294 ARG A CA 1
ATOM 2352 C C . ARG A 1 294 ? -8.791 -3.891 22.465 1.00 89.56 294 ARG A C 1
ATOM 2354 O O . ARG A 1 294 ? -7.778 -4.570 22.342 1.00 89.56 294 ARG A O 1
ATOM 2361 N N . LEU A 1 295 ? -9.669 -4.074 23.449 1.00 87.12 295 LEU A N 1
ATOM 2362 C CA . LEU A 1 295 ? -9.523 -5.109 24.468 1.00 87.12 295 LEU A CA 1
ATOM 2363 C C . LEU A 1 295 ? -9.508 -6.509 23.842 1.00 87.12 295 LEU A C 1
ATOM 2365 O O . LEU A 1 295 ? -8.700 -7.344 24.240 1.00 87.12 295 LEU A O 1
ATOM 2369 N N . LEU A 1 296 ? -10.347 -6.750 22.828 1.00 86.19 296 LEU A N 1
ATOM 2370 C CA . LEU A 1 296 ? -10.340 -8.002 22.072 1.00 86.19 296 LEU A CA 1
ATOM 2371 C C . LEU A 1 296 ? -8.989 -8.210 21.368 1.00 86.19 296 LEU A C 1
ATOM 2373 O O . LEU A 1 296 ? -8.412 -9.287 21.481 1.00 86.19 296 LEU A O 1
ATOM 2377 N N . GLY A 1 297 ? -8.458 -7.171 20.714 1.00 86.62 297 GLY A N 1
ATOM 2378 C CA . GLY A 1 297 ? -7.138 -7.204 20.078 1.00 86.62 297 GLY A CA 1
ATOM 2379 C C . GLY A 1 297 ? -6.003 -7.544 21.051 1.00 86.62 297 GLY A C 1
ATOM 2380 O O . GLY A 1 297 ? -5.212 -8.444 20.774 1.00 86.62 297 GLY A O 1
ATOM 2381 N N . LEU A 1 298 ? -5.974 -6.905 22.227 1.00 87.38 298 LEU A N 1
ATOM 2382 C CA . LEU A 1 298 ? -4.966 -7.156 23.269 1.00 87.38 298 LEU A CA 1
ATOM 2383 C C . LEU A 1 298 ? -5.036 -8.584 23.833 1.00 87.38 298 LEU A C 1
ATOM 2385 O O . LEU A 1 298 ? -4.000 -9.207 24.072 1.00 87.38 298 LEU A O 1
ATOM 2389 N N . ILE A 1 299 ? -6.248 -9.121 24.015 1.00 84.56 299 ILE A N 1
ATOM 2390 C CA . ILE A 1 299 ? -6.463 -10.501 24.479 1.00 84.56 299 ILE A CA 1
ATOM 2391 C C . ILE A 1 299 ? -5.970 -11.506 23.437 1.00 84.56 299 ILE A C 1
ATOM 2393 O O . ILE A 1 299 ? -5.286 -12.463 23.795 1.00 84.56 299 ILE A O 1
ATOM 2397 N N . ILE A 1 300 ? -6.267 -11.277 22.155 1.00 83.88 300 ILE A N 1
ATOM 2398 C CA . ILE A 1 300 ? -5.805 -12.138 21.058 1.00 83.88 300 ILE A CA 1
ATOM 2399 C C . ILE A 1 300 ? -4.273 -12.075 20.926 1.00 83.88 300 ILE A C 1
ATOM 2401 O O . ILE A 1 300 ? -3.624 -13.104 20.751 1.00 83.88 300 ILE A O 1
ATOM 2405 N N . GLN A 1 301 ? -3.677 -10.890 21.089 1.00 83.00 301 GLN A N 1
ATOM 2406 C CA . GLN A 1 301 ? -2.222 -10.711 21.087 1.00 83.00 301 GLN A CA 1
ATOM 2407 C C . GLN A 1 301 ? -1.532 -11.307 22.330 1.00 83.00 301 GLN A C 1
ATOM 2409 O O . GLN A 1 301 ? -0.313 -11.458 22.334 1.00 83.00 301 GLN A O 1
ATOM 2414 N N . ARG A 1 302 ? -2.295 -11.682 23.369 1.00 82.88 302 ARG A N 1
ATOM 2415 C CA . ARG A 1 302 ? -1.807 -12.205 24.660 1.00 82.88 302 ARG A CA 1
ATOM 2416 C C . ARG A 1 302 ? -1.054 -11.171 25.511 1.00 82.88 302 ARG A C 1
ATOM 2418 O O . ARG A 1 302 ? -0.241 -11.536 26.353 1.00 82.88 302 ARG A O 1
ATOM 2425 N N . LYS A 1 303 ? -1.350 -9.878 25.348 1.00 83.81 303 LYS A N 1
ATOM 2426 C CA . LYS A 1 303 ? -0.813 -8.804 26.202 1.00 83.81 303 LYS A CA 1
ATOM 2427 C C . LYS A 1 303 ? -1.682 -8.608 27.447 1.00 83.81 303 LYS A C 1
ATOM 2429 O O . LYS A 1 303 ? -2.547 -7.731 27.495 1.00 83.81 303 LYS A O 1
ATOM 2434 N N . TRP A 1 304 ? -1.482 -9.456 28.452 1.00 83.69 304 TRP A N 1
ATOM 2435 C CA . TRP A 1 304 ? -2.365 -9.527 29.625 1.00 83.69 304 TRP A CA 1
ATOM 2436 C C . TRP A 1 304 ? -2.303 -8.287 30.530 1.00 83.69 304 TRP A C 1
ATOM 2438 O O . TRP A 1 304 ? -3.350 -7.850 31.014 1.00 83.69 304 TRP A O 1
ATOM 2448 N N . THR A 1 305 ? -1.121 -7.686 30.689 1.00 84.25 305 THR A N 1
ATOM 2449 C CA . THR A 1 305 ? -0.879 -6.460 31.476 1.00 84.25 305 THR A CA 1
ATOM 2450 C C . THR A 1 305 ? -1.762 -5.305 30.993 1.00 84.25 305 THR A C 1
ATOM 2452 O O . THR A 1 305 ? -2.558 -4.741 31.747 1.00 84.25 305 THR A O 1
ATOM 2455 N N . GLU A 1 306 ? -1.641 -4.985 29.704 1.00 83.81 306 GLU A N 1
ATOM 2456 C CA . GLU A 1 306 ? -2.354 -3.908 29.012 1.00 83.81 306 GLU A CA 1
ATOM 2457 C C . GLU A 1 306 ? -3.853 -4.211 28.894 1.00 83.81 306 GLU A C 1
ATOM 2459 O O . GLU A 1 306 ? -4.688 -3.322 29.066 1.00 83.81 306 GLU A O 1
ATOM 2464 N N . ALA A 1 307 ? -4.222 -5.475 28.653 1.00 84.56 307 ALA A N 1
ATOM 2465 C CA . ALA A 1 307 ? -5.624 -5.881 28.619 1.00 84.56 307 ALA A CA 1
ATOM 2466 C C . ALA A 1 307 ? -6.307 -5.669 29.979 1.00 84.56 307 ALA A C 1
ATOM 2468 O O . ALA A 1 307 ? -7.444 -5.197 30.039 1.00 84.56 307 ALA A O 1
ATOM 2469 N N . LYS A 1 308 ? -5.617 -5.987 31.082 1.00 81.81 308 LYS A N 1
ATOM 2470 C CA . LYS A 1 308 ? -6.142 -5.811 32.438 1.00 81.81 308 LYS A CA 1
ATOM 2471 C C . LYS A 1 308 ? -6.331 -4.343 32.797 1.00 81.81 308 LYS A C 1
ATOM 2473 O O . LYS A 1 308 ? -7.408 -3.996 33.281 1.00 81.81 308 LYS A O 1
ATOM 2478 N N . SER A 1 309 ? -5.334 -3.494 32.550 1.00 85.69 309 SER A N 1
ATOM 2479 C CA . SER A 1 309 ? -5.457 -2.061 32.842 1.00 85.69 309 SER A CA 1
ATOM 2480 C C . SER A 1 309 ? -6.602 -1.430 32.048 1.00 85.69 309 SER A C 1
ATOM 2482 O O . SER A 1 309 ? -7.439 -0.737 32.625 1.00 85.69 309 SER A O 1
ATOM 2484 N N . LEU A 1 310 ? -6.716 -1.752 30.754 1.00 83.81 310 LEU A N 1
ATOM 2485 C CA . LEU A 1 310 ? -7.799 -1.254 29.910 1.00 83.81 310 LEU A CA 1
ATOM 2486 C C . LEU A 1 310 ? -9.172 -1.751 30.384 1.00 83.81 310 LEU A C 1
ATOM 2488 O O . LEU A 1 310 ? -10.127 -0.975 30.416 1.00 83.81 310 LEU A O 1
ATOM 2492 N N . ALA A 1 311 ? -9.282 -3.023 30.780 1.00 81.44 311 ALA A N 1
ATOM 2493 C CA . ALA A 1 311 ? -10.520 -3.577 31.319 1.00 81.44 311 ALA A CA 1
ATOM 2494 C C . ALA A 1 311 ? -10.937 -2.862 32.615 1.00 81.44 311 ALA A C 1
ATOM 2496 O O . ALA A 1 311 ? -12.084 -2.430 32.739 1.00 81.44 311 ALA A O 1
ATOM 2497 N N . GLU A 1 312 ? -10.014 -2.678 33.562 1.00 81.88 312 GLU A N 1
ATOM 2498 C CA . GLU A 1 312 ? -10.266 -1.950 34.811 1.00 81.88 312 GLU A CA 1
ATOM 2499 C C . GLU A 1 312 ? -10.720 -0.507 34.541 1.00 81.88 312 GLU A C 1
ATOM 2501 O O . GLU A 1 312 ? -11.738 -0.069 35.084 1.00 81.88 312 GLU A O 1
ATOM 2506 N N . GLU A 1 313 ? -10.043 0.209 33.639 1.00 80.50 313 GLU A N 1
ATOM 2507 C CA . GLU A 1 313 ? -10.435 1.560 33.227 1.00 80.50 313 GLU A CA 1
ATOM 2508 C C . GLU A 1 313 ? -11.833 1.598 32.603 1.00 80.50 313 GLU A C 1
ATOM 2510 O O . GLU A 1 313 ? -12.635 2.474 32.941 1.00 80.50 313 GLU A O 1
ATOM 2515 N N . MET A 1 314 ? -12.158 0.654 31.715 1.00 76.69 314 MET A N 1
ATOM 2516 C CA . MET A 1 314 ? -13.478 0.561 31.082 1.00 76.69 314 MET A CA 1
ATOM 2517 C C . MET A 1 314 ? -14.596 0.369 32.109 1.00 76.69 314 MET A C 1
ATOM 2519 O O . MET A 1 314 ? -15.632 1.027 32.008 1.00 76.69 314 MET A O 1
ATOM 2523 N N . PHE A 1 315 ? -14.390 -0.489 33.113 1.00 71.62 315 PHE A N 1
ATOM 2524 C CA . PHE A 1 315 ? -15.398 -0.750 34.144 1.00 71.62 315 PHE A CA 1
ATOM 2525 C C . PHE A 1 315 ? -15.547 0.386 35.168 1.00 71.62 315 PHE A C 1
ATOM 2527 O O . PHE A 1 315 ? -16.586 0.459 35.825 1.00 71.62 315 PHE A O 1
ATOM 2534 N N . ILE A 1 316 ? -14.545 1.263 35.313 1.00 69.12 316 ILE A N 1
ATOM 2535 C CA . ILE A 1 316 ? -14.583 2.423 36.223 1.00 69.12 316 ILE A CA 1
ATOM 2536 C C . ILE A 1 316 ? -15.172 3.667 35.542 1.00 69.12 316 ILE A C 1
ATOM 2538 O O . ILE A 1 316 ? -15.942 4.402 36.159 1.00 69.12 316 ILE A O 1
ATOM 2542 N N . THR A 1 317 ? -14.780 3.942 34.295 1.00 59.62 317 THR A N 1
ATOM 2543 C CA . THR A 1 317 ? -15.004 5.250 33.649 1.00 59.62 317 THR A CA 1
ATOM 2544 C C . THR A 1 317 ? -16.334 5.374 32.912 1.00 59.62 317 THR A C 1
ATOM 2546 O O . THR A 1 317 ? -16.870 6.477 32.803 1.00 59.62 317 THR A O 1
ATOM 2549 N N . VAL A 1 318 ? -16.901 4.270 32.427 1.00 56.25 318 VAL A N 1
ATOM 2550 C CA . VAL A 1 318 ? -18.112 4.298 31.603 1.00 56.25 318 VAL A CA 1
ATOM 2551 C C . VAL A 1 318 ? -19.317 3.942 32.465 1.00 56.25 318 VAL A C 1
ATOM 2553 O O . VAL A 1 318 ? -19.429 2.810 32.924 1.00 56.25 318 VAL A O 1
ATOM 2556 N N . VAL A 1 319 ? -20.258 4.876 32.657 1.00 53.19 319 VAL A N 1
ATOM 2557 C CA . VAL A 1 319 ? -21.624 4.525 33.086 1.00 53.19 319 VAL A CA 1
ATOM 2558 C C . VAL A 1 319 ? -22.289 3.883 31.871 1.00 53.19 319 VAL A C 1
ATOM 2560 O O . VAL A 1 319 ? -22.664 4.601 30.941 1.00 53.19 319 VAL A O 1
ATOM 2563 N N . PRO A 1 320 ? -22.391 2.548 31.800 1.00 59.59 320 PRO A N 1
ATOM 2564 C CA . PRO A 1 320 ? -22.749 1.907 30.557 1.00 59.59 320 PRO A CA 1
ATOM 2565 C C . PRO A 1 320 ? -24.269 1.969 30.436 1.00 59.59 320 PRO A C 1
ATOM 2567 O O . PRO A 1 320 ? -24.980 1.491 31.326 1.00 59.59 320 PRO A O 1
ATOM 2570 N N . SER A 1 321 ? -24.753 2.587 29.355 1.00 64.00 321 SER A N 1
ATOM 2571 C CA . SER A 1 321 ? -26.138 2.433 28.908 1.00 64.00 321 SER A CA 1
ATOM 2572 C C . SER A 1 321 ? -26.463 0.942 28.781 1.00 64.00 321 SER A C 1
ATOM 2574 O O . SER A 1 321 ? -25.561 0.129 28.570 1.00 64.00 321 SER A O 1
ATOM 2576 N N . ASP A 1 322 ? -27.732 0.554 28.898 1.00 66.25 322 ASP A N 1
ATOM 2577 C CA . ASP A 1 322 ? -28.109 -0.868 28.847 1.00 66.25 322 ASP A CA 1
ATOM 2578 C C . ASP A 1 322 ? -27.610 -1.560 27.562 1.00 66.25 322 ASP A C 1
ATOM 2580 O O . ASP A 1 322 ? -27.162 -2.704 27.609 1.00 66.25 322 ASP A O 1
ATOM 2584 N N . ASN A 1 323 ? -27.547 -0.827 26.445 1.00 68.94 323 ASN A N 1
ATOM 2585 C CA . ASN A 1 323 ? -26.972 -1.303 25.183 1.00 68.94 323 ASN A CA 1
ATOM 2586 C C . ASN A 1 323 ? -25.448 -1.522 25.270 1.00 68.94 323 ASN A C 1
ATOM 2588 O O . ASN A 1 323 ? -24.937 -2.520 24.765 1.00 68.94 323 ASN A O 1
ATOM 2592 N N . ALA A 1 324 ? -24.704 -0.629 25.936 1.00 69.56 324 ALA A N 1
ATOM 2593 C CA . ALA A 1 324 ? -23.261 -0.792 26.140 1.00 69.56 324 ALA A CA 1
ATOM 2594 C C . ALA A 1 324 ? -22.951 -2.002 27.032 1.00 69.56 324 ALA A C 1
ATOM 2596 O O . ALA A 1 324 ? -22.012 -2.747 26.759 1.00 69.56 324 ALA A O 1
ATOM 2597 N N . ARG A 1 325 ? -23.768 -2.235 28.069 1.00 70.75 325 ARG A N 1
ATOM 2598 C CA . ARG A 1 325 ? -23.651 -3.415 28.947 1.00 70.75 325 ARG A CA 1
ATOM 2599 C C . ARG A 1 325 ? -23.841 -4.710 28.169 1.00 70.75 325 ARG A C 1
ATOM 2601 O O . ARG A 1 325 ? -23.066 -5.646 28.344 1.00 70.75 325 ARG A O 1
ATOM 2608 N N . GLN A 1 326 ? -24.842 -4.742 27.292 1.00 71.00 326 GLN A N 1
ATOM 2609 C CA . GLN A 1 326 ? -25.137 -5.904 26.454 1.00 71.00 326 GLN A CA 1
ATOM 2610 C C . GLN A 1 326 ? -24.006 -6.199 25.463 1.00 71.00 326 GLN A C 1
ATOM 2612 O O . GLN A 1 326 ? -23.589 -7.349 25.361 1.00 71.00 326 GLN A O 1
ATOM 2617 N N . MET A 1 327 ? -23.458 -5.172 24.805 1.00 73.19 327 MET A N 1
ATOM 2618 C CA . MET A 1 327 ? -22.306 -5.310 23.904 1.00 73.19 327 MET A CA 1
ATOM 2619 C C . MET A 1 327 ? -21.053 -5.807 24.634 1.00 73.19 327 MET A C 1
ATOM 2621 O O . MET A 1 327 ? -20.342 -6.676 24.137 1.00 73.19 327 MET A O 1
ATOM 2625 N N . ILE A 1 328 ? -20.767 -5.269 25.822 1.00 74.12 328 ILE A N 1
ATOM 2626 C CA . ILE A 1 328 ? -19.641 -5.743 26.634 1.00 74.12 328 ILE A CA 1
ATOM 2627 C C . ILE A 1 328 ? -19.851 -7.219 26.989 1.00 74.12 328 ILE A C 1
ATOM 2629 O O . ILE A 1 328 ? -18.928 -8.011 26.845 1.00 74.12 328 ILE A O 1
ATOM 2633 N N . TYR A 1 329 ? -21.062 -7.613 27.387 1.00 72.00 329 TYR A N 1
ATOM 2634 C CA . TYR A 1 329 ? -21.368 -8.996 27.743 1.00 72.00 329 TYR A CA 1
ATOM 2635 C C . TYR A 1 329 ? -21.236 -9.975 26.561 1.00 72.00 329 TYR A C 1
ATOM 2637 O O . TYR A 1 329 ? -20.651 -11.048 26.724 1.00 72.00 329 TYR A O 1
ATOM 2645 N N . SER A 1 330 ? -21.730 -9.622 25.368 1.00 71.19 330 SER A N 1
ATOM 2646 C CA . SER A 1 330 ? -21.610 -10.480 24.177 1.00 71.19 330 SER A CA 1
ATOM 2647 C C . SER A 1 330 ? -20.149 -10.641 23.743 1.00 71.19 330 SER A C 1
ATOM 2649 O O . SER A 1 330 ? -19.692 -11.762 23.496 1.00 71.19 330 SER A O 1
ATOM 2651 N N . SER A 1 331 ? -19.378 -9.551 23.761 1.00 71.56 331 SER A N 1
ATOM 2652 C CA . SER A 1 331 ? -17.940 -9.569 23.482 1.00 71.56 331 SER A CA 1
ATOM 2653 C C . SER A 1 331 ? -17.139 -10.300 24.564 1.00 71.56 331 SER A C 1
ATOM 2655 O O . SER A 1 331 ? -16.169 -10.982 24.243 1.00 71.56 331 SER A O 1
ATOM 2657 N N . MET A 1 332 ? -17.557 -10.248 25.834 1.00 71.00 332 MET A N 1
ATOM 2658 C CA . MET A 1 332 ? -16.933 -11.008 26.925 1.00 71.00 332 MET A CA 1
ATOM 2659 C C . MET A 1 332 ? -17.019 -12.518 26.697 1.00 71.00 332 MET A C 1
ATOM 2661 O O . MET A 1 332 ? -16.061 -13.223 27.003 1.00 71.00 332 MET A O 1
ATOM 2665 N N . GLY A 1 333 ? -18.115 -13.020 26.119 1.00 69.44 333 GLY A N 1
ATOM 2666 C CA . GLY A 1 333 ? -18.220 -14.428 25.728 1.00 69.44 333 GLY A CA 1
ATOM 2667 C C . GLY A 1 333 ? -17.158 -14.830 24.697 1.00 69.44 333 GLY A C 1
ATOM 2668 O O . GLY A 1 333 ? -16.531 -15.878 24.840 1.00 69.44 333 GLY A O 1
ATOM 2669 N N . GLN A 1 334 ? -16.898 -13.969 23.707 1.00 71.88 334 GLN A N 1
ATOM 2670 C CA . GLN A 1 334 ? -15.836 -14.171 22.711 1.00 71.88 334 GLN A CA 1
ATOM 2671 C C . GLN A 1 334 ? -14.448 -14.093 23.363 1.00 71.88 334 GLN A C 1
ATOM 2673 O O . GLN A 1 334 ? -13.628 -14.992 23.200 1.00 71.88 334 GLN A O 1
ATOM 2678 N N . MET A 1 335 ? -14.202 -13.077 24.191 1.00 77.19 335 MET A N 1
ATOM 2679 C CA . MET A 1 335 ? -12.945 -12.909 24.929 1.00 77.19 335 MET A CA 1
ATOM 2680 C C . MET A 1 335 ? -12.645 -14.100 25.855 1.00 77.19 335 MET A C 1
ATOM 2682 O O . MET A 1 335 ? -11.502 -14.547 25.941 1.00 77.19 335 MET A O 1
ATOM 2686 N N . GLN A 1 336 ? -13.664 -14.664 26.514 1.00 71.62 336 GLN A N 1
ATOM 2687 C CA . GLN A 1 336 ? -13.532 -15.858 27.353 1.00 71.62 336 GLN A CA 1
ATOM 2688 C C . GLN A 1 336 ? -13.151 -17.107 26.547 1.00 71.62 336 GLN A C 1
ATOM 2690 O O . GLN A 1 336 ? -12.405 -17.942 27.057 1.00 71.62 336 GLN A O 1
ATOM 2695 N N . GLN A 1 337 ? -13.597 -17.236 25.292 1.00 75.00 337 GLN A N 1
ATOM 2696 C CA . GLN A 1 337 ? -13.148 -18.321 24.411 1.00 75.00 337 GLN A CA 1
ATOM 2697 C C . GLN A 1 337 ? -11.646 -18.218 24.124 1.00 75.00 337 GLN A C 1
ATOM 2699 O O . GLN A 1 337 ? -10.947 -19.223 24.237 1.00 75.00 337 GLN A O 1
ATOM 2704 N N . PHE A 1 338 ? -11.131 -17.017 23.842 1.00 72.69 338 PHE A N 1
ATOM 2705 C CA . PHE A 1 338 ? -9.692 -16.792 23.642 1.00 72.69 338 PHE A CA 1
ATOM 2706 C C . PHE A 1 338 ? -8.880 -17.000 24.926 1.00 72.69 338 PHE A C 1
ATOM 2708 O O . PHE A 1 338 ? -7.803 -17.583 24.890 1.00 72.69 338 PHE A O 1
ATOM 2715 N N . LEU A 1 339 ? -9.424 -16.615 26.083 1.00 69.81 339 LEU A N 1
ATOM 2716 C CA . LEU A 1 339 ? -8.801 -16.855 27.389 1.00 69.81 339 LEU A CA 1
ATOM 2717 C C . LEU A 1 339 ? -8.731 -18.347 27.768 1.00 69.81 339 LEU A C 1
ATOM 2719 O O . LEU A 1 339 ? -7.873 -18.732 28.570 1.00 69.81 339 LEU A O 1
ATOM 2723 N N . ASN A 1 340 ? -9.641 -19.171 27.241 1.00 66.25 340 ASN A N 1
ATOM 2724 C CA . ASN A 1 340 ? -9.747 -20.607 27.522 1.00 66.25 340 ASN A CA 1
ATOM 2725 C C . ASN A 1 340 ? -9.125 -21.501 26.439 1.00 66.25 340 ASN A C 1
ATOM 2727 O O . ASN A 1 340 ? -8.990 -22.701 26.669 1.00 66.25 340 ASN A O 1
ATOM 2731 N N . CYS A 1 341 ? -8.747 -20.948 25.282 1.00 62.84 341 CYS A N 1
ATOM 2732 C CA . CYS A 1 341 ? -7.911 -21.652 24.316 1.00 62.84 341 CYS A CA 1
ATOM 2733 C C . CYS A 1 341 ? -6.490 -21.745 24.885 1.00 62.84 341 CYS A C 1
ATOM 2735 O O . CYS A 1 341 ? -5.704 -20.805 24.786 1.00 62.84 341 CYS A O 1
ATOM 2737 N N . ASP A 1 342 ? -6.177 -22.875 25.511 1.00 48.44 342 ASP A N 1
ATOM 2738 C CA . ASP A 1 342 ? -4.806 -23.246 25.837 1.00 48.44 342 ASP A CA 1
ATOM 2739 C C . ASP A 1 342 ? -4.272 -24.089 24.676 1.00 48.44 342 ASP A C 1
ATOM 2741 O O . ASP A 1 342 ? -4.629 -25.259 24.529 1.00 48.44 342 ASP A O 1
ATOM 2745 N N . GLU A 1 343 ? -3.435 -23.504 23.823 1.00 48.78 343 GLU A N 1
ATOM 2746 C CA . GLU A 1 343 ? -2.678 -24.312 22.870 1.00 48.78 343 GLU A CA 1
ATOM 2747 C C . GLU A 1 343 ? -1.498 -24.965 23.584 1.00 48.78 343 GLU A C 1
ATOM 2749 O O . GLU A 1 343 ? -0.436 -24.381 23.799 1.00 48.78 343 GLU A O 1
ATOM 2754 N N . GLN A 1 344 ? -1.711 -26.231 23.935 1.00 43.22 344 GLN A N 1
ATOM 2755 C CA . GLN A 1 344 ? -0.663 -27.233 23.851 1.00 43.22 344 GLN A CA 1
ATOM 2756 C C . GLN A 1 344 ? -0.256 -27.352 22.376 1.00 43.22 344 GLN A C 1
ATOM 2758 O O . GLN A 1 344 ? -1.009 -27.970 21.638 1.00 43.22 344 GLN A O 1
ATOM 2763 N N . THR A 1 345 ? 0.876 -26.765 21.960 1.00 31.48 345 THR A N 1
ATOM 2764 C CA . THR A 1 345 ? 1.919 -27.411 21.125 1.00 31.48 345 THR A CA 1
ATOM 2765 C C . THR A 1 345 ? 3.036 -26.439 20.711 1.00 31.48 345 THR A C 1
ATOM 2767 O O . THR A 1 345 ? 2.783 -25.372 20.169 1.00 31.48 345 THR A O 1
ATOM 2770 N N . GLU A 1 346 ? 4.276 -26.892 20.939 1.00 31.81 346 GLU A N 1
ATOM 2771 C CA . GLU A 1 346 ? 5.484 -26.655 20.122 1.00 31.81 346 GLU A CA 1
ATOM 2772 C C . GLU A 1 346 ? 6.114 -25.247 20.054 1.00 31.81 346 GLU A C 1
ATOM 2774 O O . GLU A 1 346 ? 6.283 -24.655 18.997 1.00 31.81 346 GLU A O 1
ATOM 2779 N N . ALA A 1 347 ? 6.647 -24.782 21.188 1.00 28.56 347 ALA A N 1
ATOM 2780 C CA . ALA A 1 347 ? 7.891 -23.990 21.209 1.00 28.56 347 ALA A CA 1
ATOM 2781 C C . ALA A 1 347 ? 8.751 -24.299 22.451 1.00 28.56 347 ALA A C 1
ATOM 2783 O O . ALA A 1 347 ? 9.497 -23.463 22.959 1.00 28.56 347 ALA A O 1
ATOM 2784 N N . ALA A 1 348 ? 8.655 -25.530 22.957 1.00 32.16 348 ALA A N 1
ATOM 2785 C CA . ALA A 1 348 ? 9.571 -26.045 23.960 1.00 32.16 348 ALA A CA 1
ATOM 2786 C C . ALA A 1 348 ? 10.873 -26.474 23.276 1.00 32.16 348 ALA A C 1
ATOM 2788 O O . ALA A 1 348 ? 11.084 -27.663 23.117 1.00 32.16 348 ALA A O 1
ATOM 2789 N N . GLU A 1 349 ? 11.709 -25.530 22.831 1.00 34.03 349 GLU A N 1
ATOM 2790 C CA . GLU A 1 349 ? 13.144 -25.763 22.587 1.00 34.03 349 GLU A CA 1
ATOM 2791 C C . GLU A 1 349 ? 13.866 -24.461 22.199 1.00 34.03 349 GLU A C 1
ATOM 2793 O O . GLU A 1 349 ? 14.185 -24.212 21.038 1.00 34.03 349 GLU A O 1
ATOM 2798 N N . LYS A 1 350 ? 14.103 -23.611 23.208 1.00 37.09 350 LYS A N 1
ATOM 2799 C CA . LYS A 1 350 ? 15.307 -22.776 23.436 1.00 37.09 350 LYS A CA 1
ATOM 2800 C C . LYS A 1 350 ? 14.951 -21.694 24.454 1.00 37.09 350 LYS A C 1
ATOM 2802 O O . LYS A 1 350 ? 14.705 -20.557 24.084 1.00 37.09 350 LYS A O 1
ATOM 2807 N N . GLN A 1 351 ? 14.920 -22.047 25.737 1.00 33.41 351 GLN A N 1
ATOM 2808 C CA . GLN A 1 351 ? 14.679 -21.056 26.786 1.00 33.41 351 GLN A CA 1
ATOM 2809 C C . GLN A 1 351 ? 15.898 -20.879 27.677 1.00 33.41 351 GLN A C 1
ATOM 2811 O O . GLN A 1 351 ? 16.441 -21.828 28.249 1.00 33.41 351 GLN A O 1
ATOM 2816 N N . THR A 1 352 ? 16.300 -19.620 27.784 1.00 37.94 352 THR A N 1
ATOM 2817 C CA . THR A 1 352 ? 17.277 -19.108 28.741 1.00 37.94 352 THR A CA 1
ATOM 2818 C C . THR A 1 352 ? 16.553 -18.782 30.050 1.00 37.94 352 THR A C 1
ATOM 2820 O O . THR A 1 352 ? 15.390 -18.393 30.040 1.00 37.94 352 THR A O 1
ATOM 2823 N N . GLU A 1 353 ? 17.236 -18.891 31.190 1.00 41.38 353 GLU A N 1
ATOM 2824 C CA . GLU A 1 353 ? 16.665 -18.789 32.549 1.00 41.38 353 GLU A CA 1
ATOM 2825 C C . GLU A 1 353 ? 15.911 -17.480 32.882 1.00 41.38 353 GLU A C 1
ATOM 2827 O O . GLU A 1 353 ? 15.237 -17.429 33.904 1.00 41.38 353 GLU A O 1
ATOM 2832 N N . ARG A 1 354 ? 15.966 -16.445 32.029 1.00 34.16 354 ARG A N 1
ATOM 2833 C CA . ARG A 1 354 ? 15.254 -15.166 32.223 1.00 34.16 354 ARG A CA 1
ATOM 2834 C C . ARG A 1 354 ? 13.756 -15.210 31.886 1.00 34.16 354 ARG A C 1
ATOM 2836 O O . ARG A 1 354 ? 13.023 -14.381 32.397 1.00 34.16 354 ARG A O 1
ATOM 2843 N N . GLU A 1 355 ? 13.289 -16.171 31.089 1.00 43.16 355 GLU A N 1
ATOM 2844 C CA . GLU A 1 355 ? 11.886 -16.219 30.623 1.00 43.16 355 GLU A CA 1
ATOM 2845 C C . GLU A 1 355 ? 10.907 -16.849 31.633 1.00 43.16 355 GLU A C 1
ATOM 2847 O O . GLU A 1 355 ? 9.695 -16.737 31.475 1.00 43.16 355 GLU A O 1
ATOM 2852 N N . LYS A 1 356 ? 11.402 -17.495 32.697 1.00 38.31 356 LYS A N 1
ATOM 2853 C CA . LYS A 1 356 ? 10.548 -18.179 33.689 1.00 38.31 356 LYS A CA 1
ATOM 2854 C C . LYS A 1 356 ? 9.863 -17.228 34.675 1.00 38.31 356 LYS A C 1
ATOM 2856 O O . LYS A 1 356 ? 8.797 -17.559 35.190 1.00 38.31 356 LYS A O 1
ATOM 2861 N N . ASP A 1 357 ? 10.465 -16.071 34.939 1.00 40.66 357 ASP A N 1
ATOM 2862 C CA . ASP A 1 357 ? 9.905 -15.079 35.864 1.00 40.66 357 ASP A CA 1
ATOM 2863 C C . ASP A 1 357 ? 8.813 -14.230 35.184 1.00 40.66 357 ASP A C 1
ATOM 2865 O O . ASP A 1 357 ? 7.772 -13.980 35.794 1.00 40.66 357 ASP A O 1
ATOM 2869 N N . ASP A 1 358 ? 8.988 -13.884 33.902 1.00 51.94 358 ASP A N 1
ATOM 2870 C CA . ASP A 1 358 ? 7.998 -13.130 33.116 1.00 51.94 358 ASP A CA 1
ATOM 2871 C C . ASP A 1 358 ? 6.738 -13.971 32.819 1.00 51.94 358 ASP A C 1
ATOM 2873 O O . ASP A 1 358 ? 5.617 -13.486 32.982 1.00 51.94 358 ASP A O 1
ATOM 2877 N N . GLN A 1 359 ? 6.893 -15.268 32.518 1.00 52.75 359 GLN A N 1
ATOM 2878 C CA . GLN A 1 359 ? 5.763 -16.184 32.284 1.00 52.75 359 GLN A CA 1
ATOM 2879 C C . GLN A 1 359 ? 4.850 -16.350 33.514 1.00 52.75 359 GLN A C 1
ATOM 2881 O O . GLN A 1 359 ? 3.626 -16.368 33.380 1.00 52.75 359 GLN A O 1
ATOM 2886 N N . ASN A 1 360 ? 5.415 -16.411 34.727 1.00 53.78 360 ASN A N 1
ATOM 2887 C CA . ASN A 1 360 ? 4.626 -16.493 35.965 1.00 53.78 360 ASN A CA 1
ATOM 2888 C C . ASN A 1 360 ? 3.820 -15.207 36.236 1.00 53.78 360 ASN A C 1
ATOM 2890 O O . ASN A 1 360 ? 2.727 -15.270 36.809 1.00 53.78 360 ASN A O 1
ATOM 2894 N N . SER A 1 361 ? 4.344 -14.041 35.840 1.00 60.31 361 SER A N 1
ATOM 2895 C CA . SER A 1 361 ? 3.631 -12.763 35.950 1.00 60.31 361 SER A CA 1
ATOM 2896 C C . SER A 1 361 ? 2.477 -12.684 34.945 1.00 60.31 361 SER A C 1
ATOM 2898 O O . SER A 1 361 ? 1.353 -12.346 35.319 1.00 60.31 361 SER A O 1
ATOM 2900 N N . GLU A 1 362 ? 2.722 -13.077 33.694 1.00 64.69 362 GLU A N 1
ATOM 2901 C CA . GLU A 1 362 ? 1.721 -13.091 32.622 1.00 64.69 362 GLU A CA 1
ATOM 2902 C C . GLU A 1 362 ? 0.560 -14.062 32.899 1.00 64.69 362 GLU A C 1
ATOM 2904 O O . GLU A 1 362 ? -0.609 -13.711 32.712 1.00 64.69 362 GLU A O 1
ATOM 2909 N N . GLU A 1 363 ? 0.839 -15.265 33.416 1.00 67.25 363 GLU A N 1
ATOM 2910 C CA . GLU A 1 363 ? -0.205 -16.228 33.799 1.00 67.25 363 GLU A CA 1
ATOM 2911 C C . GLU A 1 363 ? -1.048 -15.748 34.990 1.00 67.25 363 GLU A C 1
ATOM 2913 O O . GLU A 1 363 ? -2.272 -15.933 35.010 1.00 67.25 363 GLU A O 1
ATOM 2918 N N . SER A 1 364 ? -0.417 -15.096 35.972 1.00 70.00 364 SER A N 1
ATOM 2919 C CA . SER A 1 364 ? -1.106 -14.484 37.115 1.00 70.00 364 SER A CA 1
ATOM 2920 C C . SER A 1 364 ? -2.088 -13.401 36.659 1.00 70.00 364 SER A C 1
ATOM 2922 O O . SER A 1 364 ? -3.227 -13.333 37.134 1.00 70.00 364 SER A O 1
ATOM 2924 N N . GLU A 1 365 ? -1.695 -12.591 35.677 1.00 74.19 365 GLU A N 1
ATOM 2925 C CA . GLU A 1 365 ? -2.540 -11.546 35.104 1.00 74.19 365 GLU A CA 1
ATOM 2926 C C . GLU A 1 365 ? -3.649 -12.093 34.206 1.00 74.19 365 GLU A C 1
ATOM 2928 O O . GLU A 1 365 ? -4.790 -11.643 34.333 1.00 74.19 365 GLU A O 1
ATOM 2933 N N . LYS A 1 366 ? -3.375 -13.121 33.391 1.00 74.75 366 LYS A N 1
ATOM 2934 C CA . LYS A 1 366 ? -4.406 -13.879 32.657 1.00 74.75 366 LYS A CA 1
ATOM 2935 C C . LYS A 1 366 ? -5.460 -14.424 33.627 1.00 74.75 366 LYS A C 1
ATOM 2937 O O . LYS A 1 366 ? -6.662 -14.304 33.377 1.00 74.75 366 LYS A O 1
ATOM 2942 N N . MET A 1 367 ? -5.039 -14.979 34.768 1.00 71.00 367 MET A N 1
ATOM 2943 C CA . MET A 1 367 ? -5.951 -15.482 35.801 1.00 71.00 367 MET A CA 1
ATOM 2944 C C . MET A 1 367 ? -6.727 -14.351 36.498 1.00 71.00 367 MET A C 1
ATOM 2946 O O . MET A 1 367 ? -7.916 -14.508 36.786 1.00 71.00 367 MET A O 1
ATOM 2950 N N . ALA A 1 368 ? -6.089 -13.208 36.759 1.00 75.50 368 ALA A N 1
ATOM 2951 C CA . ALA A 1 368 ? -6.753 -12.033 37.321 1.00 75.50 368 ALA A CA 1
ATOM 2952 C C . ALA A 1 368 ? -7.821 -11.474 36.367 1.00 75.50 368 ALA A C 1
ATOM 2954 O O . ALA A 1 368 ? -8.932 -11.174 36.803 1.00 75.50 368 ALA A O 1
ATOM 2955 N N . LEU A 1 369 ? -7.519 -11.410 35.068 1.00 75.81 369 LEU A N 1
ATOM 2956 C CA . LEU A 1 369 ? -8.445 -10.971 34.027 1.00 75.81 369 LEU A CA 1
ATOM 2957 C C . LEU A 1 369 ? -9.641 -11.928 33.894 1.00 75.81 369 LEU A C 1
ATOM 2959 O O . LEU A 1 369 ? -10.782 -11.473 33.831 1.00 75.81 369 LEU A O 1
ATOM 2963 N N . LYS A 1 370 ? -9.407 -13.251 33.951 1.00 76.88 370 LYS A N 1
ATOM 2964 C CA . LYS A 1 370 ? -10.482 -14.263 34.005 1.00 76.88 370 LYS A CA 1
ATOM 2965 C C . LYS A 1 370 ? -11.429 -14.024 35.184 1.00 76.88 370 LYS A C 1
ATOM 2967 O O . LYS A 1 370 ? -12.637 -13.928 34.980 1.00 76.88 370 LYS A O 1
ATOM 2972 N N . LYS A 1 371 ? -10.887 -13.852 36.396 1.00 77.81 371 LYS A N 1
ATOM 2973 C CA . LYS A 1 371 ? -11.683 -13.574 37.608 1.00 77.81 371 LYS A CA 1
ATOM 2974 C C . LYS A 1 371 ? -12.481 -12.275 37.493 1.00 77.81 371 LYS A C 1
ATOM 2976 O O . LYS A 1 371 ? -13.633 -12.222 37.918 1.00 77.81 371 LYS A O 1
ATOM 2981 N N . LEU A 1 372 ? -11.885 -11.239 36.906 1.00 76.56 372 LEU A N 1
ATOM 2982 C CA . LEU A 1 372 ? -12.529 -9.943 36.707 1.00 76.56 372 LEU A CA 1
ATOM 2983 C C . LEU A 1 372 ? -13.720 -10.061 35.743 1.00 76.56 372 LEU A C 1
ATOM 2985 O O . LEU A 1 372 ? -14.809 -9.569 36.048 1.00 76.56 372 LEU A O 1
ATOM 2989 N N . PHE A 1 373 ? -13.555 -10.779 34.629 1.00 74.06 373 PHE A N 1
ATOM 2990 C CA . PHE A 1 373 ? -14.652 -11.058 33.702 1.00 74.06 373 PHE A CA 1
ATOM 2991 C C . PHE A 1 373 ? -15.743 -11.937 34.325 1.00 74.06 373 PHE A C 1
ATOM 2993 O O . PHE A 1 373 ? -16.923 -11.660 34.124 1.00 74.06 373 PHE A O 1
ATOM 3000 N N . GLU A 1 374 ? -15.395 -12.952 35.118 1.00 75.19 374 GLU A N 1
ATOM 3001 C CA . GLU A 1 374 ? -16.376 -13.772 35.844 1.00 75.19 374 GLU A CA 1
ATOM 3002 C C . GLU A 1 374 ? -17.204 -12.928 36.824 1.00 75.19 374 GLU A C 1
ATOM 3004 O O . GLU A 1 374 ? -18.436 -12.953 36.766 1.00 75.19 374 GLU A O 1
ATOM 3009 N N . GLN A 1 375 ? -16.551 -12.109 37.654 1.00 77.62 375 GLN A N 1
ATOM 3010 C CA . GLN A 1 375 ? -17.220 -11.223 38.609 1.00 77.62 375 GLN A CA 1
ATOM 3011 C C . GLN A 1 375 ? -18.164 -10.239 37.905 1.00 77.62 375 GLN A C 1
ATOM 3013 O O . GLN A 1 375 ? -19.324 -10.094 38.293 1.00 77.62 375 GLN A O 1
ATOM 3018 N N . LYS A 1 376 ? -17.694 -9.589 36.836 1.00 73.12 376 LYS A N 1
ATOM 3019 C CA . LYS A 1 376 ? -18.491 -8.605 36.097 1.00 73.12 376 LYS A CA 1
ATOM 3020 C C . LYS A 1 376 ? -19.615 -9.238 35.282 1.00 73.12 376 LYS A C 1
ATOM 3022 O O . LYS A 1 376 ? -20.697 -8.662 35.211 1.00 73.12 376 LYS A O 1
ATOM 3027 N N . SER A 1 377 ? -19.425 -10.445 34.748 1.00 67.81 377 SER A N 1
ATOM 3028 C CA . SER A 1 377 ? -20.488 -11.180 34.046 1.00 67.81 377 SER A CA 1
ATOM 3029 C C . SER A 1 377 ? -21.698 -11.477 34.943 1.00 67.81 377 SER A C 1
ATOM 3031 O O . SER A 1 377 ? -22.827 -11.502 34.453 1.00 67.81 377 SER A O 1
ATOM 3033 N N . ALA A 1 378 ? -21.478 -11.642 36.254 1.00 66.69 378 ALA A N 1
ATOM 3034 C CA . ALA A 1 378 ? -22.536 -11.820 37.245 1.00 66.69 378 ALA A CA 1
ATOM 3035 C C . ALA A 1 378 ? -23.252 -10.500 37.600 1.00 66.69 378 ALA A C 1
ATOM 3037 O O . ALA A 1 378 ? -24.445 -10.516 37.900 1.00 66.69 378 ALA A O 1
ATOM 3038 N N . GLU A 1 379 ? -22.550 -9.362 37.539 1.00 67.31 379 GLU A N 1
ATOM 3039 C CA . GLU A 1 379 ? -23.102 -8.024 37.809 1.00 67.31 379 GLU A CA 1
ATOM 3040 C C . GLU A 1 379 ? -23.942 -7.471 36.641 1.00 67.31 379 GLU A C 1
ATOM 3042 O O . GLU A 1 379 ? -24.948 -6.802 36.875 1.00 67.31 379 GLU A O 1
ATOM 3047 N N . PHE A 1 380 ? -23.569 -7.756 35.387 1.00 63.00 380 PHE A N 1
ATOM 3048 C CA . PHE A 1 380 ? -24.239 -7.230 34.182 1.00 63.00 380 PHE A CA 1
ATOM 3049 C C . PHE A 1 380 ? -25.546 -7.942 33.795 1.00 63.00 380 PHE A C 1
ATOM 3051 O O . PHE A 1 380 ? -26.097 -7.649 32.736 1.00 63.00 380 PHE A O 1
ATOM 3058 N N . GLY A 1 381 ? -26.051 -8.865 34.620 1.00 56.22 381 GLY A N 1
ATOM 3059 C CA . GLY A 1 381 ? -27.160 -9.755 34.273 1.00 56.22 381 GLY A CA 1
ATOM 3060 C C . GLY A 1 381 ? -28.333 -9.075 33.551 1.00 56.22 381 GLY A C 1
ATOM 3061 O O . GLY A 1 381 ? -28.936 -8.155 34.094 1.00 56.22 381 GLY A O 1
ATOM 3062 N N . THR A 1 382 ? -28.656 -9.543 32.335 1.00 50.91 382 THR A N 1
ATOM 3063 C CA . THR A 1 382 ? -30.003 -9.583 31.712 1.00 50.91 382 THR A CA 1
ATOM 3064 C C . THR A 1 382 ? -29.981 -10.219 30.306 1.00 50.91 382 THR A C 1
ATOM 3066 O O . THR A 1 382 ? -28.970 -10.201 29.614 1.00 50.91 382 THR A O 1
ATOM 3069 N N . ASP A 1 383 ? -31.115 -10.841 29.946 1.00 47.00 383 ASP A N 1
ATOM 3070 C CA . ASP A 1 383 ? -31.567 -11.414 28.663 1.00 47.00 383 ASP A CA 1
ATOM 3071 C C . ASP A 1 383 ? -30.528 -11.975 27.671 1.00 47.00 383 ASP A C 1
ATOM 3073 O O . ASP A 1 383 ? -30.152 -11.344 26.682 1.00 47.00 383 ASP A O 1
ATOM 3077 N N . LYS A 1 384 ? -30.239 -13.279 27.818 1.00 49.34 384 LYS A N 1
ATOM 3078 C CA . LYS A 1 384 ? -29.521 -14.122 26.835 1.00 49.34 384 LYS A CA 1
ATOM 3079 C C . LYS A 1 384 ? -30.064 -14.033 25.393 1.00 49.34 384 LYS A C 1
ATOM 3081 O O . LYS A 1 384 ? -29.376 -14.447 24.469 1.00 49.34 384 LYS A O 1
ATOM 3086 N N . ALA A 1 385 ? -31.285 -13.526 25.196 1.00 42.47 385 ALA A N 1
ATOM 3087 C CA . ALA A 1 385 ? -31.946 -13.423 23.896 1.00 42.47 385 ALA A CA 1
ATOM 3088 C C . ALA A 1 385 ? -31.512 -12.200 23.055 1.00 42.47 385 ALA A C 1
ATOM 3090 O O . ALA A 1 385 ? -31.553 -12.292 21.832 1.00 42.47 385 ALA A O 1
ATOM 3091 N N . LYS A 1 386 ? -31.071 -11.088 23.674 1.00 46.31 386 LYS A N 1
ATOM 3092 C CA . LYS A 1 386 ? -30.577 -9.879 22.967 1.00 46.31 386 LYS A CA 1
ATOM 3093 C C . LYS A 1 386 ? -29.054 -9.833 22.797 1.0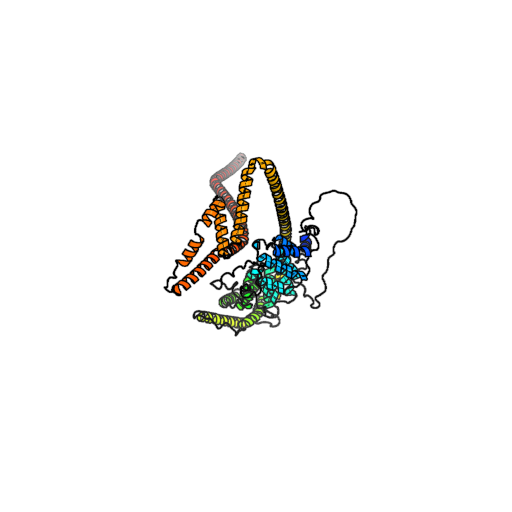0 46.31 386 LYS A C 1
ATOM 3095 O O . LYS A 1 386 ? -28.555 -9.092 21.966 1.00 46.31 386 LYS A O 1
ATOM 3100 N N . ALA A 1 387 ? -28.313 -10.666 23.527 1.00 44.75 387 ALA A N 1
ATOM 3101 C CA . ALA A 1 387 ? -26.850 -10.768 23.465 1.00 44.75 387 ALA A CA 1
ATOM 3102 C C . ALA A 1 387 ? -26.304 -11.459 22.190 1.00 44.75 387 ALA A C 1
ATOM 3104 O O . ALA A 1 387 ? -25.162 -11.913 22.179 1.00 44.75 387 ALA A O 1
ATOM 3105 N N . THR A 1 388 ? -27.124 -11.600 21.146 1.00 47.88 388 THR A N 1
ATOM 3106 C CA . THR A 1 388 ? -26.805 -12.352 19.922 1.00 47.88 388 THR A CA 1
ATOM 3107 C C . THR A 1 388 ? -26.380 -11.471 18.748 1.00 47.88 388 THR A C 1
ATOM 3109 O O . THR A 1 388 ? -25.891 -12.013 17.758 1.00 47.88 388 THR A O 1
ATOM 3112 N N . GLU A 1 389 ? -26.519 -10.144 18.849 1.00 61.00 389 GLU A N 1
ATOM 3113 C CA . GLU A 1 389 ? -26.019 -9.222 17.822 1.00 61.00 389 GLU A CA 1
ATOM 3114 C C . GLU A 1 389 ? -24.488 -9.279 17.764 1.00 61.00 389 GLU A C 1
ATOM 3116 O O . GLU A 1 389 ? -23.796 -9.183 18.787 1.00 61.00 389 GLU A O 1
ATOM 3121 N N . LYS A 1 390 ? -23.946 -9.480 16.559 1.00 74.12 390 LYS A N 1
ATOM 3122 C CA . LYS A 1 390 ? -22.498 -9.588 16.361 1.00 74.12 390 LYS A CA 1
ATOM 3123 C C . LYS A 1 390 ? -21.851 -8.213 16.491 1.00 74.12 390 LYS A C 1
ATOM 3125 O O . LYS A 1 390 ? -22.359 -7.226 15.969 1.00 74.12 390 LYS A O 1
ATOM 3130 N N . LEU A 1 391 ? -20.657 -8.160 17.086 1.00 79.56 391 LEU A N 1
ATOM 3131 C CA . LEU A 1 391 ? -19.879 -6.918 17.207 1.00 79.56 391 LEU A CA 1
ATOM 3132 C C . LEU A 1 391 ? -19.622 -6.242 15.843 1.00 79.56 391 LEU A C 1
ATOM 3134 O O . LEU A 1 391 ? -19.597 -5.016 15.748 1.00 79.56 391 LEU A O 1
ATOM 3138 N N . SER A 1 392 ? -19.477 -7.038 14.778 1.00 81.00 392 SER A N 1
ATOM 3139 C CA . SER A 1 392 ? -19.339 -6.563 13.397 1.00 81.00 392 SER A CA 1
ATOM 3140 C C . SER A 1 392 ? -20.610 -5.886 12.865 1.00 81.00 392 SER A C 1
ATOM 3142 O O . SER A 1 392 ? -20.512 -4.883 12.160 1.00 81.00 392 SER A O 1
ATOM 3144 N N . GLU A 1 393 ? -21.795 -6.378 13.236 1.00 81.88 393 GLU A N 1
ATOM 3145 C CA . GLU A 1 393 ? -23.091 -5.799 12.857 1.00 81.88 393 GLU A CA 1
ATOM 3146 C C . GLU A 1 393 ? -23.329 -4.474 13.589 1.00 81.88 393 GLU A C 1
ATOM 3148 O O . GLU A 1 393 ? -23.694 -3.480 12.961 1.00 81.88 393 GLU A O 1
ATOM 3153 N N . THR A 1 394 ? -23.033 -4.418 14.894 1.00 80.75 394 THR A N 1
ATOM 3154 C CA . THR A 1 394 ? -23.099 -3.169 15.671 1.00 80.75 394 THR A CA 1
ATOM 3155 C C . THR A 1 394 ? -22.176 -2.104 15.079 1.00 80.75 394 THR A C 1
ATOM 3157 O O . THR A 1 394 ? -22.582 -0.953 14.917 1.00 80.75 394 THR A O 1
ATOM 3160 N N . LEU A 1 395 ? -20.950 -2.485 14.703 1.00 84.06 395 LEU A N 1
ATOM 3161 C CA . LEU A 1 395 ? -20.000 -1.584 14.055 1.00 84.06 395 LEU A CA 1
ATOM 3162 C C . LEU A 1 395 ? -20.528 -1.074 12.701 1.00 84.06 395 LEU A C 1
ATOM 3164 O O . LEU A 1 395 ? -20.429 0.122 12.423 1.00 84.06 395 LEU A O 1
ATOM 3168 N N . ALA A 1 396 ? -21.128 -1.947 11.885 1.00 83.62 396 ALA A N 1
ATOM 3169 C CA . ALA A 1 396 ? -21.692 -1.575 10.587 1.00 83.62 396 ALA A CA 1
ATOM 3170 C C . ALA A 1 396 ? -22.811 -0.529 10.708 1.00 83.62 396 ALA A C 1
ATOM 3172 O O . ALA A 1 396 ? -22.762 0.497 10.031 1.00 83.62 396 ALA A O 1
ATOM 3173 N N . VAL A 1 397 ? -23.754 -0.721 11.639 1.00 84.19 397 VAL A N 1
ATOM 3174 C CA . VAL A 1 397 ? -24.860 0.228 11.878 1.00 84.19 397 VAL A CA 1
ATOM 3175 C C . VAL A 1 397 ? -24.347 1.625 12.245 1.00 84.19 397 VAL A C 1
ATOM 3177 O O . VAL A 1 397 ? -24.931 2.630 11.839 1.00 84.19 397 VAL A O 1
ATOM 3180 N N . ARG A 1 398 ? -23.245 1.714 13.000 1.00 82.88 398 ARG A N 1
ATOM 3181 C CA . ARG A 1 398 ? -22.657 3.000 13.413 1.00 82.88 398 ARG A CA 1
ATOM 3182 C C . ARG A 1 398 ? -21.867 3.693 12.306 1.00 82.88 398 ARG A C 1
ATOM 3184 O O . ARG A 1 398 ? -21.722 4.915 12.358 1.00 82.88 398 ARG A O 1
ATOM 3191 N N . PHE A 1 3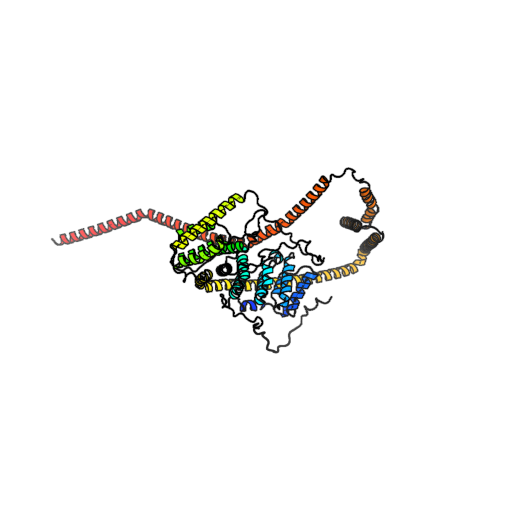99 ? -21.362 2.948 11.325 1.00 84.88 399 PHE A N 1
ATOM 3192 C CA . PHE A 1 399 ? -20.603 3.505 10.205 1.00 84.88 399 PHE A CA 1
ATOM 3193 C C . PHE A 1 399 ? -21.492 3.941 9.029 1.00 84.88 399 PHE A C 1
ATOM 3195 O O . PHE A 1 399 ? -21.144 4.885 8.319 1.00 84.88 399 PHE A O 1
ATOM 3202 N N . GLU A 1 400 ? -22.669 3.329 8.873 1.00 84.88 400 GLU A N 1
ATOM 3203 C CA . GLU A 1 400 ? -23.653 3.628 7.820 1.00 84.88 400 GLU A CA 1
ATOM 3204 C C . GLU A 1 400 ? -23.909 5.136 7.574 1.00 84.88 400 GLU A C 1
ATOM 3206 O O . GLU A 1 400 ? -23.963 5.552 6.413 1.00 84.88 400 GLU A O 1
ATOM 3211 N N . PRO A 1 401 ? -24.010 6.010 8.603 1.00 84.81 401 PRO A N 1
ATOM 3212 C CA . PRO A 1 401 ? -24.237 7.441 8.387 1.00 84.81 401 PRO A CA 1
ATOM 3213 C C . PRO A 1 401 ? -23.081 8.166 7.683 1.00 84.81 401 PRO A C 1
ATOM 3215 O O . PRO A 1 401 ? -23.327 9.139 6.973 1.00 84.81 401 PRO A O 1
ATOM 3218 N N . ILE A 1 402 ? -21.838 7.712 7.879 1.00 86.06 402 ILE A N 1
ATOM 3219 C CA . ILE A 1 402 ? -20.622 8.327 7.316 1.00 86.06 402 ILE A CA 1
ATOM 3220 C C . ILE A 1 402 ? -20.236 7.690 5.973 1.00 86.06 402 ILE A C 1
ATOM 3222 O O . ILE A 1 402 ? -19.533 8.311 5.176 1.00 86.06 402 ILE A O 1
ATOM 3226 N N . LEU A 1 403 ? -20.716 6.473 5.695 1.00 88.69 403 LEU A N 1
ATOM 3227 C CA . LEU A 1 403 ? -20.321 5.665 4.540 1.00 88.69 403 LEU A CA 1
ATOM 3228 C C . LEU A 1 403 ? -20.309 6.459 3.226 1.00 88.69 403 LEU A C 1
ATOM 3230 O O . LEU A 1 403 ? -19.299 6.473 2.529 1.00 88.69 403 LEU A O 1
ATOM 3234 N N . ARG A 1 404 ? -21.394 7.183 2.923 1.00 88.06 404 ARG A N 1
ATOM 3235 C CA . ARG A 1 404 ? -21.518 7.957 1.675 1.00 88.06 404 ARG A CA 1
ATOM 3236 C C . ARG A 1 404 ? -20.482 9.077 1.545 1.00 88.06 404 ARG A C 1
ATOM 3238 O O . ARG A 1 404 ? -19.958 9.282 0.456 1.00 88.06 404 ARG A O 1
ATOM 3245 N N . GLU A 1 405 ? -20.188 9.784 2.635 1.00 90.12 405 GLU A N 1
ATOM 3246 C CA . GLU A 1 405 ? -19.208 10.879 2.641 1.00 90.12 405 GLU A CA 1
ATOM 3247 C C . GLU A 1 405 ? -17.786 10.343 2.430 1.00 90.12 405 GLU A C 1
ATOM 3249 O O . GLU A 1 405 ? -17.021 10.879 1.627 1.00 90.12 405 GLU A O 1
ATOM 3254 N N . GLU A 1 406 ? -17.429 9.250 3.109 1.00 89.25 406 GLU A N 1
ATOM 3255 C CA . GLU A 1 406 ? -16.094 8.658 2.988 1.00 89.25 406 GLU A CA 1
ATOM 3256 C C . GLU A 1 406 ? -15.887 7.920 1.658 1.00 89.25 406 GLU A C 1
ATOM 3258 O O . GLU A 1 406 ? -14.788 7.987 1.099 1.00 89.25 406 GLU A O 1
ATOM 3263 N N . GLU A 1 407 ? -16.925 7.276 1.108 1.00 92.56 407 GLU A N 1
ATOM 3264 C CA . GLU A 1 407 ? -16.892 6.737 -0.257 1.00 92.56 407 GLU A CA 1
ATOM 3265 C C . GLU A 1 407 ? -16.613 7.847 -1.273 1.00 92.56 407 GLU A C 1
ATOM 3267 O O . GLU A 1 407 ? -15.715 7.709 -2.106 1.00 92.56 407 GLU A O 1
ATOM 3272 N N . GLU A 1 408 ? -17.341 8.966 -1.198 1.00 92.56 408 GLU A N 1
ATOM 3273 C CA . GLU A 1 408 ? -17.150 10.099 -2.104 1.00 92.56 408 GLU A CA 1
ATOM 3274 C C . GLU A 1 408 ? -15.744 10.690 -1.974 1.00 92.56 408 GLU A C 1
ATOM 3276 O O . GLU A 1 408 ? -15.056 10.873 -2.983 1.00 92.56 408 GLU A O 1
ATOM 3281 N N . ARG A 1 409 ? -15.265 10.879 -0.740 1.00 93.19 409 ARG A N 1
ATOM 3282 C CA . ARG A 1 409 ? -13.912 11.374 -0.464 1.00 93.19 409 ARG A CA 1
ATOM 3283 C C . ARG A 1 409 ? -12.832 10.473 -1.060 1.00 93.19 409 ARG A C 1
ATOM 3285 O O . ARG A 1 409 ? -11.879 10.975 -1.661 1.00 93.19 409 ARG A O 1
ATOM 3292 N N . MET A 1 410 ? -12.953 9.154 -0.906 1.00 93.50 410 MET A N 1
ATOM 3293 C CA . MET A 1 410 ? -11.986 8.210 -1.470 1.00 93.50 410 MET A CA 1
ATOM 3294 C C . MET A 1 410 ? -12.070 8.164 -3.000 1.00 93.50 410 MET A C 1
ATOM 3296 O O . MET A 1 410 ? -11.036 8.208 -3.670 1.00 93.50 410 MET A O 1
ATOM 3300 N N . MET A 1 411 ? -13.281 8.152 -3.566 1.00 93.38 411 MET A N 1
ATOM 3301 C CA . MET A 1 411 ? -13.489 8.204 -5.015 1.00 93.38 411 MET A CA 1
ATOM 3302 C C . MET A 1 411 ? -12.887 9.470 -5.637 1.00 93.38 411 MET A C 1
ATOM 3304 O O . MET A 1 411 ? -12.285 9.400 -6.706 1.00 93.38 411 MET A O 1
ATOM 3308 N N . GLU A 1 412 ? -13.001 10.630 -4.987 1.00 94.44 412 GLU A N 1
ATOM 3309 C CA . GLU A 1 412 ? -12.375 11.869 -5.457 1.00 94.44 412 GLU A CA 1
ATOM 3310 C C . GLU A 1 412 ? -10.849 11.790 -5.501 1.00 94.44 412 GLU A C 1
ATOM 3312 O O . GLU A 1 412 ? -10.236 12.251 -6.468 1.00 94.44 412 GLU A O 1
ATOM 3317 N N . VAL A 1 413 ? -10.227 11.212 -4.471 1.00 93.75 413 VAL A N 1
ATOM 3318 C CA . VAL A 1 413 ? -8.772 11.012 -4.433 1.00 93.75 413 VAL A CA 1
ATOM 3319 C C . VAL A 1 413 ? -8.346 10.043 -5.533 1.00 93.75 413 VAL A C 1
ATOM 3321 O O . VAL A 1 413 ? -7.424 10.345 -6.292 1.00 93.75 413 VAL A O 1
ATOM 3324 N N . GLN A 1 414 ? -9.073 8.940 -5.710 1.00 94.06 414 GLN A N 1
ATOM 3325 C CA . GLN A 1 414 ? -8.781 7.974 -6.765 1.00 94.06 414 GLN A CA 1
ATOM 3326 C C . GLN A 1 414 ? -8.968 8.571 -8.173 1.00 94.06 414 GLN A C 1
ATOM 3328 O O . GLN A 1 414 ? -8.135 8.345 -9.052 1.00 94.06 414 GLN A O 1
ATOM 3333 N N . ARG A 1 415 ? -9.993 9.408 -8.395 1.00 94.31 415 ARG A N 1
ATOM 3334 C CA . ARG A 1 415 ? -10.166 10.153 -9.658 1.00 94.31 415 ARG A CA 1
ATOM 3335 C C . ARG A 1 415 ? -8.981 11.072 -9.953 1.00 94.31 415 ARG A C 1
ATOM 3337 O O . ARG A 1 415 ? -8.530 11.137 -11.098 1.00 94.31 415 ARG A O 1
ATOM 3344 N N . LYS A 1 416 ? -8.453 11.763 -8.935 1.00 94.00 416 LYS A N 1
ATOM 3345 C CA . LYS A 1 416 ? -7.239 12.585 -9.079 1.00 94.00 416 LYS A CA 1
ATOM 3346 C C . LYS A 1 416 ? -6.041 11.724 -9.469 1.00 94.00 416 LYS A C 1
ATOM 3348 O O . LYS A 1 416 ? -5.344 12.081 -10.413 1.00 94.00 416 LYS A O 1
ATOM 3353 N N . HIS A 1 417 ? -5.857 10.569 -8.831 1.00 92.75 417 HIS A N 1
ATOM 3354 C CA . HIS A 1 417 ? -4.791 9.636 -9.195 1.00 92.75 417 HIS A CA 1
ATOM 3355 C C . HIS A 1 417 ? -4.904 9.144 -10.639 1.00 92.75 417 HIS A C 1
ATOM 3357 O O . HIS A 1 417 ? -3.914 9.191 -11.364 1.00 92.75 417 HIS A O 1
ATOM 3363 N N . PHE A 1 418 ? -6.096 8.767 -11.114 1.00 92.50 418 PHE A N 1
ATOM 3364 C CA . PHE A 1 418 ? -6.282 8.387 -12.519 1.00 92.50 418 PHE A CA 1
ATOM 3365 C C . PHE A 1 418 ? -5.871 9.497 -13.491 1.00 92.50 418 PHE A C 1
ATOM 3367 O O . PHE A 1 418 ? -5.200 9.227 -14.492 1.00 92.50 418 PHE A O 1
ATOM 3374 N N . TRP A 1 419 ? -6.222 10.747 -13.184 1.00 91.12 419 TRP A N 1
ATOM 3375 C CA . TRP A 1 419 ? -5.813 11.896 -13.987 1.00 91.12 419 TRP A CA 1
ATOM 3376 C C . TRP A 1 419 ? -4.289 12.109 -13.957 1.00 91.12 419 TRP A C 1
ATOM 3378 O O . TRP A 1 419 ? -3.661 12.213 -15.014 1.00 91.12 419 TRP A O 1
ATOM 3388 N N . GLU A 1 420 ? -3.674 12.095 -12.771 1.00 92.81 420 GLU A N 1
ATOM 3389 C CA . GLU A 1 420 ? -2.225 12.253 -12.592 1.00 92.81 420 GLU A CA 1
ATOM 3390 C C . GLU A 1 420 ? -1.432 11.157 -13.309 1.00 92.81 420 GLU A C 1
ATOM 3392 O O . GLU A 1 420 ? -0.413 11.437 -13.949 1.00 92.81 420 GLU A O 1
ATOM 3397 N N . TRP A 1 421 ? -1.898 9.909 -13.233 1.00 92.44 421 TRP A N 1
ATOM 3398 C CA . TRP A 1 421 ? -1.283 8.770 -13.905 1.00 92.44 421 TRP A CA 1
ATOM 3399 C C . TRP A 1 421 ? -1.381 8.899 -15.421 1.00 92.44 421 TRP A C 1
ATOM 3401 O O . TRP A 1 421 ? -0.377 8.712 -16.107 1.00 92.44 421 TRP A O 1
ATOM 3411 N N . ALA A 1 422 ? -2.540 9.294 -15.955 1.00 88.75 422 ALA A N 1
ATOM 3412 C CA . ALA A 1 422 ? -2.700 9.542 -17.385 1.00 88.75 422 ALA A CA 1
ATOM 3413 C C . ALA A 1 422 ? -1.777 10.673 -17.876 1.00 88.75 422 ALA A C 1
ATOM 3415 O O . ALA A 1 422 ? -1.143 10.556 -18.926 1.00 88.75 422 ALA A O 1
ATOM 3416 N N . GLU A 1 423 ? -1.643 11.757 -17.112 1.00 89.31 423 GLU A N 1
ATOM 3417 C CA . GLU A 1 423 ? -0.762 12.869 -17.471 1.00 89.31 423 GLU A CA 1
ATOM 3418 C C . GLU A 1 423 ? 0.726 12.516 -17.341 1.00 89.31 423 GLU A C 1
ATOM 3420 O O . GLU A 1 423 ? 1.542 12.866 -18.201 1.00 89.31 423 GLU A O 1
ATOM 3425 N N . ARG A 1 424 ? 1.104 11.775 -16.295 1.00 90.06 424 ARG A N 1
ATOM 3426 C CA . ARG A 1 424 ? 2.463 11.246 -16.130 1.00 90.06 424 ARG A CA 1
ATOM 3427 C C . ARG A 1 424 ? 2.816 10.292 -17.266 1.00 90.06 424 ARG A C 1
ATOM 3429 O O . ARG A 1 424 ? 3.887 10.445 -17.850 1.00 90.06 424 ARG A O 1
ATOM 3436 N N . ARG A 1 425 ? 1.911 9.385 -17.639 1.00 88.38 425 ARG A N 1
ATOM 3437 C CA . ARG A 1 425 ? 2.084 8.467 -18.769 1.00 88.38 425 ARG A CA 1
ATOM 3438 C C . ARG A 1 425 ? 2.328 9.227 -20.069 1.00 88.38 425 ARG A C 1
ATOM 3440 O O . ARG A 1 425 ? 3.348 8.994 -20.708 1.00 88.38 425 ARG A O 1
ATOM 3447 N N . LYS A 1 426 ? 1.488 10.212 -20.412 1.00 86.69 426 LYS A N 1
ATOM 3448 C CA . LYS A 1 426 ? 1.693 11.073 -21.598 1.00 86.69 426 LYS A CA 1
ATOM 3449 C C . LYS A 1 426 ? 3.085 11.706 -21.630 1.00 86.69 426 LYS A C 1
ATOM 3451 O O . LYS A 1 426 ? 3.764 11.654 -22.655 1.00 86.69 426 LYS A O 1
ATOM 3456 N N . ARG A 1 427 ? 3.522 12.292 -20.510 1.00 88.62 427 ARG A N 1
ATOM 3457 C CA . ARG A 1 427 ? 4.842 12.935 -20.403 1.00 88.62 427 ARG A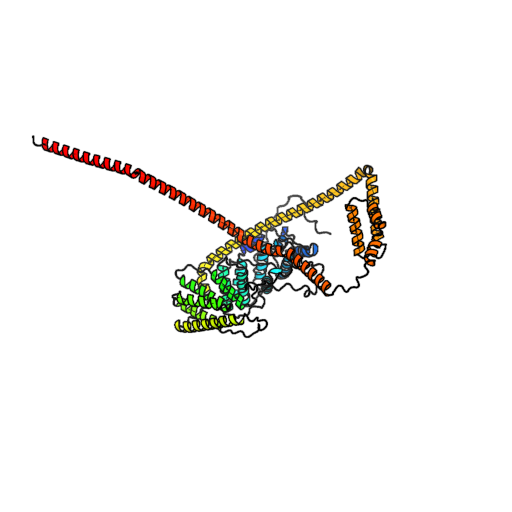 CA 1
ATOM 3458 C C . ARG A 1 427 ? 5.985 11.939 -20.582 1.00 88.62 427 ARG A C 1
ATOM 3460 O O . ARG A 1 427 ? 6.946 12.243 -21.287 1.00 88.62 427 ARG A O 1
ATOM 3467 N N . LEU A 1 428 ? 5.885 10.762 -19.967 1.00 87.38 428 LEU A N 1
ATOM 3468 C CA . LEU A 1 428 ? 6.919 9.735 -20.060 1.00 87.38 428 LEU A CA 1
ATOM 3469 C C . LEU A 1 428 ? 6.985 9.122 -21.471 1.00 87.38 428 LEU A C 1
ATOM 3471 O O . LEU A 1 428 ? 8.090 8.985 -21.991 1.00 87.38 428 LEU A O 1
ATOM 3475 N N . ILE A 1 429 ? 5.842 8.867 -22.129 1.00 86.19 429 ILE A N 1
ATOM 3476 C CA . ILE A 1 429 ? 5.796 8.408 -23.533 1.00 86.19 429 ILE A CA 1
ATOM 3477 C C . ILE A 1 429 ? 6.482 9.436 -24.428 1.00 86.19 429 ILE A C 1
ATOM 3479 O O . ILE A 1 429 ? 7.348 9.093 -25.230 1.00 86.19 429 ILE A O 1
ATOM 3483 N N . HIS A 1 430 ? 6.135 10.715 -24.262 1.00 85.25 430 HIS A N 1
ATOM 3484 C CA . HIS A 1 430 ? 6.736 11.789 -25.043 1.00 85.25 430 HIS A CA 1
ATOM 3485 C C . HIS A 1 430 ? 8.255 11.868 -24.837 1.00 85.25 430 HIS A C 1
ATOM 3487 O O . HIS A 1 430 ? 9.008 11.965 -25.805 1.00 85.25 430 HIS A O 1
ATOM 3493 N N . SER A 1 431 ? 8.722 11.760 -23.590 1.00 84.69 431 SER A N 1
ATOM 3494 C CA . SER A 1 431 ? 10.155 11.756 -23.280 1.00 84.69 431 SER A CA 1
ATOM 3495 C C . SER A 1 431 ? 10.877 10.547 -23.884 1.00 84.69 431 SER A C 1
ATOM 3497 O O . SER A 1 431 ? 11.969 10.695 -24.434 1.00 84.69 431 SER A O 1
ATOM 3499 N N . GLN A 1 432 ? 10.275 9.357 -23.830 1.00 83.75 432 GLN A N 1
ATOM 3500 C CA . GLN A 1 432 ? 10.848 8.147 -24.421 1.00 83.75 432 GLN A CA 1
ATOM 3501 C C . GLN A 1 432 ? 10.920 8.251 -25.951 1.00 83.75 432 GLN A C 1
ATOM 3503 O O . GLN A 1 432 ? 11.950 7.910 -26.533 1.00 83.75 432 GLN A O 1
ATOM 3508 N N . ALA A 1 433 ? 9.883 8.799 -26.593 1.00 82.38 433 ALA A N 1
ATOM 3509 C CA . ALA A 1 433 ? 9.864 9.053 -28.032 1.00 82.38 433 ALA A CA 1
ATOM 3510 C C . ALA A 1 433 ? 10.971 10.036 -28.457 1.00 82.38 433 ALA A C 1
ATOM 3512 O O . ALA A 1 433 ? 11.719 9.751 -29.391 1.00 82.38 433 ALA A O 1
ATOM 3513 N N . GLN A 1 434 ? 11.151 11.140 -27.723 1.00 84.69 434 GLN A N 1
ATOM 3514 C CA . GLN A 1 434 ? 12.241 12.093 -27.969 1.00 84.69 434 GLN A CA 1
ATOM 3515 C C . GLN A 1 434 ? 13.624 11.454 -27.803 1.00 84.69 434 GLN A C 1
ATOM 3517 O O . GLN A 1 434 ? 14.512 11.667 -28.628 1.00 84.69 434 GLN A O 1
ATOM 3522 N N . ARG A 1 435 ? 13.824 10.635 -26.760 1.00 82.56 435 ARG A N 1
ATOM 3523 C CA . ARG A 1 435 ? 15.087 9.901 -26.565 1.00 82.56 435 ARG A CA 1
ATOM 3524 C C . ARG A 1 435 ? 15.371 8.963 -27.737 1.00 82.56 435 ARG A C 1
ATOM 3526 O O . ARG A 1 435 ? 16.505 8.923 -28.210 1.00 82.56 435 ARG A O 1
ATOM 3533 N N . ALA A 1 436 ? 14.359 8.247 -28.223 1.00 81.00 436 ALA A N 1
ATOM 3534 C CA . ALA A 1 436 ? 14.496 7.367 -29.380 1.00 81.00 436 ALA A CA 1
ATOM 3535 C C . ALA A 1 436 ? 14.855 8.149 -30.657 1.00 81.00 436 ALA A C 1
ATOM 3537 O O . ALA A 1 436 ? 15.771 7.752 -31.379 1.00 81.00 436 ALA A O 1
ATOM 3538 N N . GLU A 1 437 ? 14.209 9.293 -30.901 1.00 84.50 437 GLU A N 1
ATOM 3539 C CA . GLU A 1 437 ? 14.527 10.182 -32.026 1.00 84.50 437 GLU A CA 1
ATOM 3540 C C . GLU A 1 437 ? 15.966 10.714 -31.941 1.00 84.50 437 GLU A C 1
ATOM 3542 O O . GLU A 1 437 ? 16.714 10.675 -32.920 1.00 84.50 437 GLU A O 1
ATOM 3547 N N . HIS A 1 438 ? 16.394 11.165 -30.759 1.00 86.62 438 HIS A N 1
ATOM 3548 C CA . HIS A 1 438 ? 17.758 11.639 -30.536 1.00 86.62 438 HIS A CA 1
ATOM 3549 C C . HIS A 1 438 ? 18.800 10.542 -30.758 1.00 86.62 438 HIS A C 1
ATOM 3551 O O . HIS A 1 438 ? 19.820 10.811 -31.390 1.00 86.62 438 HIS A O 1
ATOM 3557 N N . LEU A 1 439 ? 18.549 9.310 -30.302 1.00 85.25 439 LEU A N 1
ATOM 3558 C CA . LEU A 1 439 ? 19.436 8.170 -30.552 1.00 85.25 439 LEU A CA 1
ATOM 3559 C C . LEU A 1 439 ? 19.513 7.822 -32.044 1.00 85.25 439 LEU A C 1
ATOM 3561 O O . LEU A 1 439 ? 20.609 7.617 -32.567 1.00 85.25 439 LEU A O 1
ATOM 3565 N N . ALA A 1 440 ? 18.380 7.814 -32.751 1.00 87.62 440 ALA A N 1
ATOM 3566 C CA . ALA A 1 440 ? 18.350 7.582 -34.194 1.00 87.62 440 ALA A CA 1
ATOM 3567 C C . ALA A 1 440 ? 19.151 8.653 -34.951 1.00 87.62 440 ALA A C 1
ATOM 3569 O O . ALA A 1 440 ? 19.999 8.328 -35.786 1.00 87.62 440 ALA A O 1
ATOM 3570 N N . ARG A 1 441 ? 18.957 9.926 -34.591 1.00 91.19 441 ARG A N 1
ATOM 3571 C CA . ARG A 1 441 ? 19.693 11.054 -35.169 1.00 91.19 441 ARG A CA 1
ATOM 3572 C C . ARG A 1 441 ? 21.183 11.008 -34.836 1.00 91.19 441 ARG A C 1
ATOM 3574 O O . ARG A 1 441 ? 22.009 11.338 -35.682 1.00 91.19 441 ARG A O 1
ATOM 3581 N N . LEU A 1 442 ? 21.552 10.580 -33.630 1.00 90.56 442 LEU A N 1
ATOM 3582 C CA . LEU A 1 442 ? 22.949 10.412 -33.233 1.00 90.56 442 LEU A CA 1
ATOM 3583 C C . LEU A 1 442 ? 23.627 9.326 -34.076 1.00 90.56 442 LEU A C 1
ATOM 3585 O O . LEU A 1 442 ? 24.723 9.559 -34.585 1.00 90.56 442 LEU A O 1
ATOM 3589 N N . ASN A 1 443 ? 22.958 8.191 -34.293 1.00 91.38 443 ASN A N 1
ATOM 3590 C CA . ASN A 1 443 ? 23.452 7.118 -35.159 1.00 91.38 443 ASN A CA 1
ATOM 3591 C C . ASN A 1 443 ? 23.608 7.585 -36.615 1.00 91.38 443 ASN A C 1
ATOM 3593 O O . ASN A 1 443 ? 24.613 7.281 -37.259 1.00 91.38 443 ASN A O 1
ATOM 3597 N N . GLU A 1 444 ? 22.657 8.370 -37.127 1.00 93.50 444 GLU A N 1
ATOM 3598 C CA . GLU A 1 444 ? 22.751 8.975 -38.459 1.00 93.50 444 GLU A CA 1
ATOM 3599 C C . GLU A 1 444 ? 23.950 9.930 -38.565 1.00 93.50 444 GLU A C 1
ATOM 3601 O O . GLU A 1 444 ? 24.745 9.832 -39.503 1.00 93.50 444 GLU A O 1
ATOM 3606 N N . ILE A 1 445 ? 24.144 10.801 -37.569 1.00 92.38 445 ILE A N 1
ATOM 3607 C CA . ILE A 1 445 ? 25.290 11.717 -37.500 1.00 92.38 445 ILE A CA 1
ATOM 3608 C C . ILE A 1 445 ? 26.608 10.939 -37.416 1.00 92.38 445 ILE A C 1
ATOM 3610 O O . ILE A 1 445 ? 27.571 11.302 -38.091 1.00 92.38 445 ILE A O 1
ATOM 3614 N N . GLN A 1 446 ? 26.679 9.873 -36.616 1.00 91.44 446 GLN A N 1
ATOM 3615 C CA . GLN A 1 446 ? 27.874 9.033 -36.507 1.00 91.44 446 GLN A CA 1
ATOM 3616 C C . GLN A 1 446 ? 28.206 8.352 -37.833 1.00 91.44 446 GLN A C 1
ATOM 3618 O O . GLN A 1 446 ? 29.361 8.399 -38.261 1.00 91.44 446 GLN A O 1
ATOM 3623 N N . LYS A 1 447 ? 27.200 7.792 -38.512 1.00 92.94 447 LYS A N 1
ATOM 3624 C CA . LYS A 1 447 ? 27.365 7.206 -39.843 1.00 92.94 447 LYS A CA 1
ATOM 3625 C C . LYS A 1 447 ? 27.862 8.251 -40.839 1.00 92.94 447 LYS A C 1
ATOM 3627 O O . LYS A 1 447 ? 28.857 8.027 -41.521 1.00 92.94 447 LYS A O 1
ATOM 3632 N N . ARG A 1 448 ? 27.248 9.437 -40.853 1.00 90.62 448 ARG A N 1
ATOM 3633 C CA . ARG A 1 448 ? 27.662 10.525 -41.742 1.00 90.62 448 ARG A CA 1
ATOM 3634 C C . ARG A 1 448 ? 29.074 11.021 -41.439 1.00 90.62 448 ARG A C 1
ATOM 3636 O O . ARG A 1 448 ? 29.830 11.339 -42.352 1.00 90.62 448 ARG A O 1
ATOM 3643 N N . ARG A 1 449 ? 29.455 11.071 -40.161 1.00 89.31 449 ARG A N 1
ATOM 3644 C CA . ARG A 1 449 ? 30.810 11.425 -39.724 1.00 89.31 449 ARG A CA 1
ATOM 3645 C C . ARG A 1 449 ? 31.837 10.380 -40.163 1.00 89.31 449 ARG A C 1
ATOM 3647 O O . ARG A 1 449 ? 32.952 10.775 -40.491 1.00 89.31 449 ARG A O 1
ATOM 3654 N N . ALA A 1 450 ? 31.485 9.094 -40.161 1.00 86.38 450 ALA A N 1
ATOM 3655 C CA . ALA A 1 450 ? 32.339 8.028 -40.681 1.00 86.38 450 ALA A CA 1
ATOM 3656 C C . ALA A 1 450 ? 32.527 8.164 -42.201 1.00 86.38 450 ALA A C 1
ATOM 3658 O O . ALA A 1 450 ? 33.663 8.259 -42.651 1.00 86.38 450 ALA A O 1
ATOM 3659 N N . GLU A 1 451 ? 31.440 8.332 -42.962 1.00 89.25 451 GLU A N 1
ATOM 3660 C CA . GLU A 1 451 ? 31.488 8.555 -44.419 1.00 89.25 451 GLU A CA 1
ATOM 3661 C C . GLU A 1 451 ? 32.346 9.778 -44.791 1.00 89.25 451 GLU A C 1
ATOM 3663 O O . GLU A 1 451 ? 33.189 9.720 -45.683 1.00 89.25 451 GLU A O 1
ATOM 3668 N N . LEU A 1 452 ? 32.169 10.901 -44.086 1.00 89.12 452 LEU A N 1
ATOM 3669 C CA . LEU A 1 452 ? 32.969 12.109 -44.314 1.00 89.12 452 LEU A CA 1
ATOM 3670 C C . LEU A 1 452 ? 34.440 11.919 -43.925 1.00 89.12 452 LEU A C 1
ATOM 3672 O O . LEU A 1 452 ? 35.315 12.538 -44.531 1.00 89.12 452 LEU A O 1
ATOM 3676 N N . ARG A 1 453 ? 34.728 11.088 -42.916 1.00 79.94 453 ARG A N 1
ATOM 3677 C CA . ARG A 1 453 ? 36.102 10.751 -42.531 1.00 79.94 453 ARG A CA 1
ATOM 3678 C C . ARG A 1 453 ? 36.772 9.917 -43.617 1.00 79.94 453 ARG A C 1
ATOM 3680 O O . ARG A 1 453 ? 37.872 10.278 -44.009 1.00 79.94 453 ARG A O 1
ATOM 3687 N N . GLU A 1 454 ? 36.093 8.908 -44.153 1.00 81.19 454 GLU A N 1
ATOM 3688 C CA . GLU A 1 454 ? 36.586 8.107 -45.282 1.00 81.19 454 GLU A CA 1
ATOM 3689 C C . GLU A 1 454 ? 36.833 8.979 -46.520 1.00 81.19 454 GLU A C 1
ATOM 3691 O O . GLU A 1 454 ? 37.893 8.911 -47.137 1.00 81.19 454 GLU A O 1
ATOM 3696 N N . GLN A 1 455 ? 35.897 9.874 -46.856 1.00 79.31 455 GLN A N 1
ATOM 3697 C CA . GLN A 1 455 ? 36.078 10.825 -47.959 1.00 79.31 455 GLN A CA 1
ATOM 3698 C C . GLN A 1 455 ? 37.279 11.746 -47.734 1.00 79.31 455 GLN A C 1
ATOM 3700 O O . GLN A 1 455 ? 38.056 11.989 -48.657 1.00 79.31 455 GLN A O 1
ATOM 3705 N N . ARG A 1 456 ? 37.458 12.244 -46.506 1.00 74.25 456 ARG A N 1
ATOM 3706 C CA . ARG A 1 456 ? 38.627 13.045 -46.140 1.00 74.25 456 ARG A CA 1
ATOM 3707 C C . ARG A 1 456 ? 39.913 12.226 -46.256 1.00 74.25 456 ARG A C 1
ATOM 3709 O O . ARG A 1 456 ? 40.874 12.720 -46.827 1.00 74.25 456 ARG A O 1
ATOM 3716 N N . GLU A 1 457 ? 39.943 11.003 -45.745 1.00 70.38 457 GLU A N 1
ATOM 3717 C CA . GLU A 1 457 ? 41.105 10.113 -45.843 1.00 70.38 457 GLU A CA 1
ATOM 3718 C C . GLU A 1 457 ? 41.481 9.842 -47.302 1.00 70.38 457 GLU A C 1
ATOM 3720 O O . GLU A 1 457 ? 42.657 9.928 -47.634 1.00 70.38 457 GLU A O 1
ATOM 3725 N N . MET A 1 458 ? 40.505 9.631 -48.192 1.00 71.94 458 MET A N 1
ATOM 3726 C CA . MET A 1 458 ? 40.755 9.485 -49.630 1.00 71.94 458 MET A CA 1
ATOM 3727 C C . MET A 1 458 ? 41.313 10.761 -50.272 1.00 71.94 458 MET A C 1
ATOM 3729 O O . MET A 1 458 ? 42.257 10.692 -51.056 1.00 71.94 458 MET A O 1
ATOM 3733 N N . LEU A 1 459 ? 40.752 11.931 -49.949 1.00 74.44 459 LEU A N 1
ATOM 3734 C CA . LEU A 1 459 ? 41.210 13.209 -50.510 1.00 74.44 459 LEU A CA 1
ATOM 3735 C C . LEU A 1 459 ? 42.625 13.570 -50.042 1.00 74.44 459 LEU A C 1
ATOM 3737 O O . LEU A 1 459 ? 43.449 14.005 -50.841 1.00 74.44 459 LEU A O 1
ATOM 3741 N N . PHE A 1 460 ? 42.914 13.357 -48.759 1.00 68.62 460 PHE A N 1
ATOM 3742 C CA . PHE A 1 460 ? 44.207 13.656 -48.137 1.00 68.62 460 PHE A CA 1
ATOM 3743 C C . PHE A 1 460 ? 45.160 12.450 -48.126 1.00 68.62 460 PHE A C 1
ATOM 3745 O O . PHE A 1 460 ? 46.187 12.477 -47.443 1.00 68.62 460 PHE A O 1
ATOM 3752 N N . PHE A 1 461 ? 44.839 11.398 -48.885 1.00 67.56 461 PHE A N 1
ATOM 3753 C CA . PHE A 1 461 ? 45.596 10.149 -48.927 1.00 67.56 461 PHE A CA 1
ATOM 3754 C C . PHE A 1 461 ? 47.055 10.383 -49.319 1.00 67.56 461 PHE A C 1
ATOM 3756 O O . PHE A 1 461 ? 47.959 9.881 -48.663 1.00 67.56 461 PHE A O 1
ATOM 3763 N N . PHE A 1 462 ? 47.299 11.183 -50.360 1.00 64.88 462 PHE A N 1
ATOM 3764 C CA . PHE A 1 462 ? 48.651 11.419 -50.871 1.00 64.88 462 PHE A CA 1
ATOM 3765 C C . PHE A 1 462 ? 49.508 12.277 -49.936 1.00 64.88 462 PHE A C 1
ATOM 3767 O O . PHE A 1 462 ? 50.715 12.065 -49.860 1.00 64.88 462 PHE A O 1
ATOM 3774 N N . GLU A 1 463 ? 48.896 13.203 -49.196 1.00 70.38 463 GLU A N 1
ATOM 3775 C CA . GLU A 1 463 ? 49.598 14.055 -48.229 1.00 70.38 463 GLU A CA 1
ATOM 3776 C C . GLU A 1 463 ? 49.958 13.294 -46.947 1.00 70.38 463 GLU A C 1
ATOM 3778 O O . GLU A 1 463 ? 51.020 13.512 -46.369 1.00 70.38 463 GLU A O 1
ATOM 3783 N N . ASN A 1 464 ? 49.095 12.367 -46.518 1.00 64.75 464 ASN A N 1
ATOM 3784 C CA . ASN A 1 464 ? 49.288 11.565 -45.307 1.00 64.75 464 ASN A CA 1
ATOM 3785 C C . ASN A 1 464 ? 49.764 10.135 -45.589 1.00 64.75 464 ASN A C 1
ATOM 3787 O O . ASN A 1 464 ? 49.745 9.297 -44.689 1.00 64.75 464 ASN A O 1
ATOM 3791 N N . ARG A 1 465 ? 50.204 9.850 -46.817 1.00 65.19 465 ARG A N 1
ATOM 3792 C CA . ARG A 1 465 ? 50.521 8.498 -47.289 1.00 65.19 465 ARG A CA 1
ATOM 3793 C C . ARG A 1 465 ? 51.506 7.765 -46.384 1.00 65.19 465 ARG A C 1
ATOM 3795 O O . ARG A 1 465 ? 51.255 6.622 -46.034 1.00 65.19 465 ARG A O 1
ATOM 3802 N N . THR A 1 466 ? 52.581 8.434 -45.974 1.00 68.62 466 THR A N 1
ATOM 3803 C CA . THR A 1 466 ? 53.606 7.853 -45.093 1.00 68.62 466 THR A CA 1
ATOM 3804 C C . THR A 1 466 ? 53.022 7.434 -43.747 1.00 68.62 466 THR A C 1
ATOM 3806 O O . THR A 1 466 ? 53.239 6.314 -43.313 1.00 68.62 466 THR A O 1
ATOM 3809 N N . LYS A 1 467 ? 52.188 8.283 -43.136 1.00 73.25 467 LYS A N 1
ATOM 3810 C CA . LYS A 1 467 ? 51.521 7.980 -41.861 1.00 73.25 467 LYS A CA 1
ATOM 3811 C C . LYS A 1 467 ? 50.534 6.824 -41.985 1.00 73.25 467 LYS A C 1
ATOM 3813 O O . LYS A 1 467 ? 50.461 5.991 -41.095 1.00 73.25 467 LYS A O 1
ATOM 3818 N N . ILE A 1 468 ? 49.785 6.769 -43.085 1.00 67.69 468 ILE A N 1
ATOM 3819 C CA . ILE A 1 468 ? 48.823 5.690 -43.340 1.00 67.69 468 ILE A CA 1
ATOM 3820 C C . ILE A 1 468 ? 49.559 4.366 -43.594 1.00 67.69 468 ILE A C 1
ATOM 3822 O O . ILE A 1 468 ? 49.118 3.328 -43.111 1.00 67.69 468 ILE A O 1
ATOM 3826 N N . GLU A 1 469 ? 50.676 4.389 -44.325 1.00 67.06 469 GLU A N 1
ATOM 3827 C CA . GLU A 1 469 ? 51.532 3.218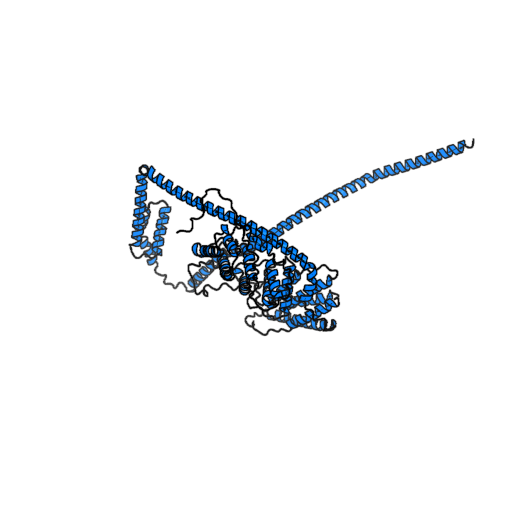 -44.551 1.00 67.06 469 GLU A CA 1
ATOM 3828 C C . GLU A 1 469 ? 52.171 2.726 -43.240 1.00 67.06 469 GLU A C 1
ATOM 3830 O O . GLU A 1 469 ? 52.163 1.520 -42.987 1.00 67.06 469 GLU A O 1
ATOM 3835 N N . ASP A 1 470 ? 52.634 3.639 -42.380 1.00 71.69 470 ASP A N 1
ATOM 3836 C CA . ASP A 1 470 ? 53.164 3.320 -41.049 1.00 71.69 470 ASP A CA 1
ATOM 3837 C C . ASP A 1 470 ? 52.073 2.723 -40.135 1.00 71.69 470 ASP A C 1
ATOM 3839 O O . ASP A 1 470 ? 52.264 1.652 -39.563 1.00 71.69 470 ASP A O 1
ATOM 3843 N N . GLU A 1 471 ? 50.882 3.333 -40.064 1.00 69.56 471 GLU A N 1
ATOM 3844 C CA . GLU A 1 471 ? 49.748 2.815 -39.277 1.00 69.56 471 GLU A CA 1
ATOM 3845 C C . GLU A 1 471 ? 49.229 1.465 -39.795 1.00 69.56 471 GLU A C 1
ATOM 3847 O O . GLU A 1 471 ? 48.824 0.599 -39.013 1.00 69.56 471 GLU A O 1
ATOM 3852 N N . ALA A 1 472 ? 49.203 1.276 -41.117 1.00 65.69 472 ALA A N 1
ATOM 3853 C CA . ALA A 1 472 ? 48.817 0.011 -41.723 1.00 65.69 472 ALA A CA 1
ATOM 3854 C C . ALA A 1 472 ? 49.837 -1.070 -41.372 1.00 65.69 472 ALA A C 1
ATOM 3856 O O . ALA A 1 472 ? 49.432 -2.144 -40.929 1.00 65.69 472 ALA A O 1
ATOM 3857 N N . ARG A 1 473 ? 51.137 -0.768 -41.489 1.00 69.06 473 ARG A N 1
ATOM 3858 C CA . ARG A 1 473 ? 52.228 -1.665 -41.102 1.00 69.06 473 ARG A CA 1
ATOM 3859 C C . ARG A 1 473 ? 52.115 -2.069 -39.636 1.00 69.06 473 ARG A C 1
ATOM 3861 O O . ARG A 1 473 ? 52.056 -3.269 -39.377 1.00 69.06 473 ARG A O 1
ATOM 3868 N N . ASP A 1 474 ? 51.958 -1.103 -38.732 1.00 71.81 474 ASP A N 1
ATOM 3869 C CA . ASP A 1 474 ? 51.769 -1.340 -37.297 1.00 71.81 474 ASP A CA 1
ATOM 3870 C C . ASP A 1 474 ? 50.557 -2.243 -37.024 1.00 71.81 474 ASP A C 1
ATOM 3872 O O . ASP A 1 474 ? 50.655 -3.178 -36.233 1.00 71.81 474 ASP A O 1
ATOM 3876 N N . ARG A 1 475 ? 49.420 -2.037 -37.714 1.00 65.31 475 ARG A N 1
ATOM 3877 C CA . ARG A 1 475 ? 48.238 -2.914 -37.584 1.00 65.31 475 ARG A CA 1
ATOM 3878 C C . ARG A 1 475 ? 48.492 -4.326 -38.106 1.00 65.31 475 ARG A C 1
ATOM 3880 O O . ARG A 1 475 ? 48.043 -5.278 -37.475 1.00 65.31 475 ARG A O 1
ATOM 3887 N N . THR A 1 476 ? 49.169 -4.489 -39.244 1.00 66.69 476 THR A N 1
ATOM 3888 C CA . THR A 1 476 ? 49.504 -5.824 -39.780 1.00 66.69 476 THR A CA 1
ATOM 3889 C C . THR A 1 476 ? 50.499 -6.571 -38.896 1.00 66.69 476 THR A C 1
ATOM 3891 O O . THR A 1 476 ? 50.324 -7.774 -38.705 1.00 66.69 476 THR A O 1
ATOM 3894 N N . GLU A 1 477 ? 51.500 -5.879 -38.342 1.00 67.44 477 GLU A N 1
ATOM 3895 C CA . GLU A 1 477 ? 52.446 -6.440 -37.368 1.00 67.44 477 GLU A CA 1
ATOM 3896 C C . GLU A 1 477 ? 51.680 -6.892 -36.106 1.00 67.44 477 GLU A C 1
ATOM 3898 O O . GLU A 1 477 ? 51.730 -8.075 -35.770 1.00 67.44 477 GLU A O 1
ATOM 3903 N N . LEU A 1 478 ? 50.803 -6.045 -35.544 1.00 61.56 478 LEU A N 1
ATOM 3904 C CA . LEU A 1 478 ? 49.917 -6.389 -34.415 1.00 61.56 478 LEU A CA 1
ATOM 3905 C C . LEU A 1 478 ? 49.006 -7.598 -34.687 1.00 61.56 478 LEU A C 1
ATOM 3907 O O . LEU A 1 478 ? 48.856 -8.471 -33.834 1.00 61.56 478 LEU A O 1
ATOM 3911 N N . ILE A 1 479 ? 48.374 -7.672 -35.863 1.00 64.06 479 ILE A N 1
ATOM 3912 C CA . ILE A 1 479 ? 47.483 -8.788 -36.232 1.00 64.06 479 ILE A CA 1
ATOM 3913 C C . ILE A 1 479 ? 48.283 -10.085 -36.415 1.00 64.06 479 ILE A C 1
ATOM 3915 O O . ILE A 1 479 ? 47.847 -11.152 -35.972 1.00 64.06 479 ILE A O 1
ATOM 3919 N N . GLY A 1 480 ? 49.457 -10.002 -37.048 1.00 66.31 480 GLY A N 1
ATOM 3920 C CA . GLY A 1 480 ? 50.379 -11.124 -37.194 1.00 66.31 480 GLY A CA 1
ATOM 3921 C C . GLY A 1 480 ? 50.860 -11.645 -35.841 1.00 66.31 480 GLY A C 1
ATOM 3922 O O . GLY A 1 480 ? 50.896 -12.854 -35.623 1.00 66.31 480 GLY A O 1
ATOM 3923 N N . GLU A 1 481 ? 51.146 -10.747 -34.904 1.00 59.66 481 GLU A N 1
ATOM 3924 C CA . GLU A 1 481 ? 51.634 -11.063 -33.562 1.00 59.66 481 GLU A CA 1
ATOM 3925 C C . GLU A 1 481 ? 50.542 -11.602 -32.636 1.00 59.66 481 GLU A C 1
ATOM 3927 O O . GLU A 1 481 ? 50.777 -12.595 -31.949 1.00 59.66 481 GLU A O 1
ATOM 3932 N N . LEU A 1 482 ? 49.318 -11.068 -32.690 1.00 55.34 482 LEU A N 1
ATOM 3933 C CA . LEU A 1 482 ? 48.151 -11.671 -32.030 1.00 55.34 482 LEU A CA 1
ATOM 3934 C C . LEU A 1 482 ? 47.873 -13.086 -32.570 1.00 55.34 482 LEU A C 1
ATOM 3936 O O . LEU A 1 482 ? 47.502 -13.987 -31.813 1.00 55.34 482 LEU A O 1
ATOM 3940 N N . GLY A 1 483 ? 48.109 -13.310 -33.867 1.00 57.69 483 GLY A N 1
ATOM 3941 C CA . GLY A 1 483 ? 48.062 -14.633 -34.494 1.00 57.69 483 GLY A CA 1
ATOM 3942 C C . GLY A 1 483 ? 49.221 -15.557 -34.093 1.00 57.69 483 GLY A C 1
ATOM 3943 O O . GLY A 1 483 ? 49.018 -16.766 -33.968 1.00 57.69 483 GLY A O 1
ATOM 3944 N N . LEU A 1 484 ? 50.420 -15.013 -33.856 1.00 51.84 484 LEU A N 1
ATOM 3945 C CA . LEU A 1 484 ? 51.600 -15.744 -33.373 1.00 51.84 484 LEU A CA 1
ATOM 3946 C C . LEU A 1 484 ? 51.484 -16.111 -31.887 1.00 51.84 484 LEU A C 1
ATOM 3948 O O . LEU A 1 484 ? 51.882 -17.217 -31.529 1.00 51.84 484 LEU A O 1
ATOM 3952 N N . MET A 1 485 ? 50.880 -15.260 -31.048 1.00 52.41 485 MET A N 1
ATOM 3953 C CA . MET A 1 485 ? 50.544 -15.587 -29.652 1.00 52.41 485 MET A CA 1
ATOM 3954 C C . MET A 1 485 ? 49.509 -16.714 -29.556 1.00 52.41 485 MET A C 1
ATOM 3956 O O . MET A 1 485 ? 49.548 -17.503 -28.623 1.00 52.41 485 MET A O 1
ATOM 3960 N N . LYS A 1 486 ? 48.624 -16.840 -30.554 1.00 49.91 486 LYS A N 1
ATOM 3961 C CA . LYS A 1 486 ? 47.646 -17.935 -30.647 1.00 49.91 486 LYS A CA 1
ATOM 3962 C C . LYS A 1 486 ? 48.237 -19.240 -31.212 1.00 49.91 486 LYS A C 1
ATOM 3964 O O . LYS A 1 486 ? 47.702 -20.311 -30.949 1.00 49.91 486 LYS A O 1
ATOM 3969 N N . LYS A 1 487 ? 49.307 -19.160 -32.023 1.00 46.69 487 LYS A N 1
ATOM 3970 C CA . LYS A 1 487 ? 49.967 -20.310 -32.688 1.00 46.69 487 LYS A CA 1
ATOM 3971 C C . LYS A 1 487 ? 51.188 -20.863 -31.948 1.00 46.69 487 LYS A C 1
ATOM 3973 O O . LYS A 1 487 ? 51.521 -22.027 -32.164 1.00 46.69 487 LYS A O 1
ATOM 3978 N N . LYS A 1 488 ? 51.859 -20.076 -31.100 1.00 46.62 488 LYS A N 1
ATOM 3979 C CA . LYS A 1 488 ? 52.826 -20.583 -30.112 1.00 46.62 488 LYS A CA 1
ATOM 3980 C C . LYS A 1 488 ? 52.030 -21.289 -29.009 1.00 46.62 488 LYS A C 1
ATOM 3982 O O . LYS A 1 488 ? 51.719 -20.682 -27.995 1.00 46.62 488 LYS A O 1
ATOM 3987 N N . GLY A 1 489 ? 51.583 -22.509 -29.298 1.00 50.97 489 GLY A N 1
ATOM 3988 C CA . GLY A 1 489 ? 50.687 -23.278 -28.439 1.00 50.97 489 GLY A CA 1
ATOM 3989 C C . GLY A 1 489 ? 51.181 -23.413 -26.996 1.00 50.97 489 GLY A C 1
ATOM 3990 O O . GLY A 1 489 ? 52.384 -23.500 -26.764 1.00 50.97 489 GLY A O 1
ATOM 3991 N N . GLU A 1 490 ? 50.194 -23.480 -26.093 1.00 53.31 490 GLU A N 1
ATOM 3992 C CA . GLU A 1 490 ? 50.272 -23.711 -24.639 1.00 53.31 490 GLU A CA 1
ATOM 3993 C C . GLU A 1 490 ? 50.531 -22.478 -23.753 1.00 53.31 490 GLU A C 1
ATOM 3995 O O . GLU A 1 490 ? 51.350 -22.524 -22.844 1.00 53.31 490 GLU A O 1
ATOM 4000 N N . LEU A 1 491 ? 49.789 -21.383 -23.961 1.00 55.44 491 LEU A N 1
ATOM 4001 C CA . LEU A 1 491 ? 49.520 -20.432 -22.870 1.00 55.44 491 LEU A CA 1
ATOM 4002 C C . LEU A 1 491 ? 48.129 -20.707 -22.293 1.00 55.44 491 LEU A C 1
ATOM 4004 O O . LEU A 1 491 ? 47.168 -20.887 -23.046 1.00 55.44 491 LEU A O 1
ATOM 4008 N N . THR A 1 492 ? 48.022 -20.712 -20.966 1.00 57.94 492 THR A N 1
ATOM 4009 C CA . THR A 1 492 ? 46.728 -20.698 -20.268 1.00 57.94 492 THR A CA 1
ATOM 4010 C C . THR A 1 492 ? 45.978 -19.390 -20.562 1.00 57.94 492 THR A C 1
ATOM 4012 O O . THR A 1 492 ? 46.592 -18.373 -20.898 1.00 57.94 492 THR A O 1
ATOM 4015 N N . GLU A 1 493 ? 44.641 -19.385 -20.462 1.00 52.72 493 GLU A N 1
ATOM 4016 C CA . GLU A 1 493 ? 43.832 -18.180 -20.740 1.00 52.72 493 GLU A CA 1
ATOM 4017 C C . GLU A 1 493 ? 44.276 -16.967 -19.902 1.00 52.72 493 GLU A C 1
ATOM 4019 O O . GLU A 1 493 ? 44.253 -15.834 -20.389 1.00 52.72 493 GLU A O 1
ATOM 4024 N N . GLU A 1 494 ? 44.763 -17.207 -18.682 1.00 53.72 494 GLU A N 1
ATOM 4025 C CA . GLU A 1 494 ? 45.292 -16.184 -17.777 1.00 53.72 494 GLU A CA 1
ATOM 4026 C C . GLU A 1 494 ? 46.589 -15.547 -18.295 1.00 53.72 494 GLU A C 1
ATOM 4028 O O . GLU A 1 494 ? 46.724 -14.322 -18.298 1.00 53.72 494 GLU A O 1
ATOM 4033 N N . GLU A 1 495 ? 47.533 -16.348 -18.791 1.00 55.53 495 GLU A N 1
ATOM 4034 C CA . GLU A 1 495 ? 48.809 -15.862 -19.332 1.00 55.53 495 GLU A CA 1
ATOM 4035 C C . GLU A 1 495 ? 48.604 -15.086 -20.639 1.00 55.53 495 GLU A C 1
ATOM 4037 O O . GLU A 1 495 ? 49.256 -14.067 -20.888 1.00 55.53 495 GLU A O 1
ATOM 4042 N N . TYR A 1 496 ? 47.646 -15.528 -21.456 1.00 58.62 496 TYR A N 1
ATOM 4043 C CA . TYR A 1 496 ? 47.243 -14.829 -22.672 1.00 58.62 496 TYR A CA 1
ATOM 4044 C C . TYR A 1 496 ? 46.583 -13.477 -22.356 1.00 58.62 496 TYR A C 1
ATOM 4046 O O . TYR A 1 496 ? 46.936 -12.453 -22.951 1.00 58.62 496 TYR A O 1
ATOM 4054 N N . ALA A 1 497 ? 45.674 -13.444 -21.375 1.00 53.28 497 ALA A N 1
ATOM 4055 C CA . ALA A 1 497 ? 45.007 -12.221 -20.938 1.00 53.28 497 ALA A CA 1
ATOM 4056 C C . ALA A 1 497 ? 45.995 -11.201 -20.346 1.00 53.28 497 ALA A C 1
ATOM 4058 O O . ALA A 1 497 ? 45.915 -10.012 -20.666 1.00 53.28 497 ALA A O 1
ATOM 4059 N N . GLN A 1 498 ? 46.964 -11.652 -19.543 1.00 58.59 498 GLN A N 1
ATOM 4060 C CA . GLN A 1 498 ? 48.018 -10.798 -18.984 1.00 58.59 498 GLN A CA 1
ATOM 4061 C C . GLN A 1 498 ? 48.926 -10.210 -20.075 1.00 58.59 498 GLN A C 1
ATOM 4063 O O . GLN A 1 498 ? 49.241 -9.017 -20.030 1.00 58.59 498 GLN A O 1
ATOM 4068 N N . GLY A 1 499 ? 49.286 -11.004 -21.090 1.00 58.38 499 GLY A N 1
ATOM 4069 C CA . GLY A 1 499 ? 50.056 -10.538 -22.247 1.00 58.38 499 GLY A CA 1
ATOM 4070 C C . GLY A 1 499 ? 49.328 -9.451 -23.046 1.00 58.38 499 GLY A C 1
ATOM 4071 O O . GLY A 1 499 ? 49.913 -8.411 -23.358 1.00 58.38 499 GLY A O 1
ATOM 4072 N N . ILE A 1 500 ? 48.027 -9.638 -23.299 1.00 57.50 500 ILE A N 1
ATOM 4073 C CA . ILE A 1 500 ? 47.182 -8.633 -23.965 1.00 57.50 500 ILE A CA 1
ATOM 4074 C C . ILE A 1 500 ? 47.067 -7.359 -23.123 1.00 57.50 500 ILE A C 1
ATOM 4076 O O . ILE A 1 500 ? 47.176 -6.256 -23.662 1.00 57.50 500 ILE A O 1
ATOM 4080 N N . PHE A 1 501 ? 46.873 -7.483 -21.809 1.00 52.94 501 PHE A N 1
ATOM 4081 C CA . PHE A 1 501 ? 46.755 -6.331 -20.912 1.00 52.94 501 PHE A CA 1
ATOM 4082 C C . PHE A 1 501 ? 48.034 -5.495 -20.861 1.00 52.94 501 PHE A C 1
ATOM 4084 O O . PHE A 1 501 ? 47.972 -4.263 -20.887 1.00 52.94 501 PHE A O 1
ATOM 4091 N N . HIS A 1 502 ? 49.196 -6.146 -20.810 1.00 57.88 502 HIS A N 1
ATOM 4092 C CA . HIS A 1 502 ? 50.482 -5.457 -20.769 1.00 57.88 502 HIS A CA 1
ATOM 4093 C C . HIS A 1 502 ? 50.773 -4.734 -22.091 1.00 57.88 502 HIS A C 1
ATOM 4095 O O . HIS A 1 502 ? 51.216 -3.582 -22.087 1.00 57.88 502 HIS A O 1
ATOM 4101 N N . LEU A 1 503 ? 50.426 -5.366 -23.216 1.00 57.94 503 LEU A N 1
ATOM 4102 C CA . LEU A 1 503 ? 50.505 -4.763 -24.543 1.00 57.94 503 LEU A CA 1
ATOM 4103 C C . LEU A 1 503 ? 49.571 -3.544 -24.661 1.00 57.94 503 LEU A C 1
ATOM 4105 O O . LEU A 1 503 ? 49.998 -2.463 -25.066 1.00 57.94 503 LEU A O 1
ATOM 4109 N N . ALA A 1 504 ? 48.313 -3.678 -24.230 1.00 52.72 504 ALA A N 1
ATOM 4110 C CA . ALA A 1 504 ? 47.333 -2.592 -24.237 1.00 52.72 504 ALA A CA 1
ATOM 4111 C C . ALA A 1 504 ? 47.757 -1.410 -23.347 1.00 52.72 504 ALA A C 1
ATOM 4113 O O . ALA A 1 504 ? 47.535 -0.249 -23.699 1.00 52.72 504 ALA A O 1
ATOM 4114 N N . ARG A 1 505 ? 48.405 -1.687 -22.209 1.00 57.12 505 ARG A N 1
ATOM 4115 C CA . ARG A 1 505 ? 48.951 -0.665 -21.309 1.00 57.12 505 ARG A CA 1
ATOM 4116 C C . ARG A 1 505 ? 50.099 0.113 -21.952 1.00 57.12 505 ARG A C 1
ATOM 4118 O O . ARG A 1 505 ? 50.073 1.339 -21.927 1.00 57.12 505 ARG A O 1
ATOM 4125 N N . GLN A 1 506 ? 51.071 -0.569 -22.552 1.00 58.84 506 GLN A N 1
ATOM 4126 C CA . GLN A 1 506 ? 52.233 0.084 -23.168 1.00 58.84 506 GLN A CA 1
ATOM 4127 C C . GLN A 1 506 ? 51.857 0.911 -24.406 1.00 58.84 506 GLN A C 1
ATOM 4129 O O . GLN A 1 506 ? 52.401 1.997 -24.610 1.00 58.84 506 GLN A O 1
ATOM 4134 N N . LEU A 1 507 ? 50.865 0.456 -25.177 1.00 53.38 507 LEU A N 1
ATOM 4135 C CA . LEU A 1 507 ? 50.280 1.233 -26.274 1.00 53.38 507 LEU A CA 1
ATOM 4136 C C . LEU A 1 507 ? 49.564 2.497 -25.763 1.00 53.38 507 LEU A C 1
ATOM 4138 O O . LEU A 1 507 ? 49.664 3.561 -26.371 1.00 53.38 507 LEU A O 1
ATOM 4142 N N . LYS A 1 508 ? 48.885 2.416 -24.610 1.00 50.75 508 LYS A N 1
ATOM 4143 C CA . LYS A 1 508 ? 48.243 3.570 -23.953 1.00 50.75 508 LYS A CA 1
ATOM 4144 C C . LYS A 1 508 ? 49.257 4.566 -23.368 1.00 50.75 508 LYS A C 1
ATOM 4146 O O . LYS A 1 508 ? 48.952 5.751 -23.272 1.00 50.75 508 LYS A O 1
ATOM 4151 N N . GLU A 1 509 ? 50.456 4.102 -23.018 1.00 54.44 509 GLU A N 1
ATOM 4152 C CA . GLU A 1 509 ? 51.597 4.920 -22.575 1.00 54.44 509 GLU A CA 1
ATOM 4153 C C . GLU A 1 509 ? 52.366 5.573 -23.751 1.00 54.44 509 GLU A C 1
ATOM 4155 O O . GLU A 1 509 ? 53.343 6.287 -23.527 1.00 54.44 509 GLU A O 1
ATOM 4160 N N . GLY A 1 510 ? 51.907 5.394 -24.998 1.00 49.56 510 GLY A N 1
ATOM 4161 C CA . GLY A 1 510 ? 52.414 6.102 -26.181 1.00 49.56 510 GLY A CA 1
ATOM 4162 C C . GLY A 1 510 ? 53.611 5.446 -26.877 1.00 49.56 510 GLY A C 1
ATOM 4163 O O . GLY A 1 510 ? 54.218 6.073 -27.745 1.00 49.56 510 GLY A O 1
ATOM 4164 N N . LYS A 1 511 ? 53.960 4.203 -26.519 1.00 60.25 511 LYS A N 1
ATOM 4165 C CA . LYS A 1 511 ? 54.997 3.415 -27.206 1.00 60.25 511 LYS A CA 1
ATOM 4166 C C . LYS A 1 511 ? 54.453 2.820 -28.509 1.00 60.25 511 LYS A C 1
ATOM 4168 O O . LYS A 1 511 ? 53.282 2.450 -28.580 1.00 60.25 511 LYS A O 1
ATOM 4173 N N . THR A 1 512 ? 55.300 2.696 -29.535 1.00 60.22 512 THR A N 1
ATOM 4174 C CA . THR A 1 512 ? 54.923 1.998 -30.778 1.00 60.22 512 THR A CA 1
ATOM 4175 C C . THR A 1 512 ? 54.801 0.494 -30.528 1.00 60.22 512 THR A C 1
ATOM 4177 O O . THR A 1 512 ? 55.479 -0.045 -29.649 1.00 60.22 512 THR A O 1
ATOM 4180 N N . ALA A 1 513 ? 53.954 -0.199 -31.299 1.00 52.56 513 ALA A N 1
ATOM 4181 C CA . ALA A 1 513 ? 53.708 -1.637 -31.127 1.00 52.56 513 ALA A CA 1
ATOM 4182 C C . ALA A 1 513 ? 55.019 -2.442 -31.102 1.00 52.56 513 ALA A C 1
ATOM 4184 O O . ALA A 1 513 ? 55.232 -3.265 -30.217 1.00 52.56 513 ALA A O 1
ATOM 4185 N N . LYS A 1 514 ? 55.963 -2.079 -31.973 1.00 54.62 514 LYS A N 1
ATOM 4186 C CA . LYS A 1 514 ? 57.295 -2.680 -32.048 1.00 54.62 514 LYS A CA 1
ATOM 4187 C C . LYS A 1 514 ? 58.147 -2.498 -30.781 1.00 54.62 514 LYS A C 1
ATOM 4189 O O . LYS A 1 514 ? 58.824 -3.434 -30.372 1.00 54.62 514 LYS A O 1
ATOM 4194 N N . GLN A 1 515 ? 58.099 -1.329 -30.135 1.00 62.12 515 GLN A N 1
ATOM 4195 C CA . GLN A 1 515 ? 58.828 -1.070 -28.881 1.00 62.12 515 GLN A CA 1
ATOM 4196 C C . GLN A 1 515 ? 58.219 -1.827 -27.696 1.00 62.12 515 GLN A C 1
ATOM 4198 O O . GLN A 1 515 ? 58.947 -2.349 -26.856 1.00 62.12 515 GLN A O 1
ATOM 4203 N N . ALA A 1 516 ? 56.887 -1.903 -27.638 1.00 57.53 516 ALA A N 1
ATOM 4204 C CA . ALA A 1 516 ? 56.185 -2.687 -26.626 1.00 57.53 516 ALA A CA 1
ATOM 4205 C C . ALA A 1 516 ? 56.504 -4.187 -26.768 1.00 57.53 516 ALA A C 1
ATOM 4207 O O . ALA A 1 516 ? 56.767 -4.875 -25.783 1.00 57.53 516 ALA A O 1
ATOM 4208 N N . LEU A 1 517 ? 56.572 -4.688 -28.004 1.00 56.19 517 LEU A N 1
ATOM 4209 C CA . LEU A 1 517 ? 56.920 -6.081 -28.273 1.00 56.19 517 LEU A CA 1
ATOM 4210 C C . LEU A 1 517 ? 58.388 -6.422 -28.070 1.00 56.19 517 LEU A C 1
ATOM 4212 O O . LEU A 1 517 ? 58.649 -7.484 -27.520 1.00 56.19 517 LEU A O 1
ATOM 4216 N N . GLU A 1 518 ? 59.339 -5.565 -28.443 1.00 61.28 518 GLU A N 1
ATOM 4217 C CA . GLU A 1 518 ? 60.755 -5.797 -28.124 1.00 61.28 518 GLU A CA 1
ATOM 4218 C C . GLU A 1 518 ? 60.983 -5.848 -26.607 1.00 61.28 518 GLU A C 1
ATOM 4220 O O . GLU A 1 518 ? 61.810 -6.627 -26.137 1.00 61.28 518 GLU A O 1
ATOM 4225 N N . GLU A 1 519 ? 60.208 -5.096 -25.819 1.00 59.81 519 GLU A N 1
ATOM 4226 C CA . GLU A 1 519 ? 60.218 -5.200 -24.359 1.00 59.81 519 GLU A CA 1
ATOM 4227 C C . GLU A 1 519 ? 59.573 -6.501 -23.861 1.00 59.81 519 GLU A C 1
ATOM 4229 O O . GLU A 1 519 ? 60.118 -7.124 -22.953 1.00 59.81 519 GLU A O 1
ATOM 4234 N N . ILE A 1 520 ? 58.468 -6.965 -24.453 1.00 57.28 520 ILE A N 1
ATOM 4235 C CA . ILE A 1 520 ? 57.807 -8.233 -24.076 1.00 57.28 520 ILE A CA 1
ATOM 4236 C C . ILE A 1 520 ? 58.619 -9.462 -24.528 1.00 57.28 520 ILE A C 1
ATOM 4238 O O . ILE A 1 520 ? 58.629 -10.475 -23.835 1.00 57.28 520 ILE A O 1
ATOM 4242 N N . SER A 1 521 ? 59.317 -9.388 -25.666 1.00 53.03 521 SER A N 1
ATOM 4243 C CA . SER A 1 521 ? 60.156 -10.469 -26.200 1.00 53.03 521 SER A CA 1
ATOM 4244 C C . SER A 1 521 ? 61.586 -10.448 -25.663 1.00 53.03 521 SER A C 1
ATOM 4246 O O . SER A 1 521 ? 62.239 -11.486 -25.623 1.00 53.03 521 SER A O 1
ATOM 4248 N N . GLY A 1 522 ? 62.101 -9.261 -25.325 1.00 51.72 522 GLY A N 1
ATOM 4249 C CA . GLY A 1 522 ? 63.464 -9.037 -24.839 1.00 51.72 522 GLY A CA 1
ATOM 4250 C C . GLY A 1 522 ? 63.572 -9.043 -23.317 1.00 51.72 522 GLY A C 1
ATOM 4251 O O . GLY A 1 522 ? 64.641 -9.336 -22.778 1.00 51.72 522 GLY A O 1
ATOM 4252 N N . SER A 1 523 ? 62.477 -8.776 -22.601 1.00 52.06 523 SER A N 1
ATOM 4253 C CA . SER A 1 523 ? 62.391 -9.163 -21.202 1.00 52.06 523 SER A CA 1
ATOM 4254 C C . SER A 1 523 ? 62.015 -10.631 -21.144 1.00 52.06 523 SER A C 1
ATOM 4256 O O . SER A 1 523 ? 61.035 -11.086 -21.724 1.00 52.06 523 SER A O 1
ATOM 4258 N N . ASP A 1 524 ? 62.832 -11.380 -20.424 1.00 50.62 524 ASP A N 1
ATOM 4259 C CA . ASP A 1 524 ? 62.607 -12.773 -20.082 1.00 50.62 524 ASP A CA 1
ATOM 4260 C C . ASP A 1 524 ? 61.443 -12.828 -19.062 1.00 50.62 524 ASP A C 1
ATOM 4262 O O . ASP A 1 524 ? 61.608 -13.203 -17.909 1.00 50.62 524 ASP A O 1
ATOM 4266 N N . LEU A 1 525 ? 60.275 -12.290 -19.432 1.00 52.38 525 LEU A N 1
ATOM 4267 C CA . LEU A 1 525 ? 59.133 -12.009 -18.562 1.00 52.38 525 LEU A CA 1
ATOM 4268 C C . LEU A 1 525 ? 58.469 -13.321 -18.156 1.00 52.38 525 LEU A C 1
ATOM 4270 O O . LEU A 1 525 ? 58.198 -13.535 -16.980 1.00 52.38 525 LEU A O 1
ATOM 4274 N N . PHE A 1 526 ? 58.358 -14.246 -19.111 1.00 50.84 526 PHE A N 1
ATOM 4275 C CA . PHE A 1 526 ? 57.943 -15.622 -18.865 1.00 50.84 526 PHE A CA 1
ATOM 4276 C C . PHE A 1 526 ? 58.983 -16.402 -18.058 1.00 50.84 526 PHE A C 1
ATOM 4278 O O . PHE A 1 526 ? 58.606 -17.096 -17.124 1.00 50.84 526 PHE A O 1
ATOM 4285 N N . SER A 1 527 ? 60.287 -16.229 -18.304 1.00 50.97 527 SER A N 1
ATOM 4286 C CA . SER A 1 527 ? 61.314 -16.909 -17.499 1.00 50.97 527 SER A CA 1
ATOM 4287 C C . SER A 1 527 ? 61.451 -16.316 -16.089 1.00 50.97 527 SER A C 1
ATOM 4289 O O . SER A 1 527 ? 61.813 -17.035 -15.163 1.00 50.97 527 SER A O 1
ATOM 4291 N N . ARG A 1 528 ? 61.140 -15.026 -15.895 1.00 50.50 528 ARG A N 1
ATOM 4292 C CA . ARG A 1 528 ? 61.086 -14.337 -14.596 1.00 50.50 528 ARG A CA 1
ATOM 4293 C C . ARG A 1 528 ? 59.816 -14.659 -13.827 1.00 50.50 528 ARG A C 1
ATOM 4295 O O . ARG A 1 528 ? 59.910 -14.803 -12.617 1.00 50.50 528 ARG A O 1
ATOM 4302 N N . LEU A 1 529 ? 58.676 -14.827 -14.492 1.00 46.81 529 LEU A N 1
ATOM 4303 C CA . LEU A 1 529 ? 57.451 -15.352 -13.881 1.00 46.81 529 LEU A CA 1
ATOM 4304 C C . LEU A 1 529 ? 57.619 -16.830 -13.519 1.00 46.81 529 LEU A C 1
ATOM 4306 O O . LEU A 1 529 ? 57.296 -17.223 -12.405 1.00 46.81 529 LEU A O 1
ATOM 4310 N N . GLN A 1 530 ? 58.251 -17.620 -14.385 1.00 47.31 530 GLN A N 1
ATOM 4311 C CA . GLN A 1 530 ? 58.565 -19.023 -14.127 1.00 47.31 530 GLN A CA 1
ATOM 4312 C C . GLN A 1 530 ? 59.683 -19.186 -13.083 1.00 47.31 530 GLN A C 1
ATOM 4314 O O . GLN A 1 530 ? 59.619 -20.097 -12.270 1.00 47.31 530 GLN A O 1
ATOM 4319 N N . LYS A 1 531 ? 60.673 -18.281 -13.012 1.00 47.00 531 LYS A N 1
ATOM 4320 C CA . LYS A 1 531 ? 61.638 -18.208 -11.897 1.00 47.00 531 LYS A CA 1
ATOM 4321 C C . LYS A 1 531 ? 61.004 -17.681 -10.622 1.00 47.00 531 LYS A C 1
ATOM 4323 O O . LYS A 1 531 ? 61.380 -18.170 -9.577 1.00 47.00 531 LYS A O 1
ATOM 4328 N N . SER A 1 532 ? 60.058 -16.748 -10.680 1.00 43.75 532 SER A N 1
ATOM 4329 C CA . SER A 1 532 ? 59.289 -16.304 -9.510 1.00 43.75 532 SER A CA 1
ATOM 4330 C C . SER A 1 532 ? 58.414 -17.435 -8.970 1.00 43.75 532 SER A C 1
ATOM 4332 O O . SER A 1 532 ? 58.271 -17.561 -7.760 1.00 43.75 532 SER A O 1
ATOM 4334 N N . ALA A 1 533 ? 57.873 -18.278 -9.853 1.00 42.19 533 ALA A N 1
ATOM 4335 C CA . ALA A 1 533 ? 57.143 -19.486 -9.490 1.00 42.19 533 ALA A CA 1
ATOM 4336 C C . ALA A 1 533 ? 58.078 -20.600 -8.975 1.00 42.19 533 ALA A C 1
ATOM 4338 O O . ALA A 1 533 ? 57.723 -21.302 -8.036 1.00 42.19 533 ALA A O 1
ATOM 4339 N N . ASN A 1 534 ? 59.291 -20.727 -9.532 1.00 43.28 534 ASN A N 1
ATOM 4340 C CA . ASN A 1 534 ? 60.245 -21.793 -9.191 1.00 43.28 534 ASN A CA 1
ATOM 4341 C C . ASN A 1 534 ? 61.269 -21.423 -8.095 1.00 43.28 534 ASN A C 1
ATOM 4343 O O . ASN A 1 534 ? 61.943 -22.313 -7.587 1.00 43.28 534 ASN A O 1
ATOM 4347 N N . SER A 1 535 ? 61.430 -20.144 -7.730 1.00 38.06 535 SER A N 1
ATOM 4348 C CA . SER A 1 535 ? 62.316 -19.681 -6.643 1.00 38.06 535 SER A CA 1
ATOM 4349 C C . SER A 1 535 ? 61.593 -19.495 -5.312 1.00 38.06 535 SER A C 1
ATOM 4351 O O . SER A 1 535 ? 62.221 -19.128 -4.322 1.00 38.06 535 SER A O 1
ATOM 4353 N N . MET A 1 536 ? 60.284 -19.740 -5.272 1.00 36.34 536 MET A N 1
ATOM 4354 C CA . MET A 1 536 ? 59.591 -20.073 -4.037 1.00 36.34 536 MET A CA 1
ATOM 4355 C C . MET A 1 536 ? 59.685 -21.586 -3.861 1.00 36.34 536 MET A C 1
ATOM 4357 O O . MET A 1 536 ? 58.774 -22.330 -4.211 1.00 36.34 536 MET A O 1
ATOM 4361 N N . GLU A 1 537 ? 60.803 -22.051 -3.292 1.00 37.06 537 GLU A N 1
ATOM 4362 C CA . GLU A 1 537 ? 60.706 -23.268 -2.489 1.00 37.06 537 GLU A CA 1
ATOM 4363 C C . GLU A 1 537 ? 59.586 -23.035 -1.461 1.00 37.06 537 GLU A C 1
ATOM 4365 O O . GLU A 1 537 ? 59.531 -21.953 -0.857 1.00 37.06 537 GLU A O 1
ATOM 4370 N N . PRO A 1 538 ? 58.658 -23.991 -1.280 1.00 36.38 538 PRO A N 1
ATOM 4371 C CA . PRO A 1 538 ? 57.615 -23.839 -0.283 1.00 36.38 538 PRO A CA 1
ATOM 4372 C C . PRO A 1 538 ? 58.312 -23.630 1.064 1.00 36.38 538 PRO A C 1
ATOM 4374 O O . PRO A 1 538 ? 59.246 -24.380 1.373 1.00 36.38 538 PRO A O 1
ATOM 4377 N N . PRO A 1 539 ? 57.909 -22.651 1.894 1.00 38.16 539 PRO A N 1
ATOM 4378 C CA . PRO A 1 539 ? 58.358 -22.662 3.268 1.00 38.16 539 PRO A CA 1
ATOM 4379 C C . PRO A 1 539 ? 57.846 -23.975 3.863 1.00 38.16 539 PRO A C 1
ATOM 4381 O O . PRO A 1 539 ? 56.660 -24.133 4.131 1.00 38.16 539 PRO A O 1
ATOM 4384 N N . ASN A 1 540 ? 58.751 -24.939 4.039 1.00 44.38 540 ASN A N 1
ATOM 4385 C CA . ASN A 1 540 ? 58.555 -26.164 4.809 1.00 44.38 540 ASN A CA 1
ATOM 4386 C C . ASN A 1 540 ? 58.532 -25.825 6.309 1.00 44.38 540 ASN A C 1
ATOM 4388 O O . ASN A 1 540 ? 59.239 -26.401 7.131 1.00 44.38 540 ASN A O 1
ATOM 4392 N N . SER A 1 541 ? 57.690 -24.869 6.677 1.00 49.16 541 SER A N 1
ATOM 4393 C CA . SER A 1 541 ? 56.989 -24.893 7.943 1.00 49.16 541 SER A CA 1
ATOM 4394 C C . SER A 1 541 ? 55.516 -25.027 7.577 1.00 49.16 541 SER A C 1
ATOM 4396 O O . SER A 1 541 ? 55.055 -24.337 6.666 1.00 49.16 541 SER A O 1
ATOM 4398 N N . PRO A 1 542 ? 54.752 -25.930 8.214 1.00 44.50 542 PRO A N 1
ATOM 4399 C CA . PRO A 1 542 ? 53.318 -25.925 8.012 1.00 44.50 542 PRO A CA 1
ATOM 4400 C C . PRO A 1 542 ? 52.861 -24.529 8.419 1.00 44.50 542 PRO A C 1
ATOM 4402 O O . PRO A 1 542 ? 52.930 -24.185 9.601 1.00 44.50 542 PRO A O 1
ATOM 4405 N N . ILE A 1 543 ? 52.455 -23.704 7.446 1.00 51.47 543 ILE A N 1
ATOM 4406 C CA . ILE A 1 543 ? 51.678 -22.500 7.724 1.00 51.47 543 ILE A CA 1
ATOM 4407 C C . ILE A 1 543 ? 50.586 -23.015 8.647 1.00 51.47 543 ILE A C 1
ATOM 4409 O O . ILE A 1 543 ? 49.847 -23.919 8.241 1.00 51.47 543 ILE A O 1
ATOM 4413 N N . SER A 1 544 ? 50.605 -22.596 9.920 1.00 54.56 544 SER A N 1
ATOM 4414 C CA . SER A 1 544 ? 49.793 -23.281 10.920 1.00 54.56 544 SER A CA 1
ATOM 4415 C C . SER A 1 544 ? 48.366 -23.297 10.388 1.00 54.56 544 SER A C 1
ATOM 4417 O O . SER A 1 544 ? 47.908 -22.303 9.817 1.00 54.56 544 SER A O 1
ATOM 4419 N N . ARG A 1 545 ? 47.683 -24.443 10.479 1.00 59.91 545 ARG A N 1
ATOM 4420 C CA . ARG A 1 545 ? 46.294 -24.536 10.004 1.00 59.91 545 ARG A CA 1
ATOM 4421 C C . ARG A 1 545 ? 45.453 -23.398 10.589 1.00 59.91 545 ARG A C 1
ATOM 4423 O O . ARG A 1 545 ? 44.588 -22.881 9.897 1.00 59.91 545 ARG A O 1
ATOM 4430 N N . ASP A 1 546 ? 45.810 -22.931 11.786 1.00 57.12 546 ASP A N 1
ATOM 4431 C CA . ASP A 1 546 ? 45.262 -21.733 12.417 1.00 57.12 546 ASP A CA 1
ATOM 4432 C C . ASP A 1 546 ? 45.509 -20.439 11.636 1.00 57.12 546 ASP A C 1
ATOM 4434 O O . ASP A 1 546 ? 44.599 -19.626 11.541 1.00 57.12 546 ASP A O 1
ATOM 4438 N N . LEU A 1 547 ? 46.696 -20.203 11.072 1.00 54.97 547 LEU A N 1
ATOM 4439 C CA . LEU A 1 547 ? 46.972 -18.999 10.285 1.00 54.97 547 LEU A CA 1
ATOM 4440 C C . LEU A 1 547 ? 46.224 -19.017 8.946 1.00 54.97 547 LEU A C 1
ATOM 4442 O O . LEU A 1 547 ? 45.673 -17.994 8.553 1.00 54.97 547 LEU A O 1
ATOM 4446 N N . GLN A 1 548 ? 46.142 -20.170 8.273 1.00 61.19 548 GLN A N 1
ATOM 4447 C CA . GLN A 1 548 ? 45.332 -20.308 7.054 1.00 61.19 548 GLN A CA 1
ATOM 4448 C C . GLN A 1 548 ? 43.838 -20.174 7.348 1.00 61.19 548 GLN A C 1
ATOM 4450 O O . GLN A 1 548 ? 43.138 -19.462 6.632 1.00 61.19 548 GLN A O 1
ATOM 4455 N N . PHE A 1 549 ? 43.357 -20.791 8.427 1.00 66.50 549 PHE A N 1
ATOM 4456 C CA . PHE A 1 549 ? 41.972 -20.670 8.868 1.00 66.50 549 PHE A CA 1
ATOM 4457 C C . PHE A 1 549 ? 41.632 -19.225 9.246 1.00 66.50 549 PHE A C 1
ATOM 4459 O O . PHE A 1 549 ? 40.635 -18.693 8.775 1.00 66.50 549 PHE A O 1
ATOM 4466 N N . ARG A 1 550 ? 42.500 -18.542 10.005 1.00 55.75 550 ARG A N 1
ATOM 4467 C CA . ARG A 1 550 ? 42.321 -17.126 10.364 1.00 55.75 550 ARG A CA 1
ATOM 4468 C C . ARG A 1 550 ? 42.409 -16.208 9.155 1.00 55.75 550 ARG A C 1
ATOM 4470 O O . ARG A 1 550 ? 41.620 -15.283 9.066 1.00 55.75 550 ARG A O 1
ATOM 4477 N N . SER A 1 551 ? 43.323 -16.457 8.219 1.00 54.69 551 SER A N 1
ATOM 4478 C CA . SER A 1 551 ? 43.424 -15.676 6.982 1.00 54.69 551 SER A CA 1
ATOM 4479 C C . SER A 1 551 ? 42.190 -15.858 6.104 1.00 54.69 551 SER A C 1
ATOM 4481 O O . SER A 1 551 ? 41.716 -14.885 5.529 1.00 54.69 551 SER A O 1
ATOM 4483 N N . LYS A 1 552 ? 41.653 -17.080 6.017 1.00 62.81 552 LYS A N 1
ATOM 4484 C CA . LYS A 1 552 ? 40.425 -17.367 5.273 1.00 62.81 552 LYS A CA 1
ATOM 4485 C C . LYS A 1 552 ? 39.212 -16.727 5.947 1.00 62.81 552 LYS A C 1
ATOM 4487 O O . LYS A 1 552 ? 38.467 -16.019 5.289 1.00 62.81 552 LYS A O 1
ATOM 4492 N N . GLN A 1 553 ? 39.098 -16.856 7.266 1.00 61.34 553 GLN A N 1
ATOM 4493 C CA . GLN A 1 553 ? 38.035 -16.234 8.054 1.00 61.34 553 GLN A CA 1
ATOM 4494 C C . GLN A 1 553 ? 38.101 -14.700 8.010 1.00 61.34 553 GLN A C 1
ATOM 4496 O O . GLN A 1 553 ? 37.071 -14.037 7.987 1.00 61.34 553 GLN A O 1
ATOM 4501 N N . LEU A 1 554 ? 39.301 -14.117 7.971 1.00 50.97 554 LEU A N 1
ATOM 4502 C CA . LEU A 1 554 ? 39.499 -12.670 7.873 1.00 50.97 554 LEU A CA 1
ATOM 4503 C C . LEU A 1 554 ? 39.231 -12.157 6.450 1.00 50.97 554 LEU A C 1
ATOM 4505 O O . LEU A 1 554 ? 38.683 -11.070 6.307 1.00 50.97 554 LEU A O 1
ATOM 4509 N N . ALA A 1 555 ? 39.538 -12.942 5.413 1.00 55.78 555 ALA A N 1
ATOM 4510 C CA . ALA A 1 555 ? 39.151 -12.649 4.032 1.00 55.78 555 ALA A CA 1
ATOM 4511 C C . ALA A 1 555 ? 37.632 -12.759 3.824 1.00 55.78 555 ALA A C 1
ATOM 4513 O O . ALA A 1 555 ? 37.043 -11.878 3.207 1.00 55.78 555 ALA A O 1
ATOM 4514 N N . GLU A 1 556 ? 36.988 -13.776 4.403 1.00 60.84 556 GLU A N 1
ATOM 4515 C CA . GLU A 1 556 ? 35.528 -13.917 4.425 1.00 60.84 556 GLU A CA 1
ATOM 4516 C C . GLU A 1 556 ? 34.885 -12.741 5.171 1.00 60.84 556 GLU A C 1
ATOM 4518 O O . GLU A 1 556 ? 33.990 -12.105 4.630 1.00 60.84 556 GLU A O 1
ATOM 4523 N N . ARG A 1 557 ? 35.410 -12.350 6.341 1.00 52.03 557 ARG A N 1
ATOM 4524 C CA . ARG A 1 557 ? 34.935 -11.182 7.108 1.00 52.03 557 ARG A CA 1
ATOM 4525 C C . ARG A 1 557 ? 35.170 -9.853 6.396 1.00 52.03 557 ARG A C 1
ATOM 4527 O O . ARG A 1 557 ? 34.336 -8.966 6.498 1.00 52.03 557 ARG A O 1
ATOM 4534 N N . LEU A 1 558 ? 36.287 -9.681 5.689 1.00 51.00 558 LEU A N 1
ATOM 4535 C CA . LEU A 1 558 ? 36.542 -8.480 4.887 1.00 51.00 558 LEU A CA 1
ATOM 4536 C C . LEU A 1 558 ? 35.632 -8.425 3.660 1.00 51.00 558 LEU A C 1
ATOM 4538 O O . LEU A 1 558 ? 35.138 -7.350 3.337 1.00 51.00 558 LEU A O 1
ATOM 4542 N N . SER A 1 559 ? 35.381 -9.565 3.015 1.00 58.12 559 SER A N 1
ATOM 4543 C CA . SER A 1 559 ? 34.409 -9.682 1.926 1.00 58.12 559 SER A CA 1
ATOM 4544 C C . SER A 1 559 ? 32.995 -9.381 2.420 1.00 58.12 559 SER A C 1
ATOM 4546 O O . SER A 1 559 ? 32.267 -8.648 1.764 1.00 58.12 559 SER A O 1
ATOM 4548 N N . GLU A 1 560 ? 32.625 -9.884 3.597 1.00 54.62 560 GLU A N 1
ATOM 4549 C CA . GLU A 1 560 ? 31.343 -9.630 4.258 1.00 54.62 560 GLU A CA 1
ATOM 4550 C C . GLU A 1 560 ? 31.212 -8.150 4.659 1.00 54.62 560 GLU A C 1
ATOM 4552 O O . GLU A 1 560 ? 30.211 -7.520 4.343 1.00 54.62 560 GLU A O 1
ATOM 4557 N N . CYS A 1 561 ? 32.249 -7.535 5.239 1.00 50.28 561 CYS A N 1
ATOM 4558 C CA . CYS A 1 561 ? 32.269 -6.105 5.575 1.00 50.28 561 CYS A CA 1
ATOM 4559 C C . CYS A 1 561 ? 32.241 -5.189 4.342 1.00 50.28 561 CYS A C 1
ATOM 4561 O O . CYS A 1 561 ? 31.579 -4.156 4.381 1.00 50.28 561 CYS A O 1
ATOM 4563 N N . ALA A 1 562 ? 32.943 -5.535 3.258 1.00 54.47 562 ALA A N 1
ATOM 4564 C CA . ALA A 1 562 ? 32.894 -4.791 1.998 1.00 54.47 562 ALA A CA 1
ATOM 4565 C C . ALA A 1 562 ? 31.516 -4.925 1.332 1.00 54.47 562 ALA A C 1
ATOM 4567 O O . ALA A 1 562 ? 30.963 -3.941 0.853 1.00 54.47 562 ALA A O 1
ATOM 4568 N N . HIS A 1 563 ? 30.917 -6.117 1.393 1.00 52.44 563 HIS A N 1
ATOM 4569 C CA . HIS A 1 563 ? 29.564 -6.364 0.910 1.00 52.44 563 HIS A CA 1
ATOM 4570 C C . HIS A 1 563 ? 28.508 -5.623 1.747 1.00 52.44 563 HIS A C 1
ATOM 4572 O O . HIS A 1 563 ? 27.562 -5.082 1.181 1.00 52.44 563 HIS A O 1
ATOM 4578 N N . ILE A 1 564 ? 28.674 -5.545 3.073 1.00 54.50 564 ILE A N 1
ATOM 4579 C CA . ILE A 1 564 ? 27.827 -4.736 3.962 1.00 54.50 564 ILE A CA 1
ATOM 4580 C C . ILE A 1 564 ? 28.007 -3.247 3.645 1.00 54.50 564 ILE A C 1
ATOM 4582 O O . ILE A 1 564 ? 27.011 -2.567 3.463 1.00 54.50 564 ILE A O 1
ATOM 4586 N N . LEU A 1 565 ? 29.235 -2.741 3.483 1.00 47.91 565 LEU A N 1
ATOM 4587 C CA . LEU A 1 565 ? 29.498 -1.329 3.152 1.00 47.91 565 LEU A CA 1
ATOM 4588 C C . LEU A 1 565 ? 28.935 -0.892 1.789 1.00 47.91 565 LEU A C 1
ATOM 4590 O O . LEU A 1 565 ? 28.474 0.243 1.674 1.00 47.91 565 LEU A O 1
ATOM 4594 N N . ASP A 1 566 ? 28.935 -1.774 0.786 1.00 51.38 566 ASP A N 1
ATOM 4595 C CA . ASP A 1 566 ? 28.345 -1.492 -0.531 1.00 51.38 566 ASP A CA 1
ATOM 4596 C C . ASP A 1 566 ? 26.803 -1.583 -0.531 1.00 51.38 566 ASP A C 1
ATOM 4598 O O . ASP A 1 566 ? 26.150 -0.914 -1.335 1.00 51.38 566 ASP A O 1
ATOM 4602 N N . HIS A 1 567 ? 26.194 -2.355 0.382 1.00 51.62 567 HIS A N 1
ATOM 4603 C CA . HIS A 1 567 ? 24.742 -2.606 0.402 1.00 51.62 567 HIS A CA 1
ATOM 4604 C C . HIS A 1 567 ? 23.965 -1.888 1.522 1.00 51.62 567 HIS A C 1
ATOM 4606 O O . HIS A 1 567 ? 22.794 -1.562 1.307 1.00 51.62 567 HIS A O 1
ATOM 4612 N N . ASP A 1 568 ? 24.580 -1.560 2.663 1.00 47.81 568 ASP A N 1
ATOM 4613 C CA . ASP A 1 568 ? 23.981 -0.758 3.745 1.00 47.81 568 ASP A CA 1
ATOM 4614 C C . ASP A 1 568 ? 23.463 0.616 3.296 1.00 47.81 568 ASP A C 1
ATOM 4616 O O . ASP A 1 568 ? 22.381 1.010 3.748 1.00 47.81 568 ASP A O 1
ATOM 46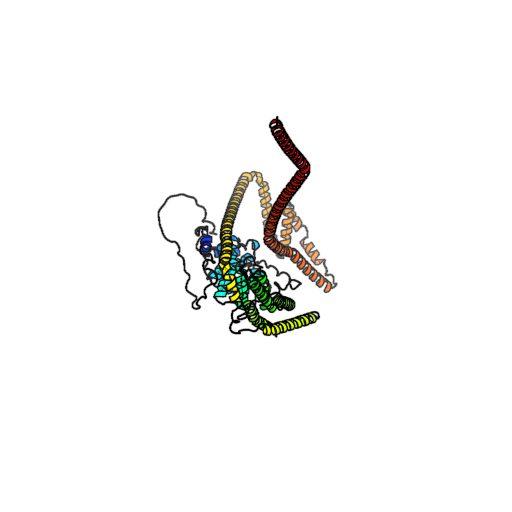20 N N . PRO A 1 569 ? 24.121 1.365 2.381 1.00 52.31 569 PRO A N 1
ATOM 4621 C CA . PRO A 1 569 ? 23.536 2.609 1.911 1.00 52.31 569 PRO A CA 1
ATOM 4622 C C . PRO A 1 569 ? 22.240 2.355 1.141 1.00 52.31 569 PRO A C 1
ATOM 4624 O O . PRO A 1 569 ? 21.368 3.202 1.186 1.00 52.31 569 PRO A O 1
ATOM 4627 N N . SER A 1 570 ? 22.028 1.210 0.489 1.00 52.72 570 SER A N 1
ATOM 4628 C CA . SER A 1 570 ? 20.869 1.032 -0.398 1.00 52.72 570 SER A CA 1
ATOM 4629 C C . SER A 1 570 ? 19.525 0.912 0.338 1.00 52.72 570 SER A C 1
ATOM 4631 O O . SER A 1 570 ? 18.576 1.592 -0.043 1.00 52.72 570 SER A O 1
ATOM 4633 N N . MET A 1 571 ? 19.433 0.132 1.426 1.00 46.97 571 MET A N 1
ATOM 4634 C CA . MET A 1 571 ? 18.200 0.011 2.223 1.00 46.97 571 MET A CA 1
ATOM 4635 C C . MET A 1 571 ? 18.033 1.142 3.238 1.00 46.97 571 MET A C 1
ATOM 4637 O O . MET A 1 571 ? 16.906 1.576 3.481 1.00 46.97 571 MET A O 1
ATOM 4641 N N . ALA A 1 572 ? 19.131 1.664 3.795 1.00 45.09 572 ALA A N 1
ATOM 4642 C CA . ALA A 1 572 ? 19.083 2.875 4.606 1.00 45.09 572 ALA A CA 1
ATOM 4643 C C . ALA A 1 572 ? 18.637 4.073 3.760 1.00 45.09 572 ALA A C 1
ATOM 4645 O O . ALA A 1 572 ? 17.757 4.801 4.204 1.00 45.09 572 ALA A O 1
ATOM 4646 N N . LEU A 1 573 ? 19.153 4.236 2.530 1.00 49.53 573 LEU A N 1
ATOM 4647 C CA . LEU A 1 573 ? 18.691 5.245 1.569 1.00 49.53 573 LEU A CA 1
ATOM 4648 C C . LEU A 1 573 ? 17.285 4.944 1.051 1.00 49.53 573 LEU A C 1
ATOM 4650 O O . LEU A 1 573 ? 16.548 5.896 0.862 1.00 49.53 573 LEU A O 1
ATOM 4654 N N . TYR A 1 574 ? 16.875 3.682 0.877 1.00 49.34 574 TYR A N 1
ATOM 4655 C CA . TYR A 1 574 ? 15.497 3.323 0.507 1.00 49.34 574 TYR A CA 1
ATOM 4656 C C . TYR A 1 574 ? 14.499 3.685 1.614 1.00 49.34 574 TYR A C 1
ATOM 4658 O O . TYR A 1 574 ? 13.504 4.348 1.347 1.00 49.34 574 TYR A O 1
ATOM 4666 N N . ARG A 1 575 ? 14.789 3.345 2.877 1.00 52.03 575 ARG A N 1
ATOM 4667 C CA . ARG A 1 575 ? 13.966 3.738 4.034 1.00 52.03 575 ARG A CA 1
ATOM 4668 C C . ARG A 1 575 ? 14.022 5.245 4.279 1.00 52.03 575 ARG A C 1
ATOM 4670 O O . ARG A 1 575 ? 12.996 5.839 4.588 1.00 52.03 575 ARG A O 1
ATOM 4677 N N . LEU A 1 576 ? 15.179 5.891 4.091 1.00 53.50 576 LEU A N 1
ATOM 4678 C CA . LEU A 1 576 ? 15.292 7.356 4.091 1.00 53.50 576 LEU A CA 1
ATOM 4679 C C . LEU A 1 576 ? 14.512 7.978 2.939 1.00 53.50 576 LEU A C 1
ATOM 4681 O O . LEU A 1 576 ? 13.937 9.036 3.137 1.00 53.50 576 LEU A O 1
ATOM 4685 N N . GLN A 1 577 ? 14.468 7.356 1.765 1.00 56.25 577 GLN A N 1
ATOM 4686 C CA . GLN A 1 577 ? 13.725 7.827 0.603 1.00 56.25 577 GLN A CA 1
ATOM 4687 C C . GLN A 1 577 ? 12.222 7.650 0.816 1.00 56.25 577 GLN A C 1
ATOM 4689 O O . GLN A 1 577 ? 11.481 8.592 0.560 1.00 56.25 577 GLN A O 1
ATOM 4694 N N . GLU A 1 578 ? 11.756 6.510 1.331 1.00 59.22 578 GLU A N 1
ATOM 4695 C CA . GLU A 1 578 ? 10.356 6.302 1.723 1.00 59.22 578 GLU A CA 1
ATOM 4696 C C . GLU A 1 578 ? 9.945 7.279 2.823 1.00 59.22 578 GLU A C 1
ATOM 4698 O O . GLU A 1 578 ? 8.929 7.965 2.703 1.00 59.22 578 GLU A O 1
ATOM 4703 N N . HIS A 1 579 ? 10.757 7.402 3.875 1.00 63.75 579 HIS A N 1
ATOM 4704 C CA . HIS A 1 579 ? 10.483 8.310 4.979 1.00 63.75 579 HIS A CA 1
ATOM 4705 C C . HIS A 1 579 ? 10.561 9.771 4.533 1.00 63.75 579 HIS A C 1
ATOM 4707 O O . HIS A 1 579 ? 9.698 10.554 4.907 1.00 63.75 579 HIS A O 1
ATOM 4713 N N . ALA A 1 580 ? 11.516 10.160 3.686 1.00 61.28 580 ALA A N 1
ATOM 4714 C CA . ALA A 1 580 ? 11.588 11.506 3.122 1.00 61.28 580 ALA A CA 1
ATOM 4715 C C . ALA A 1 580 ? 10.405 11.781 2.184 1.00 61.28 580 ALA A C 1
ATOM 4717 O O . ALA A 1 580 ? 9.785 12.834 2.301 1.00 61.28 580 ALA A O 1
ATOM 4718 N N . ASN A 1 581 ? 10.022 10.839 1.320 1.00 63.03 581 ASN A N 1
ATOM 4719 C CA . ASN A 1 581 ? 8.862 10.988 0.440 1.00 63.03 581 ASN A CA 1
ATOM 4720 C C . ASN A 1 581 ? 7.553 11.115 1.229 1.00 63.03 581 ASN A C 1
ATOM 4722 O O . ASN A 1 581 ? 6.699 11.914 0.851 1.00 63.03 581 ASN A O 1
ATOM 4726 N N . LYS A 1 582 ? 7.399 10.390 2.344 1.00 63.66 582 LYS A N 1
ATOM 4727 C CA . LYS A 1 582 ? 6.211 10.474 3.211 1.00 63.66 582 LYS A CA 1
ATOM 4728 C C . LYS A 1 582 ? 6.243 11.700 4.141 1.00 63.66 582 LYS A C 1
ATOM 4730 O O . LYS A 1 582 ? 5.223 12.367 4.323 1.00 63.66 582 LYS A O 1
ATOM 4735 N N . MET A 1 583 ? 7.395 12.037 4.724 1.00 64.06 583 MET A N 1
ATOM 4736 C CA . MET A 1 583 ? 7.518 13.073 5.761 1.00 64.06 583 MET A CA 1
ATOM 4737 C C . MET A 1 583 ? 7.788 14.471 5.221 1.00 64.06 583 MET A C 1
ATOM 4739 O O . MET A 1 583 ? 7.269 15.431 5.786 1.00 64.06 583 MET A O 1
ATOM 4743 N N . VAL A 1 584 ? 8.567 14.632 4.146 1.00 67.31 584 VAL A N 1
ATOM 4744 C CA . VAL A 1 584 ? 8.926 15.963 3.625 1.00 67.31 584 VAL A CA 1
ATOM 4745 C C . VAL A 1 584 ? 7.688 16.750 3.188 1.00 67.31 584 VAL A C 1
ATOM 4747 O O . VAL A 1 584 ? 7.556 17.890 3.638 1.00 67.31 584 VAL A O 1
ATOM 4750 N N . PRO A 1 585 ? 6.727 16.189 2.424 1.00 72.25 585 PRO A N 1
ATOM 4751 C CA . PRO A 1 585 ? 5.493 16.903 2.102 1.00 72.25 585 PRO A CA 1
ATOM 4752 C C . PRO A 1 585 ? 4.721 17.307 3.365 1.00 72.25 585 PRO A C 1
ATOM 4754 O O . PRO A 1 585 ? 4.342 18.467 3.511 1.00 72.25 585 PRO A O 1
ATOM 4757 N N . ARG A 1 586 ? 4.585 16.391 4.337 1.00 71.69 586 ARG A N 1
ATOM 4758 C CA . ARG A 1 586 ? 3.903 16.647 5.619 1.00 71.69 586 ARG A CA 1
ATOM 4759 C C . ARG A 1 586 ? 4.583 17.765 6.420 1.00 71.69 586 ARG A C 1
ATOM 4761 O O . ARG A 1 586 ? 3.905 18.636 6.967 1.00 71.69 586 ARG A O 1
ATOM 4768 N N . MET A 1 587 ? 5.913 17.780 6.471 1.00 66.81 587 MET A N 1
ATOM 4769 C CA . MET A 1 587 ? 6.697 18.815 7.149 1.00 66.81 587 MET A CA 1
ATOM 4770 C C . MET A 1 587 ? 6.601 20.168 6.446 1.00 66.81 587 MET A C 1
ATOM 4772 O O . MET A 1 587 ? 6.485 21.190 7.122 1.00 66.81 587 MET A O 1
ATOM 4776 N N . VAL A 1 588 ? 6.613 20.195 5.111 1.00 84.81 588 VAL A N 1
ATOM 4777 C CA . VAL A 1 588 ? 6.444 21.427 4.327 1.00 84.81 588 VAL A CA 1
ATOM 4778 C C . VAL A 1 588 ? 5.050 22.015 4.552 1.00 84.81 588 VAL A C 1
ATOM 4780 O O . VAL A 1 588 ? 4.939 23.206 4.849 1.00 84.81 588 VAL A O 1
ATOM 4783 N N . THR A 1 589 ? 3.998 21.192 4.520 1.00 83.69 589 THR A N 1
ATOM 4784 C CA . THR A 1 589 ? 2.626 21.631 4.819 1.00 83.69 589 THR A CA 1
ATOM 4785 C C . THR A 1 589 ? 2.508 22.167 6.247 1.00 83.69 589 THR A C 1
ATOM 4787 O O . THR A 1 589 ? 1.995 23.270 6.442 1.00 83.69 589 THR A O 1
ATOM 4790 N N . ARG A 1 590 ? 3.049 21.454 7.248 1.00 78.62 590 ARG A N 1
ATOM 4791 C CA . ARG A 1 590 ? 3.060 21.919 8.648 1.00 78.62 590 ARG A CA 1
ATOM 4792 C C . ARG A 1 590 ? 3.850 23.213 8.829 1.00 78.62 590 ARG A C 1
ATOM 4794 O O . ARG A 1 590 ? 3.402 24.100 9.548 1.00 78.62 590 ARG A O 1
ATOM 4801 N N . ARG A 1 591 ? 4.998 23.362 8.161 1.00 81.56 591 ARG A N 1
ATOM 4802 C CA . ARG A 1 591 ? 5.801 24.594 8.194 1.00 81.56 591 ARG A CA 1
ATOM 4803 C C . ARG A 1 591 ? 5.039 25.776 7.597 1.00 81.56 591 ARG A C 1
ATOM 4805 O O . ARG A 1 591 ? 5.101 26.868 8.152 1.00 81.56 591 ARG A O 1
ATOM 4812 N N . CYS A 1 592 ? 4.316 25.563 6.500 1.00 83.62 592 CYS A N 1
ATOM 4813 C CA . CYS A 1 592 ? 3.478 26.593 5.888 1.00 83.62 592 CYS A CA 1
ATOM 4814 C C . CYS A 1 592 ? 2.341 27.023 6.833 1.00 83.62 592 CYS A C 1
ATOM 4816 O O . CYS A 1 592 ? 2.184 28.214 7.098 1.00 83.62 592 CYS A O 1
ATOM 4818 N N . GLN A 1 593 ? 1.634 26.059 7.434 1.00 88.31 593 GLN A N 1
ATOM 4819 C CA . GLN A 1 593 ? 0.583 26.323 8.425 1.00 88.31 593 GLN A CA 1
ATOM 4820 C C . GLN A 1 593 ? 1.114 27.070 9.655 1.00 88.31 593 GLN A C 1
ATOM 4822 O O . GLN A 1 593 ? 0.526 28.066 10.071 1.00 88.31 593 GLN A O 1
ATOM 4827 N N . MET A 1 594 ? 2.255 26.642 10.203 1.00 85.31 594 MET A N 1
ATOM 4828 C CA . MET A 1 594 ? 2.919 27.326 11.317 1.00 85.31 594 MET A CA 1
ATOM 4829 C C . MET A 1 594 ? 3.333 28.752 10.951 1.00 85.31 594 MET A C 1
ATOM 4831 O O . MET A 1 594 ? 3.148 29.663 11.752 1.00 85.31 594 MET A O 1
ATOM 4835 N N . GLY A 1 595 ? 3.851 28.967 9.738 1.00 87.81 595 GLY A N 1
ATOM 4836 C CA . GLY A 1 595 ? 4.178 30.303 9.240 1.00 87.81 595 GLY A CA 1
ATOM 4837 C C . GLY A 1 595 ? 2.952 31.215 9.182 1.00 87.81 595 GLY A C 1
ATOM 4838 O O . GLY A 1 595 ? 3.016 32.359 9.627 1.00 87.81 595 GLY A O 1
ATOM 4839 N N . GLN A 1 596 ? 1.819 30.695 8.707 1.00 88.94 596 GLN A N 1
ATOM 4840 C CA . GLN A 1 596 ? 0.566 31.443 8.629 1.00 88.94 596 GLN A CA 1
ATOM 4841 C C . GLN A 1 596 ? -0.016 31.750 10.016 1.00 88.94 596 GLN A C 1
ATOM 4843 O O . GLN A 1 596 ? -0.431 32.877 10.276 1.00 88.94 596 GLN A O 1
ATOM 4848 N N . GLN A 1 597 ? 0.011 30.787 10.940 1.00 87.44 597 GLN A N 1
ATOM 4849 C CA . GLN A 1 597 ? -0.404 31.010 12.327 1.00 87.44 597 GLN A CA 1
ATOM 4850 C C . GLN A 1 597 ? 0.490 32.028 13.036 1.00 87.44 597 GLN A C 1
ATOM 4852 O O . GLN A 1 597 ? -0.019 32.905 13.727 1.00 87.44 597 GLN A O 1
ATOM 4857 N N . ASN A 1 598 ? 1.807 31.964 12.832 1.00 89.00 598 ASN A N 1
ATOM 4858 C CA . ASN A 1 598 ? 2.733 32.928 13.414 1.00 89.00 598 ASN A CA 1
ATOM 4859 C C . ASN A 1 598 ? 2.501 34.345 12.865 1.00 89.00 598 ASN A C 1
ATOM 4861 O O . ASN A 1 598 ? 2.512 35.300 13.634 1.00 89.00 598 ASN A O 1
ATOM 4865 N N . ALA A 1 599 ? 2.221 34.485 11.564 1.00 86.44 599 ALA A N 1
ATOM 4866 C CA . ALA A 1 599 ? 1.841 35.769 10.974 1.00 86.44 599 ALA A CA 1
ATOM 4867 C C . ALA A 1 599 ? 0.533 36.314 11.576 1.00 86.44 599 ALA A C 1
ATOM 4869 O O . ALA A 1 599 ? 0.456 37.494 11.911 1.00 86.44 599 ALA A O 1
ATOM 4870 N N . ASN A 1 600 ? -0.467 35.452 11.788 1.00 90.25 600 ASN A N 1
ATOM 4871 C CA . ASN A 1 600 ? -1.725 35.843 12.430 1.00 90.25 600 ASN A CA 1
ATOM 4872 C C . ASN A 1 600 ? -1.517 36.283 13.886 1.00 90.25 600 ASN A C 1
ATOM 4874 O O . ASN A 1 600 ? -2.090 37.283 14.310 1.00 90.25 600 ASN A O 1
ATOM 4878 N N . ILE A 1 601 ? -0.685 35.565 14.647 1.00 90.69 601 ILE A N 1
ATOM 4879 C CA . ILE A 1 601 ? -0.350 35.921 16.033 1.00 90.69 601 ILE A CA 1
ATOM 4880 C C . ILE A 1 601 ? 0.402 37.251 16.072 1.00 90.69 601 ILE A C 1
ATOM 4882 O O . ILE A 1 601 ? 0.058 38.112 16.872 1.00 90.69 601 ILE A O 1
ATOM 4886 N N . GLN A 1 602 ? 1.382 37.457 15.188 1.00 89.88 602 GLN A N 1
ATOM 4887 C CA . GLN A 1 602 ? 2.093 38.733 15.089 1.00 89.88 602 GLN A CA 1
ATOM 4888 C C . GLN A 1 602 ? 1.149 39.889 14.743 1.00 89.88 602 GLN A C 1
ATOM 4890 O O . GLN A 1 602 ? 1.260 40.952 15.350 1.00 89.88 602 GLN A O 1
ATOM 4895 N N . GLY A 1 603 ? 0.194 39.671 13.832 1.00 91.25 603 GLY A N 1
ATOM 4896 C CA . GLY A 1 603 ? -0.863 40.640 13.535 1.00 91.25 603 GLY A CA 1
ATOM 4897 C C . GLY A 1 603 ? -1.706 40.970 14.768 1.00 91.25 603 GLY A C 1
ATOM 4898 O O . GLY A 1 603 ? -1.839 42.135 15.128 1.00 91.25 603 GLY A O 1
ATOM 4899 N N . ALA A 1 604 ? -2.184 39.949 15.484 1.00 89.81 604 ALA A N 1
ATOM 4900 C CA . ALA A 1 604 ? -2.967 40.138 16.704 1.00 89.81 604 ALA A CA 1
ATOM 4901 C C . ALA A 1 604 ? -2.176 40.843 17.822 1.00 89.81 604 ALA A C 1
ATOM 4903 O O . ALA A 1 604 ? -2.727 41.688 18.525 1.00 89.81 604 ALA A O 1
ATOM 4904 N N . CYS A 1 605 ? -0.885 40.537 17.986 1.00 88.81 605 CYS A N 1
ATOM 4905 C CA . CYS A 1 605 ? -0.010 41.235 18.930 1.00 88.81 605 CYS A CA 1
ATOM 4906 C C . CYS A 1 605 ? 0.156 42.712 18.559 1.00 88.81 605 CYS A C 1
ATOM 4908 O O . CYS A 1 605 ? 0.053 43.566 19.433 1.00 88.81 605 CYS A O 1
ATOM 4910 N N . PHE A 1 606 ? 0.348 43.022 17.274 1.00 93.69 606 PHE A N 1
ATOM 4911 C CA . PHE A 1 606 ? 0.453 44.404 16.808 1.00 93.69 606 PHE A CA 1
ATOM 4912 C C . PHE A 1 606 ? -0.841 45.195 17.050 1.00 93.69 606 PHE A C 1
ATOM 4914 O O . PHE A 1 606 ? -0.800 46.337 17.513 1.00 93.69 606 PHE A O 1
ATOM 4921 N N . ASP A 1 607 ? -2.000 44.582 16.802 1.00 93.94 607 ASP A N 1
ATOM 4922 C CA . ASP A 1 607 ? -3.299 45.195 17.087 1.00 93.94 607 ASP A CA 1
ATOM 4923 C C . ASP A 1 607 ? -3.504 45.430 18.592 1.00 93.94 607 ASP A C 1
ATOM 4925 O O . ASP A 1 607 ? -3.997 46.487 18.997 1.00 93.94 607 ASP A O 1
ATOM 4929 N N . LEU A 1 608 ? -3.081 44.480 19.433 1.00 92.44 608 LEU A N 1
ATOM 4930 C CA . LEU A 1 608 ? -3.111 44.622 20.889 1.00 92.44 608 LEU A CA 1
ATOM 4931 C C . LEU A 1 608 ? -2.190 45.744 21.377 1.00 92.44 608 LEU A C 1
ATOM 4933 O O . LEU A 1 608 ? -2.618 46.550 22.204 1.00 92.44 608 LEU A O 1
ATOM 4937 N N . ASP A 1 609 ? -0.971 45.850 20.851 1.00 94.06 609 ASP A N 1
ATOM 4938 C CA . ASP A 1 609 ? -0.038 46.924 21.204 1.00 94.06 609 ASP A CA 1
ATOM 4939 C C . ASP A 1 609 ? -0.600 48.298 20.814 1.00 94.06 609 ASP A C 1
ATOM 4941 O O . ASP A 1 609 ? -0.565 49.238 21.615 1.00 94.06 609 ASP A O 1
ATOM 4945 N N . ASN A 1 610 ? -1.219 48.405 19.634 1.00 94.25 610 ASN A N 1
ATOM 4946 C CA . ASN A 1 610 ? -1.915 49.620 19.206 1.00 94.25 610 ASN A CA 1
ATOM 4947 C C . ASN A 1 610 ? -3.104 49.956 20.117 1.00 94.25 610 ASN A C 1
ATOM 4949 O O . ASN A 1 610 ? -3.310 51.123 20.471 1.00 94.25 610 ASN A O 1
ATOM 4953 N N . ALA A 1 611 ? -3.889 48.957 20.528 1.00 92.75 611 ALA A N 1
ATOM 4954 C CA . ALA A 1 611 ? -4.997 49.153 21.457 1.00 92.75 611 ALA A CA 1
ATOM 4955 C C . ALA A 1 611 ? -4.498 49.622 22.833 1.00 92.75 611 ALA A C 1
ATOM 4957 O O . ALA A 1 611 ? -5.037 50.581 23.391 1.00 92.75 611 ALA A O 1
ATOM 4958 N N . ILE A 1 612 ? -3.428 49.016 23.355 1.00 92.38 612 ILE A N 1
ATOM 4959 C CA . ILE A 1 612 ? -2.789 49.411 24.616 1.00 92.38 612 ILE A CA 1
ATOM 4960 C C . ILE A 1 612 ? -2.256 50.840 24.518 1.00 92.38 612 ILE A C 1
ATOM 4962 O O . ILE A 1 612 ? -2.502 51.649 25.417 1.00 92.38 612 ILE A O 1
ATOM 4966 N N . GLN A 1 613 ? -1.578 51.186 23.422 1.00 93.56 613 GLN A N 1
ATOM 4967 C CA . GLN A 1 613 ? -1.088 52.541 23.189 1.00 93.56 613 GLN A CA 1
ATOM 4968 C C . GLN A 1 613 ? -2.248 53.541 23.151 1.00 93.56 613 GLN A C 1
ATOM 4970 O O . GLN A 1 613 ? -2.175 54.588 23.795 1.00 93.56 613 GLN A O 1
ATOM 4975 N N . THR A 1 614 ? -3.341 53.203 22.465 1.00 92.56 614 THR A N 1
ATOM 4976 C CA . THR A 1 614 ? -4.542 54.044 22.376 1.00 92.56 614 THR A CA 1
ATOM 4977 C C . THR A 1 614 ? -5.173 54.262 23.750 1.00 92.56 614 THR A C 1
ATOM 4979 O O . THR A 1 614 ? -5.431 55.403 24.133 1.00 92.56 614 THR A O 1
ATOM 4982 N N . ILE A 1 615 ? -5.350 53.202 24.543 1.00 92.62 615 ILE A N 1
ATOM 4983 C CA . ILE A 1 615 ? -5.860 53.292 25.920 1.00 92.62 615 ILE A CA 1
ATOM 4984 C C . ILE A 1 615 ? -4.914 54.130 26.794 1.00 92.62 615 ILE A C 1
ATOM 4986 O O . ILE A 1 615 ? -5.367 54.952 27.594 1.00 92.62 615 ILE A O 1
ATOM 4990 N N . GLY A 1 616 ? -3.599 53.983 26.615 1.00 92.12 616 GLY A N 1
ATOM 4991 C CA . GLY A 1 616 ? -2.592 54.811 27.275 1.00 92.12 616 GLY A CA 1
ATOM 4992 C C . GLY A 1 616 ? -2.766 56.299 26.960 1.00 92.12 616 GLY A C 1
ATOM 4993 O O . GLY A 1 616 ? -2.797 57.122 27.875 1.00 92.12 616 GLY A O 1
ATOM 4994 N N . GLN A 1 617 ? -2.965 56.647 25.687 1.00 90.69 617 GLN A N 1
ATOM 4995 C CA . GLN A 1 617 ? -3.234 58.026 25.266 1.00 90.69 617 GLN A CA 1
ATOM 4996 C C . GLN A 1 617 ? -4.575 58.547 25.800 1.00 90.69 617 GLN A C 1
ATOM 4998 O O . GLN A 1 617 ? -4.657 59.693 26.240 1.00 90.69 617 GLN A O 1
ATOM 5003 N N . MET A 1 618 ? -5.616 57.710 25.848 1.00 87.88 618 MET A N 1
ATOM 5004 C CA . MET A 1 618 ? -6.900 58.078 26.461 1.00 87.88 618 MET A CA 1
ATOM 5005 C C . MET A 1 618 ? -6.745 58.403 27.950 1.00 87.88 618 MET A C 1
ATOM 5007 O O . MET A 1 618 ? -7.312 59.387 28.427 1.00 87.88 618 MET A O 1
ATOM 5011 N N . LYS A 1 619 ? -5.929 57.633 28.678 1.00 88.75 619 LYS A N 1
ATOM 5012 C CA . LYS A 1 619 ? -5.621 57.901 30.088 1.00 88.75 619 LYS A CA 1
ATOM 5013 C C . LYS A 1 619 ? -4.861 59.219 30.269 1.00 88.75 619 LYS A C 1
ATOM 5015 O O . LYS A 1 619 ? -5.150 59.963 31.201 1.00 88.75 619 LYS A O 1
ATOM 5020 N N . LEU A 1 620 ? -3.934 59.546 29.365 1.00 88.75 620 LEU A N 1
ATOM 5021 C CA . LEU A 1 620 ? -3.241 60.842 29.364 1.00 88.75 620 LEU A CA 1
ATOM 5022 C C . LEU A 1 620 ? -4.184 62.014 29.037 1.00 88.75 620 LEU A C 1
ATOM 5024 O O . LEU A 1 620 ? -3.993 63.116 29.551 1.00 88.75 620 LEU A O 1
ATOM 5028 N N . ALA A 1 621 ? -5.218 61.785 28.222 1.00 88.94 621 ALA A N 1
ATOM 5029 C CA . ALA A 1 621 ? -6.220 62.788 27.859 1.00 88.94 621 ALA A CA 1
ATOM 5030 C C . ALA A 1 621 ? -7.313 63.001 28.929 1.00 88.94 621 ALA A C 1
ATOM 5032 O O . ALA A 1 621 ? -7.988 64.032 28.911 1.00 88.94 621 ALA A O 1
ATOM 5033 N N . GLN A 1 622 ? -7.474 62.077 29.882 1.00 91.88 622 GLN A N 1
ATOM 5034 C CA . GLN A 1 622 ? -8.449 62.158 30.978 1.00 91.88 622 GLN A CA 1
ATOM 5035 C C . GLN A 1 622 ? -8.469 63.509 31.730 1.00 91.88 622 GLN A C 1
ATOM 5037 O O . GLN A 1 622 ? -9.547 64.099 31.828 1.00 91.88 622 GLN A O 1
ATOM 5042 N N . PRO A 1 623 ? -7.339 64.075 32.205 1.00 90.81 623 PRO A N 1
ATOM 5043 C CA . PRO A 1 623 ? -7.351 65.371 32.891 1.00 90.81 623 PRO A CA 1
ATOM 5044 C C . PRO A 1 623 ? -7.842 66.525 32.004 1.00 90.81 623 PRO A C 1
ATOM 5046 O O . PRO A 1 623 ? -8.419 67.491 32.502 1.00 90.81 623 PRO A O 1
ATOM 5049 N N . THR A 1 624 ? -7.649 66.445 30.685 1.00 88.62 624 THR A N 1
ATOM 5050 C CA . THR A 1 624 ? -8.185 67.436 29.741 1.00 88.62 624 THR A CA 1
ATOM 5051 C C . THR A 1 624 ? -9.707 67.340 29.666 1.00 88.62 624 THR A C 1
ATOM 5053 O O . THR A 1 624 ? -10.386 68.366 29.731 1.00 88.62 624 THR A O 1
ATOM 5056 N N . PHE A 1 625 ? -10.259 66.123 29.613 1.00 89.75 625 PHE A N 1
ATOM 5057 C CA . PHE A 1 625 ? -11.707 65.910 29.666 1.00 89.75 625 PHE A CA 1
ATOM 5058 C C . PHE A 1 625 ? -12.314 66.366 30.996 1.00 89.75 625 PHE A C 1
ATOM 5060 O O . PHE A 1 625 ? -13.350 67.027 30.988 1.00 89.75 625 PHE A O 1
ATOM 5067 N N . GLU A 1 626 ? -11.652 66.111 32.126 1.00 92.31 626 GLU A N 1
ATOM 5068 C CA . GLU A 1 626 ? -12.092 66.593 33.443 1.00 92.31 626 GLU A CA 1
ATOM 5069 C C . GLU A 1 626 ? -12.099 68.128 33.517 1.00 92.31 626 GLU A C 1
ATOM 5071 O O . GLU A 1 626 ? -13.045 68.727 34.035 1.00 92.31 626 GLU A O 1
ATOM 5076 N N . ARG A 1 627 ? -11.091 68.797 32.939 1.00 93.12 627 ARG A N 1
ATOM 5077 C CA . ARG A 1 627 ? -11.071 70.267 32.827 1.00 93.12 627 ARG A CA 1
ATOM 5078 C C . ARG A 1 627 ? -12.238 70.789 31.994 1.00 93.12 627 ARG A C 1
ATOM 5080 O O . ARG A 1 627 ? -12.894 71.737 32.419 1.00 93.12 627 ARG A O 1
ATOM 5087 N N . ILE A 1 628 ? -12.520 70.169 30.847 1.00 92.06 628 ILE A N 1
ATOM 5088 C CA . ILE A 1 628 ? -13.660 70.536 29.992 1.00 92.06 628 ILE A CA 1
ATOM 5089 C C . ILE A 1 628 ? -14.982 70.313 30.738 1.00 92.06 628 ILE A C 1
ATOM 5091 O O . ILE A 1 628 ? -15.845 71.188 30.735 1.00 92.06 628 ILE A O 1
ATOM 5095 N N . GLN A 1 629 ? -15.131 69.184 31.434 1.00 93.19 629 GLN A N 1
ATOM 5096 C CA . GLN A 1 629 ? -16.324 68.872 32.219 1.00 93.19 629 GLN A CA 1
ATOM 5097 C C . GLN A 1 629 ? -16.549 69.891 33.344 1.00 93.19 629 GLN A C 1
ATOM 5099 O O . GLN A 1 629 ? -17.673 70.356 33.541 1.00 93.19 629 GLN A O 1
ATOM 5104 N N . ASN A 1 630 ? -15.492 70.273 34.061 1.00 93.12 630 ASN A N 1
ATOM 5105 C CA . ASN A 1 630 ? -15.567 71.289 35.108 1.00 93.12 630 ASN A CA 1
ATOM 5106 C C . ASN A 1 630 ? -15.880 72.674 34.534 1.00 93.12 630 ASN A C 1
ATOM 5108 O O . ASN A 1 630 ? -16.711 73.388 35.092 1.00 93.12 630 ASN A O 1
ATOM 5112 N N . ALA A 1 631 ? -15.290 73.036 33.392 1.00 93.44 631 ALA A N 1
ATOM 5113 C CA . ALA A 1 631 ? -15.617 74.277 32.697 1.00 93.44 631 ALA A CA 1
ATOM 5114 C C . ALA A 1 631 ? -17.100 74.319 32.290 1.00 93.44 631 ALA A C 1
ATOM 5116 O O . ALA A 1 631 ? -17.775 75.306 32.568 1.00 93.44 631 ALA A O 1
ATOM 5117 N N . LEU A 1 632 ? -17.636 73.229 31.730 1.00 92.44 632 LEU A N 1
ATOM 5118 C CA . LEU A 1 632 ? -19.054 73.113 31.377 1.00 92.44 632 LEU A CA 1
ATOM 5119 C C . LEU A 1 632 ? -19.967 73.192 32.605 1.00 92.44 632 LEU A C 1
ATOM 5121 O O . LEU A 1 632 ? -20.965 73.910 32.572 1.00 92.44 632 LEU A O 1
ATOM 5125 N N . ARG A 1 633 ? -19.623 72.507 33.704 1.00 93.12 633 ARG A N 1
ATOM 5126 C CA . ARG A 1 633 ? -20.363 72.617 34.973 1.00 93.12 633 ARG A CA 1
ATOM 5127 C C . ARG A 1 633 ? -20.393 74.055 35.479 1.00 93.12 633 ARG A C 1
ATOM 5129 O O . ARG A 1 633 ? -21.461 74.536 35.847 1.00 93.12 633 ARG A O 1
ATOM 5136 N N . ASN A 1 634 ? -19.260 74.752 35.431 1.00 93.38 634 ASN A N 1
ATOM 5137 C CA . ASN A 1 634 ? -19.179 76.157 35.819 1.00 93.38 634 ASN A CA 1
ATOM 5138 C C . ASN A 1 634 ? -20.027 77.042 34.896 1.00 93.38 634 ASN A C 1
ATOM 5140 O O . ASN A 1 634 ? -20.758 77.895 35.384 1.00 93.38 634 ASN A O 1
ATOM 5144 N N . SER A 1 635 ? -20.006 76.818 33.579 1.00 92.44 635 SER A N 1
ATOM 5145 C CA . SER A 1 635 ? -20.865 77.546 32.637 1.00 92.44 635 SER A CA 1
ATOM 5146 C C . SER A 1 635 ? -22.356 77.318 32.902 1.00 92.44 635 SER A C 1
ATOM 5148 O O . SER A 1 635 ? -23.132 78.270 32.852 1.00 92.44 635 SER A O 1
ATOM 5150 N N . VAL A 1 636 ? -22.767 76.085 33.221 1.00 92.31 636 VAL A N 1
ATOM 5151 C CA . VAL A 1 636 ? -24.154 75.771 33.607 1.00 92.31 636 VAL A CA 1
ATOM 5152 C C . VAL A 1 636 ? -24.523 76.461 34.917 1.00 92.31 636 VAL A C 1
ATOM 5154 O O . VAL A 1 636 ? -25.586 77.072 34.997 1.00 92.31 636 VAL A O 1
ATOM 5157 N N . TYR A 1 637 ? -23.640 76.418 35.916 1.00 92.56 637 TYR A N 1
ATOM 5158 C CA . TYR A 1 637 ? -23.840 77.110 37.186 1.00 92.56 637 TYR A CA 1
ATOM 5159 C C . TYR A 1 637 ? -23.993 78.623 36.985 1.00 92.56 637 TYR A C 1
ATOM 5161 O O . TYR A 1 637 ? -24.957 79.213 37.466 1.00 92.56 637 TYR A O 1
ATOM 5169 N N . PHE A 1 638 ? -23.109 79.252 36.203 1.00 92.75 638 PHE A N 1
ATOM 5170 C CA . PHE A 1 638 ? -23.217 80.676 35.887 1.00 92.75 638 PHE A CA 1
ATOM 5171 C C . PHE A 1 638 ? -24.491 81.000 35.111 1.00 92.75 638 PHE A C 1
ATOM 5173 O O . PHE A 1 638 ? -25.129 82.009 35.397 1.00 92.75 638 PHE A O 1
ATOM 5180 N N . LYS A 1 639 ? -24.919 80.138 34.180 1.00 92.06 639 LYS A N 1
ATOM 5181 C CA . LYS A 1 639 ? -26.206 80.300 33.494 1.00 92.06 639 LYS A CA 1
ATOM 5182 C C . LYS A 1 639 ? -27.373 80.278 34.487 1.00 92.06 639 LYS A C 1
ATOM 5184 O O . LYS A 1 639 ? -28.203 81.179 34.442 1.00 92.06 639 LYS A O 1
ATOM 5189 N N . GLN A 1 640 ? -27.414 79.310 35.403 1.00 91.12 640 GLN A N 1
ATOM 5190 C CA . GLN A 1 640 ? -28.452 79.228 36.439 1.00 91.12 640 GLN A CA 1
ATOM 5191 C C . GLN A 1 640 ? -28.423 80.439 37.380 1.00 91.12 640 GLN A C 1
ATOM 5193 O O . GLN A 1 640 ? -29.471 80.975 37.731 1.00 91.12 640 GLN A O 1
ATOM 5198 N N . GLN A 1 641 ? -27.232 80.908 37.759 1.00 89.69 641 GLN A N 1
ATOM 5199 C CA . GLN A 1 641 ? -27.073 82.102 38.585 1.00 89.69 641 GLN A CA 1
ATOM 5200 C C . GLN A 1 641 ? -27.592 83.355 37.867 1.00 89.69 641 GLN A C 1
ATOM 5202 O O . GLN A 1 641 ? -28.317 84.146 38.468 1.00 89.69 641 GLN A O 1
ATOM 5207 N N . ILE A 1 642 ? -27.280 83.514 36.577 1.00 89.00 642 ILE A N 1
ATOM 5208 C CA . ILE A 1 642 ? -27.798 84.607 35.747 1.00 89.00 642 ILE A CA 1
ATOM 5209 C C . ILE A 1 642 ? -29.322 84.507 35.618 1.00 89.00 642 ILE A C 1
ATOM 5211 O O . ILE A 1 642 ? -30.005 85.510 35.795 1.00 89.00 642 ILE A O 1
ATOM 5215 N N . GLU A 1 643 ? -29.876 83.321 35.358 1.00 88.25 643 GLU A N 1
ATOM 5216 C CA . GLU A 1 643 ? -31.328 83.106 35.295 1.00 88.25 643 GLU A CA 1
ATOM 5217 C C . GLU A 1 643 ? -32.011 83.455 36.626 1.00 88.25 643 GLU A C 1
ATOM 5219 O O . GLU A 1 643 ? -33.043 84.129 36.631 1.00 88.25 643 GLU A O 1
ATOM 5224 N N . HIS A 1 644 ? -31.410 83.083 37.759 1.00 85.94 644 HIS A N 1
ATOM 5225 C CA . HIS A 1 644 ? -31.907 83.423 39.090 1.00 85.94 644 HIS A CA 1
ATOM 5226 C C . HIS A 1 644 ? -31.818 84.930 39.380 1.00 85.94 644 HIS A C 1
ATOM 5228 O O . HIS A 1 644 ? -32.769 85.516 39.897 1.00 85.94 644 HIS A O 1
ATOM 5234 N N . GLU A 1 645 ? -30.718 85.602 39.023 1.00 83.19 645 GLU A N 1
ATOM 5235 C CA . GLU A 1 645 ? -30.618 87.062 39.137 1.00 83.19 645 GLU A CA 1
ATOM 5236 C C . GLU A 1 645 ? -31.593 87.790 38.208 1.00 83.19 645 GLU A C 1
ATOM 5238 O O . GLU A 1 645 ? -32.196 88.784 38.615 1.00 83.19 645 GLU A O 1
ATOM 5243 N N . MET A 1 646 ? -31.800 87.297 36.984 1.00 81.88 646 MET A N 1
ATOM 5244 C CA . MET A 1 646 ? -32.809 87.820 36.062 1.00 81.88 646 MET A CA 1
ATOM 5245 C C . MET A 1 646 ? -34.224 87.634 36.625 1.00 81.88 646 MET A C 1
ATOM 5247 O O . MET A 1 646 ? -35.027 88.565 36.562 1.00 81.88 646 MET A O 1
ATOM 5251 N N . ALA A 1 647 ? -34.532 86.481 37.224 1.00 79.44 647 ALA A N 1
ATOM 5252 C CA . ALA A 1 647 ? -35.801 86.235 37.910 1.00 79.44 647 ALA A CA 1
ATOM 5253 C C . ALA A 1 647 ? -35.974 87.140 39.143 1.00 79.44 647 ALA A C 1
ATOM 5255 O O . ALA A 1 647 ? -37.043 87.721 39.339 1.00 79.44 647 ALA A O 1
ATOM 5256 N N . ARG A 1 648 ? -34.910 87.351 39.930 1.00 77.75 648 ARG A N 1
ATOM 5257 C CA . ARG A 1 648 ? -34.910 88.278 41.069 1.00 77.75 648 ARG A CA 1
ATOM 5258 C C . ARG A 1 648 ? -35.136 89.720 40.615 1.00 77.75 648 ARG A C 1
ATOM 5260 O O . ARG A 1 648 ? -36.016 90.374 41.164 1.00 77.75 648 ARG A O 1
ATOM 5267 N N . LYS A 1 649 ? -34.428 90.205 39.589 1.00 75.81 649 LYS A N 1
ATOM 5268 C CA . LYS A 1 649 ? -34.654 91.542 39.006 1.00 75.81 649 LYS A CA 1
ATOM 5269 C C . LYS A 1 649 ? -36.080 91.700 38.471 1.00 75.81 649 LYS A C 1
ATOM 5271 O O . LYS A 1 649 ? -36.692 92.732 38.712 1.00 75.81 649 LYS A O 1
ATOM 5276 N N . ARG A 1 650 ? -36.651 90.668 37.836 1.00 73.25 650 ARG A N 1
ATOM 5277 C CA . ARG A 1 650 ? -38.072 90.654 37.434 1.00 73.25 650 ARG A CA 1
ATOM 5278 C C . ARG A 1 650 ? -39.030 90.741 38.630 1.00 73.25 650 ARG A C 1
ATOM 5280 O O . ARG A 1 650 ? -40.041 91.418 38.527 1.00 73.25 650 ARG A O 1
ATOM 5287 N N . SER A 1 651 ? -38.714 90.102 39.760 1.00 65.31 651 SER A N 1
ATOM 5288 C CA . SER A 1 651 ? -39.531 90.173 40.986 1.00 65.31 651 SER A CA 1
ATOM 5289 C C . SER A 1 651 ? -39.411 91.499 41.751 1.00 65.31 651 SER A C 1
ATOM 5291 O O . SER A 1 651 ? -40.380 91.925 42.372 1.00 65.31 651 SER A O 1
ATOM 5293 N N . VAL A 1 652 ? -38.245 92.157 41.702 1.00 65.44 652 VAL A N 1
ATOM 5294 C CA . VAL A 1 652 ? -37.999 93.462 42.344 1.00 65.44 652 VAL A CA 1
ATOM 5295 C C . VAL A 1 652 ? -38.642 94.586 41.531 1.00 65.44 652 VAL A C 1
ATOM 5297 O O . VAL A 1 652 ? -39.375 95.384 42.098 1.00 65.44 652 VAL A O 1
ATOM 5300 N N . ASN A 1 653 ? -38.502 94.568 40.201 1.00 59.38 653 ASN A N 1
ATOM 5301 C CA . ASN A 1 653 ? -39.188 95.516 39.312 1.00 59.38 653 ASN A CA 1
ATOM 5302 C C . ASN A 1 653 ? -40.713 95.297 39.235 1.00 59.38 653 ASN A C 1
ATOM 5304 O O . ASN A 1 653 ? -41.407 96.083 38.603 1.00 59.38 653 ASN A O 1
ATOM 5308 N N . GLY A 1 654 ? -41.239 94.215 39.820 1.00 59.28 654 GLY A N 1
ATOM 5309 C CA . GLY A 1 654 ? -42.678 93.965 39.952 1.00 59.28 654 GLY A CA 1
ATOM 5310 C C . GLY A 1 654 ? -43.277 94.444 41.280 1.00 59.28 654 GLY A C 1
ATOM 5311 O O . GLY A 1 654 ? -44.444 94.160 41.542 1.00 59.28 654 GLY A O 1
ATOM 5312 N N . LYS A 1 655 ? -42.484 95.099 42.143 1.00 57.03 655 LYS A N 1
ATOM 5313 C CA . LYS A 1 655 ? -42.911 95.635 43.448 1.00 57.03 655 LYS A CA 1
ATOM 5314 C C . LYS A 1 655 ? -42.629 97.136 43.630 1.00 57.03 655 LYS A C 1
ATOM 5316 O O . LYS A 1 655 ? -42.800 97.624 44.745 1.00 57.03 655 LYS A O 1
ATOM 5321 N N . GLU A 1 656 ? -42.242 97.841 42.569 1.00 46.06 656 GLU A N 1
ATOM 5322 C CA . GLU A 1 656 ? -42.216 99.314 42.515 1.00 46.06 656 GLU A CA 1
ATOM 5323 C C . GLU A 1 656 ? -43.378 99.855 41.685 1.00 46.06 656 GLU A C 1
ATOM 5325 O O . GLU A 1 656 ? -43.664 99.260 40.618 1.00 46.06 656 GLU A O 1
#

InterPro domains:
  IPR019266 Small ribosomal subunit protein mS27 [PTHR21393] (27-476)
  IPR019320 BLOC-1-related complex subunit 8 [PF10167] (546-651)
  IPR034913 mS27/PTCD2 [PF10037] (38-448)

pLDDT: mean 70.29, std 19.8, range [22.44, 94.75]

Foldseek 3Di:
DPDPPDDDDDDDDDDDDDDDDDDPDDDPPDDDDDDDDFDDQPADPCLLVVVLLVCLCVVPDPVNCPDDLVVLLVVLVVCCLPVVADALLSLLSNLSGDDDPVCLVSNQVSLLSNCLDPNVVVHDLSNLASSLVVCVVSVVVVVVQVCQQACNRRVRDHDLSSLLVVLSVCVRVVVLLSLQLSLLSCVLVVVLPFLSSLLSSLLSLLSCLVDDVDHPQTSHHDDDPDPVPPPDDDPSCPGNDDHDDDDDPDCPCRRPPRDSQLSSLVSQQRSLVSNDWDPDPPPLLNVLLSLLSNLLSCLSNLVLVVNLVSVVCSVPPHPADLVSLLQSLLSLVSSVVSLPPDDPDDDPPDDDPPVPVVVVVSVVSSVVVVVVSVVVNVVSDDDPPPSPDRSSNVSSVRCVVCSVVSSVVVSVVVSVVSVVSSVVSVVVVVVVVVVVVVVVVVVVVVVVVVVVVVVVCVVCCVVCVVVVVVVVVLVVVVVVVLVVLVVVDDDDPVRNVVLVVQLVVVVVVVDRSVVSVCCVVVPPVVVVVVCVVVVPPDPPPPCPVVNVVVVVVVVVVVVVVVVCVVCVCPVVVVVVVVCCVVVVVVVVVVVVVVVVVVVVVVVVVVVVVVVVVVVVVVVVCVVVVVVVVVVVVVVVVVVVVVVVVVVVVVVVVVPD

Organism: NCBI:txid157864